Protein AF-A0AAV8UMS2-F1 (afdb_monomer)

Mean predicted aligned error: 20.78 Å

pLDDT: mean 75.93, std 18.12, range [28.42, 96.25]

Structure (mmCIF, N/CA/C/O backbone):
data_AF-A0AAV8UMS2-F1
#
_entry.id   AF-A0AAV8UMS2-F1
#
loop_
_atom_site.group_PDB
_atom_site.id
_atom_site.type_symbol
_atom_site.label_atom_id
_atom_site.label_alt_id
_atom_site.label_comp_id
_atom_site.label_asym_id
_atom_site.label_entity_id
_atom_site.label_seq_id
_atom_site.pdbx_PDB_ins_code
_atom_site.Cartn_x
_atom_site.Cartn_y
_atom_site.Cartn_z
_atom_site.occupancy
_atom_site.B_iso_or_equiv
_atom_site.auth_seq_id
_atom_site.auth_comp_id
_atom_site.auth_asym_id
_atom_site.auth_atom_id
_atom_site.pdbx_PDB_model_num
ATOM 1 N N . MET A 1 1 ? -58.057 43.034 26.024 1.00 34.66 1 MET A N 1
ATOM 2 C CA . MET A 1 1 ? -58.915 42.899 24.826 1.00 34.66 1 MET A CA 1
ATOM 3 C C . MET A 1 1 ? -59.376 41.451 24.792 1.00 34.66 1 MET A C 1
ATOM 5 O O . MET A 1 1 ? -58.537 40.594 24.588 1.00 34.66 1 MET A O 1
ATOM 9 N N . MET A 1 2 ? -60.516 41.110 25.391 1.00 29.12 2 MET A N 1
ATOM 10 C CA . MET A 1 2 ? -61.894 41.373 24.945 1.00 29.12 2 MET A CA 1
ATOM 11 C C . MET A 1 2 ? -62.297 40.434 23.796 1.00 29.12 2 MET A C 1
ATOM 13 O O . MET A 1 2 ? -61.617 40.397 22.778 1.00 29.12 2 MET A O 1
ATOM 17 N N . VAL A 1 3 ? -63.464 39.804 23.997 1.00 34.22 3 VAL A N 1
ATOM 18 C CA . VAL A 1 3 ? -64.371 39.163 23.024 1.00 34.22 3 VAL A CA 1
ATOM 19 C C . VAL A 1 3 ? -64.144 37.649 22.811 1.00 34.22 3 VAL A C 1
ATOM 21 O O . VAL A 1 3 ? -63.163 37.252 22.203 1.00 34.22 3 VAL A O 1
ATOM 24 N N . SER A 1 4 ? -64.911 36.773 23.485 1.00 37.12 4 SER A N 1
ATOM 25 C CA . SER A 1 4 ? -66.273 36.266 23.140 1.00 37.12 4 SER A CA 1
ATOM 26 C C . SER A 1 4 ? -66.210 35.098 22.135 1.00 37.12 4 SER A C 1
ATOM 28 O O . SER A 1 4 ? -65.391 35.174 21.232 1.00 37.12 4 SER A O 1
ATOM 30 N N . THR A 1 5 ? -67.048 34.062 22.067 1.00 40.19 5 THR A N 1
ATOM 31 C CA . THR A 1 5 ? -68.215 33.498 22.785 1.00 40.19 5 THR A CA 1
ATOM 32 C C . THR A 1 5 ? -68.666 32.309 21.897 1.00 40.19 5 THR A C 1
ATOM 34 O O . THR A 1 5 ? -68.199 32.200 20.764 1.00 40.19 5 THR A O 1
ATOM 37 N N . ILE A 1 6 ? -69.652 31.527 22.369 1.00 41.06 6 ILE A N 1
ATOM 38 C CA . ILE A 1 6 ? -70.623 30.680 21.623 1.00 41.06 6 ILE A CA 1
ATOM 39 C C . ILE A 1 6 ? -70.290 29.176 21.712 1.00 41.06 6 ILE A C 1
ATOM 41 O O . ILE A 1 6 ? -69.333 28.717 21.106 1.00 41.06 6 ILE A O 1
ATOM 45 N N . SER A 1 7 ? -70.936 28.420 22.618 1.00 33.00 7 SER A N 1
ATOM 46 C CA . SER A 1 7 ? -72.319 27.853 22.575 1.00 33.00 7 SER A CA 1
ATOM 47 C C . SER A 1 7 ? -72.248 26.402 22.082 1.00 33.00 7 SER A C 1
ATOM 49 O O . SER A 1 7 ? -71.449 26.114 21.205 1.00 33.00 7 SER A O 1
ATOM 51 N N . GLY A 1 8 ? -73.000 25.414 22.553 1.00 29.61 8 GLY A N 1
ATOM 52 C CA . GLY A 1 8 ? -74.161 25.323 23.434 1.00 29.61 8 GLY A CA 1
ATOM 53 C C . GLY A 1 8 ? -74.330 23.828 23.774 1.00 29.61 8 GLY A C 1
ATOM 54 O O . GLY A 1 8 ? -73.722 22.978 23.132 1.00 29.61 8 GLY A O 1
ATOM 55 N N . MET A 1 9 ? -74.976 23.462 24.876 1.00 28.42 9 MET A N 1
ATOM 56 C CA . MET A 1 9 ? -76.432 23.323 25.046 1.00 28.42 9 MET A CA 1
ATOM 57 C C . MET A 1 9 ? -76.814 21.842 25.188 1.00 28.42 9 MET A C 1
ATOM 59 O O . MET A 1 9 ? -76.329 20.996 24.446 1.00 28.42 9 MET A O 1
ATOM 63 N N . CYS A 1 10 ? -77.769 21.620 26.098 1.00 32.75 10 CYS A N 1
ATOM 64 C CA . CYS A 1 10 ? -78.527 20.395 26.373 1.00 32.75 10 CYS A CA 1
ATOM 65 C C . CYS A 1 10 ? -77.771 19.320 27.177 1.00 32.75 10 CYS A C 1
ATOM 67 O O . CYS A 1 10 ? -76.670 18.933 26.833 1.00 32.75 10 CYS A O 1
ATOM 69 N N . SER A 1 11 ? -78.292 18.737 28.253 1.00 35.34 11 SER A N 1
ATOM 70 C CA . SER A 1 11 ? -79.575 18.875 28.944 1.00 35.34 11 SER A CA 1
ATOM 71 C C . SER A 1 11 ? -79.554 17.878 30.108 1.00 35.34 11 SER A C 1
ATOM 73 O O . SER A 1 11 ? -79.227 16.720 29.881 1.00 35.34 11 SER A O 1
ATOM 75 N N . GLY A 1 12 ? -79.974 18.303 31.302 1.00 36.72 12 GLY A N 1
ATOM 76 C CA . GLY A 1 12 ? -80.697 17.449 32.251 1.00 36.72 12 GLY A CA 1
ATOM 77 C C . GLY A 1 12 ? -79.913 16.357 32.985 1.00 36.72 12 GLY A C 1
ATOM 78 O O . GLY A 1 12 ? -79.660 15.299 32.425 1.00 36.72 12 GLY A O 1
ATOM 79 N N . LYS A 1 13 ? -79.664 16.583 34.283 1.00 38.72 13 LYS A N 1
ATOM 80 C CA . LYS A 1 13 ? -79.963 15.650 35.399 1.00 38.72 13 LYS A CA 1
ATOM 81 C C . LYS A 1 13 ? -79.503 16.243 36.743 1.00 38.72 13 LYS A C 1
ATOM 83 O O . LYS A 1 13 ? -78.731 15.660 37.486 1.00 38.72 13 LYS A O 1
ATOM 88 N N . TRP A 1 14 ? -80.034 17.422 37.067 1.00 39.69 14 TRP A N 1
ATOM 89 C CA . TRP A 1 14 ? -80.272 17.838 38.454 1.00 39.69 14 TRP A CA 1
ATOM 90 C C . TRP A 1 14 ? -81.760 17.584 38.730 1.00 39.69 14 TRP A C 1
ATOM 92 O O . TRP A 1 14 ? -82.582 18.486 38.629 1.00 39.69 14 TRP A O 1
ATOM 102 N N . LEU A 1 15 ? -82.122 16.313 38.914 1.00 42.31 15 LEU A N 1
ATOM 103 C CA . LEU A 1 15 ? -83.479 15.826 39.208 1.00 42.31 15 LEU A CA 1
ATOM 104 C C . LEU A 1 15 ? -83.324 14.369 39.677 1.00 42.31 15 LEU A C 1
ATOM 106 O O . LEU A 1 15 ? -83.389 13.454 38.859 1.00 42.31 15 LEU A O 1
ATOM 110 N N . PRO A 1 16 ? -82.947 14.159 40.952 1.00 41.09 16 PRO A N 1
ATOM 111 C CA . PRO A 1 16 ? -83.945 13.614 41.872 1.00 41.09 16 PRO A CA 1
ATOM 112 C C . PRO A 1 16 ? -83.742 14.103 43.322 1.00 41.09 16 PRO A C 1
ATOM 114 O O . PRO A 1 16 ? -83.683 13.313 44.253 1.00 41.09 16 PRO A O 1
ATOM 117 N N . LEU A 1 17 ? -83.650 15.419 43.533 1.00 42.12 17 LEU A N 1
ATOM 118 C CA . LEU A 1 17 ? -83.702 16.031 44.877 1.00 42.12 17 LEU A CA 1
ATOM 119 C C . LEU A 1 17 ? -85.058 16.707 45.171 1.00 42.12 17 LEU A C 1
ATOM 121 O O . LEU A 1 17 ? -85.257 17.273 46.237 1.00 42.12 17 LEU A O 1
ATOM 125 N N . VAL A 1 18 ? -86.017 16.604 44.238 1.00 45.34 18 VAL A N 1
ATOM 126 C CA . VAL A 1 18 ? -87.341 17.263 44.298 1.00 45.34 18 VAL A CA 1
ATOM 127 C C . VAL A 1 18 ? -88.517 16.263 44.336 1.00 45.34 18 VAL A C 1
ATOM 129 O O . VAL A 1 18 ? -89.656 16.670 44.516 1.00 45.34 18 VAL A O 1
ATOM 132 N N . LEU A 1 19 ? -88.273 14.945 44.269 1.00 44.69 19 LEU A N 1
ATOM 133 C CA . LEU A 1 19 ? -89.335 13.918 44.358 1.00 44.69 19 LEU A CA 1
ATOM 134 C C . LEU A 1 19 ? -89.374 13.125 45.677 1.00 44.69 19 LEU A C 1
ATOM 136 O O . LEU A 1 19 ? -90.346 12.424 45.922 1.00 44.69 19 LEU A O 1
ATOM 140 N N . VAL A 1 20 ? -88.390 13.290 46.569 1.00 44.91 20 VAL A N 1
ATOM 141 C CA . VAL A 1 20 ? -88.387 12.642 47.903 1.00 44.91 20 VAL A CA 1
ATOM 142 C C . VAL A 1 20 ? -89.036 13.529 48.984 1.00 44.91 20 VAL A C 1
ATOM 144 O O . VAL A 1 20 ? -89.374 13.062 50.064 1.00 44.91 20 VAL A O 1
ATOM 147 N N . LEU A 1 21 ? -89.309 14.805 48.681 1.00 42.28 21 LEU A N 1
ATOM 148 C CA . LEU A 1 21 ? -89.942 15.761 49.606 1.00 42.28 21 LEU A CA 1
ATOM 149 C C . LEU A 1 21 ? -91.439 16.013 49.337 1.00 42.28 21 LEU A C 1
ATOM 151 O O . LEU A 1 21 ? -92.038 16.856 49.999 1.00 42.28 21 LEU A O 1
ATOM 155 N N . TRP A 1 22 ? -92.067 15.275 48.410 1.00 41.94 22 TRP A N 1
ATOM 156 C CA . TRP A 1 22 ? -93.493 15.437 48.068 1.00 41.94 22 TRP A CA 1
ATOM 157 C C . TRP A 1 22 ? -94.379 14.216 48.376 1.00 41.94 22 TRP A C 1
ATOM 159 O O . TRP A 1 22 ? -95.598 14.314 48.284 1.00 41.94 22 TRP A O 1
ATOM 169 N N . SER A 1 23 ? -93.808 13.092 48.821 1.00 40.84 23 SER A N 1
ATOM 170 C CA . SER A 1 23 ? -94.552 11.861 49.148 1.00 40.84 23 SER A CA 1
ATOM 171 C C . SER A 1 23 ? -94.722 11.572 50.648 1.00 40.84 23 SER A C 1
ATOM 173 O O . SER A 1 23 ? -95.487 10.679 50.992 1.00 40.84 23 SER A O 1
ATOM 175 N N . CYS A 1 24 ? -94.139 12.366 51.557 1.00 38.19 24 CYS A N 1
ATOM 176 C CA . CYS A 1 24 ? -94.392 12.239 53.008 1.00 38.19 24 CYS A CA 1
ATOM 177 C C . CYS A 1 24 ? -95.353 13.301 53.585 1.00 38.19 24 CYS A C 1
ATOM 179 O O . CYS A 1 24 ? -95.556 13.349 54.794 1.00 38.19 24 CYS A O 1
ATOM 181 N N . TRP A 1 25 ? -95.984 14.131 52.742 1.00 42.31 25 TRP A N 1
ATOM 182 C CA . TRP A 1 25 ? -96.993 15.125 53.159 1.00 42.31 25 TRP A CA 1
ATOM 183 C C . TRP A 1 25 ? -98.437 14.747 52.767 1.00 42.31 25 TRP A C 1
ATOM 185 O O . TRP A 1 25 ? -99.355 15.546 52.927 1.00 42.31 25 TRP A O 1
ATOM 195 N N . ALA A 1 26 ? -98.662 13.516 52.290 1.00 41.97 26 ALA A N 1
ATOM 196 C CA . ALA A 1 26 ? -99.974 13.031 51.843 1.00 41.97 26 ALA A CA 1
ATOM 197 C C . ALA A 1 26 ? -100.423 11.712 52.504 1.00 41.97 26 ALA A C 1
ATOM 199 O O . ALA A 1 26 ? -101.179 10.955 51.907 1.00 41.97 26 ALA A O 1
ATOM 200 N N . ILE A 1 27 ? -100.003 11.451 53.748 1.00 40.66 27 ILE A N 1
ATOM 201 C CA . ILE A 1 27 ? -100.696 10.520 54.660 1.00 40.66 27 ILE A CA 1
ATOM 202 C C . ILE A 1 27 ? -100.814 11.210 56.022 1.00 40.66 27 ILE A C 1
ATOM 204 O O . ILE A 1 27 ? -100.184 10.864 57.015 1.00 40.66 27 ILE A O 1
ATOM 208 N N . GLY A 1 28 ? -101.600 12.282 56.027 1.00 35.09 28 GLY A N 1
ATOM 209 C CA . GLY A 1 28 ? -102.263 12.776 57.219 1.00 35.09 28 GLY A CA 1
ATOM 210 C C . GLY A 1 28 ? -103.712 12.300 57.199 1.00 35.09 28 GLY A C 1
ATOM 211 O O . GLY A 1 28 ? -104.372 12.371 56.166 1.00 35.09 28 GLY A O 1
ATOM 212 N N . SER A 1 29 ? -104.206 11.907 58.371 1.00 36.91 29 SER A N 1
ATOM 213 C CA . SER A 1 29 ? -105.618 11.727 58.738 1.00 36.91 29 SER A CA 1
ATOM 214 C C . SER A 1 29 ? -106.319 10.420 58.335 1.00 36.91 29 SER A C 1
ATOM 216 O O . SER A 1 29 ? -106.821 10.261 57.228 1.00 36.91 29 SER A O 1
ATOM 218 N N . ARG A 1 30 ? -106.399 9.524 59.327 1.00 34.41 30 ARG A N 1
ATOM 219 C CA . ARG A 1 30 ? -107.493 8.605 59.722 1.00 34.41 30 ARG A CA 1
ATOM 220 C C . ARG A 1 30 ? -106.785 7.509 60.517 1.00 34.41 30 ARG A C 1
ATOM 222 O O . ARG A 1 30 ? -105.973 6.797 59.959 1.00 34.41 30 ARG A O 1
ATOM 229 N N . GLY A 1 31 ? -106.895 7.377 61.823 1.00 31.64 31 GLY A N 1
ATOM 230 C CA . GLY A 1 31 ? -107.970 7.651 62.756 1.00 31.64 31 GLY A CA 1
ATOM 231 C C . GLY A 1 31 ? -107.652 6.693 63.900 1.00 31.64 31 GLY A C 1
ATOM 232 O O . GLY A 1 31 ? -107.537 5.493 63.673 1.00 31.64 31 GLY A O 1
ATOM 233 N N . VAL A 1 32 ? -107.377 7.231 65.084 1.00 37.41 32 VAL A N 1
ATOM 234 C CA . VAL A 1 32 ? -107.316 6.435 66.308 1.00 37.41 32 VAL A CA 1
ATOM 235 C C . VAL A 1 32 ? -108.768 6.142 66.666 1.00 37.41 32 VAL A C 1
ATOM 237 O O . VAL A 1 32 ? -109.467 7.042 67.120 1.00 37.41 32 VAL A O 1
ATOM 240 N N . GLU A 1 33 ? -109.217 4.916 66.423 1.00 35.09 33 GLU A N 1
ATOM 241 C CA . GLU A 1 33 ? -110.388 4.336 67.077 1.00 35.09 33 GLU A CA 1
ATOM 242 C C . GLU A 1 33 ? -109.986 2.963 67.619 1.00 35.09 33 GLU A C 1
ATOM 244 O O . GLU A 1 33 ? -109.561 2.071 66.890 1.00 35.09 33 GLU A O 1
ATOM 249 N N . ASP A 1 34 ? -110.087 2.852 68.933 1.00 38.72 34 ASP A N 1
ATOM 250 C CA . ASP A 1 34 ? -110.075 1.628 69.725 1.00 38.72 34 ASP A CA 1
ATOM 251 C C . ASP A 1 34 ? -111.527 1.415 70.205 1.00 38.72 34 ASP A C 1
ATOM 253 O O . ASP A 1 34 ? -112.279 2.393 70.294 1.00 38.72 34 ASP A O 1
ATOM 257 N N . PRO A 1 35 ? -111.919 0.244 70.716 1.00 53.00 35 PRO A N 1
ATOM 258 C CA . PRO A 1 35 ? -111.966 -1.094 70.133 1.00 53.00 35 PRO A CA 1
ATOM 259 C C . PRO A 1 35 ? -113.431 -1.537 69.927 1.00 53.00 35 PRO A C 1
ATOM 261 O O . PRO A 1 35 ? -114.354 -1.008 70.548 1.00 53.00 35 PRO A O 1
ATOM 264 N N . GLY A 1 36 ? -113.683 -2.586 69.138 1.00 33.03 36 GLY A N 1
ATOM 265 C CA . GLY A 1 36 ? -115.037 -3.145 69.118 1.00 33.03 36 GLY A CA 1
ATOM 266 C C . GLY A 1 36 ? -115.326 -4.230 68.097 1.00 33.03 36 GLY A C 1
ATOM 267 O O . GLY A 1 36 ? -116.042 -3.989 67.136 1.00 33.03 36 GLY A O 1
ATOM 268 N N . ASN A 1 37 ? -114.899 -5.451 68.419 1.00 43.91 37 ASN A N 1
ATOM 269 C CA . ASN A 1 37 ? -115.653 -6.670 68.124 1.00 43.91 37 ASN A CA 1
ATOM 270 C C . ASN A 1 37 ? -115.811 -7.053 66.638 1.00 43.91 37 ASN A C 1
ATOM 272 O O . ASN A 1 37 ? -116.911 -6.977 66.092 1.00 43.91 37 ASN A O 1
ATOM 276 N N . GLN A 1 38 ? -114.741 -7.563 66.019 1.00 37.50 38 GLN A N 1
ATOM 277 C CA . GLN A 1 38 ? -114.833 -8.421 64.830 1.00 37.50 38 GLN A CA 1
ATOM 278 C C . GLN A 1 38 ? -113.871 -9.616 64.946 1.00 37.50 38 GLN A C 1
ATOM 280 O O . GLN A 1 38 ? -112.858 -9.563 65.639 1.00 37.50 38 GLN A O 1
ATOM 285 N N . SER A 1 39 ? -114.307 -10.728 64.364 1.00 45.53 39 SER A N 1
ATOM 286 C CA . SER A 1 39 ? -113.925 -12.122 64.600 1.00 45.53 39 SER A CA 1
ATOM 287 C C . SER A 1 39 ? -112.450 -12.467 64.372 1.00 45.53 39 SER A C 1
ATOM 289 O O . SER A 1 39 ? -111.817 -11.991 63.438 1.00 45.53 39 SER A O 1
ATOM 291 N N . VAL A 1 40 ? -111.954 -13.405 65.188 1.00 51.72 40 VAL A N 1
ATOM 292 C CA . VAL A 1 40 ? -110.600 -14.002 65.182 1.00 51.72 40 VAL A CA 1
ATOM 293 C C . VAL A 1 40 ? -110.152 -14.523 63.798 1.00 51.72 40 VAL A C 1
ATOM 295 O O . VAL A 1 40 ? -108.960 -14.577 63.527 1.00 51.72 40 VAL A O 1
ATOM 298 N N . GLU A 1 41 ? -111.083 -14.819 62.886 1.00 52.34 41 GLU A N 1
ATOM 299 C CA . GLU A 1 41 ? -110.799 -15.284 61.516 1.00 52.34 41 GLU A CA 1
ATOM 300 C C . GLU A 1 41 ? -110.293 -14.192 60.547 1.00 52.34 41 GLU A C 1
ATOM 302 O O . GLU A 1 41 ? -109.567 -14.509 59.604 1.00 52.34 41 GLU A O 1
ATOM 307 N N . ASP A 1 42 ? -110.619 -12.913 60.771 1.00 50.66 42 ASP A N 1
ATOM 308 C CA . ASP A 1 42 ? -110.169 -11.816 59.895 1.00 50.66 42 ASP A CA 1
ATOM 309 C C . ASP A 1 42 ? -108.772 -11.294 60.284 1.00 50.66 42 ASP A C 1
ATOM 311 O O . ASP A 1 42 ? -108.043 -10.790 59.431 1.00 50.66 42 ASP A O 1
ATOM 315 N N . LEU A 1 43 ? -108.355 -11.484 61.543 1.00 53.53 43 LEU A N 1
ATOM 316 C CA . LEU A 1 43 ? -107.005 -11.167 62.034 1.00 53.53 43 LEU A CA 1
ATOM 317 C C . LEU A 1 43 ? -105.950 -12.170 61.545 1.00 53.53 43 LEU A C 1
ATOM 319 O O . LEU A 1 43 ? -104.858 -11.746 61.175 1.00 53.53 43 LEU A O 1
ATOM 323 N N . ASP A 1 44 ? -106.282 -13.463 61.461 1.00 59.66 44 ASP A N 1
ATOM 324 C CA . ASP A 1 44 ? -105.384 -14.476 60.881 1.00 59.66 44 ASP A CA 1
ATOM 325 C C . ASP A 1 44 ? -105.222 -14.293 59.362 1.00 59.66 44 ASP A C 1
ATOM 327 O O . ASP A 1 44 ? -104.128 -14.465 58.825 1.00 59.66 44 ASP A O 1
ATOM 331 N N . ARG A 1 45 ? -106.281 -13.871 58.652 1.00 59.53 45 ARG A N 1
ATOM 332 C CA . ARG A 1 45 ? -106.193 -13.515 57.223 1.00 59.53 45 ARG A CA 1
ATOM 333 C C . ARG A 1 45 ? -105.391 -12.243 56.976 1.00 59.53 45 ARG A C 1
ATOM 335 O O . ARG A 1 45 ? -104.652 -12.187 55.999 1.00 59.53 45 ARG A O 1
ATOM 342 N N . LEU A 1 46 ? -105.518 -11.241 57.846 1.00 59.34 46 LEU A N 1
ATOM 343 C CA . LEU A 1 46 ? -104.727 -10.015 57.757 1.00 59.34 46 LEU A CA 1
ATOM 344 C C . LEU A 1 46 ? -103.254 -10.277 58.103 1.00 59.34 46 LEU A C 1
ATOM 346 O O . LEU A 1 46 ? -102.382 -9.729 57.440 1.00 59.34 46 LEU A O 1
ATOM 350 N N . GLY A 1 47 ? -102.979 -11.143 59.086 1.00 64.50 47 GLY A N 1
ATOM 351 C CA . GLY A 1 47 ? -101.631 -11.611 59.414 1.00 64.50 47 GLY A CA 1
ATOM 352 C C . GLY A 1 47 ? -100.980 -12.360 58.250 1.00 64.50 47 GLY A C 1
ATOM 353 O O . GLY A 1 47 ? -99.857 -12.041 57.879 1.00 64.50 47 GLY A O 1
ATOM 354 N N . ALA A 1 48 ? -101.718 -13.264 57.597 1.00 70.12 48 ALA A N 1
ATOM 355 C CA . ALA A 1 48 ? -101.236 -13.968 56.409 1.00 70.12 48 ALA A CA 1
ATOM 356 C C . ALA A 1 48 ? -101.002 -13.038 55.195 1.00 70.12 48 ALA A C 1
ATOM 358 O O . ALA A 1 48 ? -99.997 -13.196 54.508 1.00 70.12 48 ALA A O 1
ATOM 359 N N . ASP A 1 49 ? -101.874 -12.048 54.944 1.00 73.00 49 ASP A N 1
ATOM 360 C CA . ASP A 1 49 ? -101.699 -11.055 53.860 1.00 73.00 49 ASP A CA 1
ATOM 361 C C . ASP A 1 49 ? -100.529 -10.089 54.140 1.00 73.00 49 ASP A C 1
ATOM 363 O O . ASP A 1 49 ? -99.831 -9.659 53.221 1.00 73.00 49 ASP A O 1
ATOM 367 N N . LEU A 1 50 ? -100.275 -9.766 55.415 1.00 68.56 50 LEU A N 1
ATOM 368 C CA . LEU A 1 50 ? -99.106 -8.992 55.843 1.00 68.56 50 LEU A CA 1
ATOM 369 C C . LEU A 1 50 ? -97.812 -9.791 55.704 1.00 68.56 50 LEU A C 1
ATOM 371 O O . LEU A 1 50 ? -96.834 -9.234 55.214 1.00 68.56 50 LEU A O 1
ATOM 375 N N . ASP A 1 51 ? -97.797 -11.071 56.068 1.00 74.06 51 ASP A N 1
ATOM 376 C CA . ASP A 1 51 ? -96.628 -11.934 55.877 1.00 74.06 51 ASP A CA 1
ATOM 377 C C . ASP A 1 51 ? -96.339 -12.156 54.382 1.00 74.06 51 ASP A C 1
ATOM 379 O O . ASP A 1 51 ? -95.185 -12.083 53.960 1.00 74.06 51 ASP A O 1
ATOM 383 N N . GLU A 1 52 ? -97.373 -12.323 53.548 1.00 77.12 52 GLU A N 1
ATOM 384 C CA . GLU A 1 52 ? -97.230 -12.426 52.090 1.00 77.12 52 GLU A CA 1
ATOM 385 C C . GLU A 1 52 ? -96.687 -11.128 51.473 1.00 77.12 52 GLU A C 1
ATOM 387 O O . GLU A 1 52 ? -95.765 -11.164 50.654 1.00 77.12 52 GLU A O 1
ATOM 392 N N . LYS A 1 53 ? -97.191 -9.963 51.901 1.00 73.12 53 LYS A N 1
ATOM 393 C CA . LYS A 1 53 ? -96.666 -8.663 51.455 1.00 73.12 53 LYS A CA 1
ATOM 394 C C . LYS A 1 53 ? -95.266 -8.382 51.976 1.00 73.12 53 LYS A C 1
ATOM 396 O O . LYS A 1 53 ? -94.470 -7.798 51.250 1.00 73.12 53 LYS A O 1
ATOM 401 N N .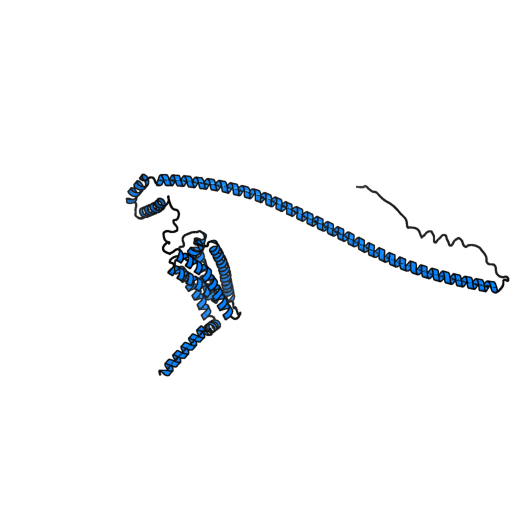 THR A 1 54 ? -94.939 -8.807 53.193 1.00 73.19 54 THR A N 1
ATOM 402 C CA . THR A 1 54 ? -93.589 -8.653 53.750 1.00 73.19 54 THR A CA 1
ATOM 403 C C . THR A 1 54 ? -92.600 -9.528 52.979 1.00 73.19 54 THR A C 1
ATOM 405 O O . THR A 1 54 ? -91.541 -9.042 52.598 1.00 73.19 54 THR A O 1
ATOM 408 N N . ALA A 1 55 ? -92.984 -10.758 52.623 1.00 75.81 55 ALA A N 1
ATOM 409 C CA . ALA A 1 55 ? -92.187 -11.629 51.761 1.00 75.81 55 ALA A CA 1
ATOM 410 C C . ALA A 1 55 ? -92.037 -11.077 50.328 1.00 75.81 55 ALA A C 1
ATOM 412 O O . ALA A 1 55 ? -90.959 -11.179 49.742 1.00 75.81 55 ALA A O 1
ATOM 413 N N . GLN A 1 56 ? -93.079 -10.459 49.757 1.00 80.19 56 GLN A N 1
ATOM 414 C CA . GLN A 1 56 ? -92.981 -9.775 48.458 1.00 80.19 56 GLN A CA 1
ATOM 415 C C . GLN A 1 56 ? -92.051 -8.559 48.517 1.00 80.19 56 GLN A C 1
ATOM 417 O O . GLN A 1 56 ? -91.227 -8.390 47.623 1.00 80.19 56 GLN A O 1
ATOM 422 N N . ILE A 1 57 ? -92.126 -7.752 49.579 1.00 75.56 57 ILE A N 1
ATOM 423 C CA . ILE A 1 57 ? -91.240 -6.598 49.780 1.00 75.56 57 ILE A CA 1
ATOM 424 C C . ILE A 1 57 ? -89.791 -7.051 49.990 1.00 75.56 57 ILE A C 1
ATOM 426 O O . ILE A 1 57 ? -88.883 -6.423 49.453 1.00 75.56 57 ILE A O 1
ATOM 430 N N . GLU A 1 58 ? -89.549 -8.143 50.721 1.00 78.94 58 GLU A N 1
ATOM 431 C CA . GLU A 1 58 ? -88.206 -8.720 50.864 1.00 78.94 58 GLU A CA 1
ATOM 432 C C . GLU A 1 58 ? -87.655 -9.223 49.524 1.00 78.94 58 GLU A C 1
ATOM 434 O O . GLU A 1 58 ? -86.496 -8.962 49.202 1.00 78.94 58 GLU A O 1
ATOM 439 N N . LEU A 1 59 ? -88.477 -9.882 48.701 1.00 83.38 59 LEU A N 1
ATOM 440 C CA . LEU A 1 59 ? -88.080 -10.301 47.354 1.00 83.38 59 LEU A CA 1
ATOM 441 C C . LEU A 1 59 ? -87.784 -9.106 46.439 1.00 83.38 59 LEU A C 1
ATOM 443 O O . LEU A 1 59 ? -86.787 -9.122 45.716 1.00 83.38 59 LEU A O 1
ATOM 447 N N . GLU A 1 60 ? -88.610 -8.060 46.486 1.00 80.94 60 GLU A N 1
ATOM 448 C CA . GLU A 1 60 ? -88.376 -6.827 45.732 1.00 80.94 60 GLU A CA 1
ATOM 449 C C . GLU A 1 60 ? -87.122 -6.091 46.213 1.00 80.94 60 GLU A C 1
ATOM 451 O O . GLU A 1 60 ? -86.371 -5.593 45.380 1.00 80.94 60 GLU A O 1
ATOM 456 N N . LEU A 1 61 ? -86.846 -6.065 47.522 1.00 77.12 61 LEU A N 1
ATOM 457 C CA . LEU A 1 61 ? -85.624 -5.487 48.090 1.00 77.12 61 LEU A CA 1
ATOM 458 C C . LEU A 1 61 ? -84.374 -6.224 47.612 1.00 77.12 61 LEU A C 1
ATOM 460 O O . LEU A 1 61 ? -83.418 -5.575 47.194 1.00 77.12 61 LEU A O 1
ATOM 464 N N . VAL A 1 62 ? -84.391 -7.558 47.612 1.00 84.19 62 VAL A N 1
ATOM 465 C CA . VAL A 1 62 ? -83.268 -8.368 47.116 1.00 84.19 62 VAL A CA 1
ATOM 466 C C . VAL A 1 62 ? -83.038 -8.135 45.620 1.00 84.19 62 VAL A C 1
ATOM 468 O O . VAL A 1 62 ? -81.893 -7.999 45.182 1.00 84.19 62 VAL A O 1
ATOM 471 N N . GLU A 1 63 ? -84.104 -8.045 44.822 1.00 86.38 63 GLU A N 1
ATOM 472 C CA . GLU A 1 63 ? -83.985 -7.749 43.391 1.00 86.38 63 GLU A CA 1
ATOM 473 C C . GLU A 1 63 ? -83.498 -6.308 43.149 1.00 86.38 63 GLU A C 1
ATOM 475 O O . GLU A 1 63 ? -82.660 -6.081 42.272 1.00 86.38 63 GLU A O 1
ATOM 480 N N . LEU A 1 64 ? -83.936 -5.337 43.960 1.00 80.88 64 LEU A N 1
ATOM 481 C CA . LEU A 1 64 ? -83.445 -3.959 43.896 1.00 80.88 64 LEU A CA 1
ATOM 482 C C . LEU A 1 64 ? -81.960 -3.872 44.264 1.00 80.88 64 LEU A C 1
ATOM 484 O O . LEU A 1 64 ? -81.196 -3.212 43.563 1.00 80.88 64 LEU A O 1
ATOM 488 N N . GLU A 1 65 ? -81.529 -4.539 45.337 1.00 83.69 65 GLU A N 1
ATOM 489 C CA . GLU A 1 65 ? -80.123 -4.585 45.756 1.00 83.69 65 GLU A CA 1
ATOM 490 C C . GLU A 1 65 ? -79.238 -5.189 44.666 1.00 83.69 65 GLU A C 1
ATOM 492 O O . GLU A 1 65 ? -78.159 -4.666 44.371 1.00 83.69 65 GLU A O 1
ATOM 497 N N . LYS A 1 66 ? -79.721 -6.242 44.002 1.00 89.44 66 LYS A N 1
ATOM 498 C CA . LYS A 1 66 ? -79.041 -6.844 42.857 1.00 89.44 66 LYS A CA 1
ATOM 499 C C . LYS A 1 66 ? -78.928 -5.868 41.683 1.00 89.44 66 LYS A C 1
ATOM 501 O O . LYS A 1 66 ? -77.840 -5.717 41.130 1.00 89.44 66 LYS A O 1
ATOM 506 N N . GLN A 1 67 ? -80.000 -5.153 41.338 1.00 87.75 67 GLN A N 1
ATOM 507 C CA . GLN A 1 67 ? -79.966 -4.129 40.285 1.00 87.75 67 GLN A CA 1
ATOM 508 C C . GLN A 1 67 ? -79.028 -2.965 40.633 1.00 87.75 67 GLN A C 1
ATOM 510 O O . GLN A 1 67 ? -78.315 -2.467 39.762 1.00 87.75 67 GLN A O 1
ATOM 515 N N . TYR A 1 68 ? -78.972 -2.550 41.901 1.00 82.06 68 TYR A N 1
ATOM 516 C CA . TYR A 1 68 ? -78.025 -1.538 42.369 1.00 82.06 68 TYR A CA 1
ATOM 517 C C . TYR A 1 68 ? -76.573 -2.017 42.276 1.00 82.06 68 TYR A C 1
ATOM 519 O O . TYR A 1 68 ? -75.713 -1.261 41.821 1.00 82.06 68 TYR A O 1
ATOM 527 N N . ALA A 1 69 ? -76.295 -3.269 42.642 1.00 83.88 69 ALA A N 1
ATOM 528 C CA . ALA A 1 69 ? -74.967 -3.859 42.503 1.00 83.88 69 ALA A CA 1
ATOM 529 C C . ALA A 1 69 ? -74.538 -3.966 41.026 1.00 83.88 69 ALA A C 1
ATOM 531 O O . ALA A 1 69 ? -73.401 -3.630 40.687 1.00 83.88 69 ALA A O 1
ATOM 532 N N . GLU A 1 70 ? -75.449 -4.366 40.134 1.00 88.69 70 GLU A N 1
ATOM 533 C CA . GLU A 1 70 ? -75.203 -4.417 38.687 1.00 88.69 70 GLU A CA 1
ATOM 534 C C . GLU A 1 70 ? -74.984 -3.019 38.086 1.00 88.69 70 GLU A C 1
ATOM 536 O O . GLU A 1 70 ? -74.083 -2.833 37.265 1.00 88.69 70 GLU A O 1
ATOM 541 N N . MET A 1 71 ? -75.747 -2.008 38.519 1.00 82.69 71 MET A N 1
ATOM 542 C CA . MET A 1 71 ? -75.539 -0.620 38.093 1.00 82.69 71 MET A CA 1
ATOM 543 C C . MET A 1 71 ? -74.197 -0.065 38.574 1.00 82.69 71 MET A C 1
ATOM 545 O O . MET A 1 71 ? -73.474 0.509 37.763 1.00 82.69 71 MET A O 1
ATOM 549 N N . ALA A 1 72 ? -73.815 -0.293 39.833 1.00 86.88 72 ALA A N 1
ATOM 550 C CA . ALA A 1 72 ? -72.514 0.128 40.357 1.00 86.88 72 ALA A CA 1
ATOM 551 C C . ALA A 1 72 ? -71.348 -0.562 39.619 1.00 86.88 72 ALA A C 1
ATOM 553 O O . ALA A 1 72 ? -70.323 0.053 39.307 1.00 86.88 72 ALA A O 1
ATOM 554 N N . GLN A 1 73 ? -71.508 -1.841 39.267 1.00 88.31 73 GLN A N 1
ATOM 555 C CA . GLN A 1 73 ? -70.521 -2.561 38.463 1.00 88.31 73 GLN A CA 1
ATOM 556 C C . GLN A 1 73 ? -70.443 -2.030 37.022 1.00 88.31 73 GLN A C 1
ATOM 558 O O . GLN A 1 73 ? -69.363 -1.982 36.433 1.00 88.31 73 GLN A O 1
ATOM 563 N N . ASN A 1 74 ? -71.566 -1.626 36.432 1.00 88.31 74 ASN A N 1
ATOM 564 C CA . ASN A 1 74 ? -71.575 -1.037 35.096 1.00 88.31 74 ASN A CA 1
ATOM 565 C C . ASN A 1 74 ? -71.008 0.386 35.089 1.00 88.31 74 ASN A C 1
ATOM 567 O O . ASN A 1 74 ? -70.292 0.737 34.158 1.00 88.31 74 ASN A O 1
ATOM 571 N N . GLU A 1 75 ? -71.259 1.181 36.127 1.00 84.69 75 GLU A N 1
ATOM 572 C CA . GLU A 1 75 ? -70.704 2.529 36.269 1.00 84.69 75 GLU A CA 1
ATOM 573 C C . GLU A 1 75 ? -69.171 2.489 36.345 1.00 84.69 75 GLU A C 1
ATOM 575 O O . GLU A 1 75 ? -68.497 3.172 35.576 1.00 84.69 75 GLU A O 1
ATOM 580 N N . THR A 1 76 ? -68.613 1.585 37.154 1.00 88.12 76 THR A N 1
ATOM 581 C CA . THR A 1 76 ? -67.153 1.382 37.245 1.00 88.12 76 THR A CA 1
ATOM 582 C C . THR A 1 76 ? -66.533 0.864 35.940 1.00 88.12 76 THR A C 1
ATOM 584 O O . THR A 1 76 ? -65.437 1.281 35.558 1.00 88.12 76 THR A O 1
ATOM 587 N N . LYS A 1 77 ? -67.228 -0.011 35.198 1.00 90.06 77 LYS A N 1
ATOM 588 C CA . LYS A 1 77 ? -66.797 -0.424 33.849 1.00 90.06 77 LYS A CA 1
ATOM 589 C C . LYS A 1 77 ? -66.794 0.744 32.863 1.00 90.06 77 LYS A C 1
ATOM 591 O O . LYS A 1 77 ? -65.825 0.922 32.138 1.00 90.06 77 LYS A O 1
ATOM 596 N N . ILE A 1 78 ? -67.839 1.567 32.862 1.00 87.50 78 ILE A N 1
ATOM 597 C CA . ILE A 1 78 ? -67.925 2.729 31.969 1.00 87.50 78 ILE A CA 1
ATOM 598 C C . ILE A 1 78 ? -66.830 3.747 32.303 1.00 87.50 78 ILE A C 1
ATOM 600 O O . ILE A 1 78 ? -66.218 4.302 31.394 1.00 87.50 78 ILE A O 1
ATOM 604 N N . GLU A 1 79 ? -66.548 3.972 33.586 1.00 90.00 79 GLU A N 1
ATOM 605 C CA . GLU A 1 79 ? -65.486 4.881 34.023 1.00 90.00 79 GLU A CA 1
ATOM 606 C C . GLU A 1 79 ? -64.098 4.387 33.587 1.00 90.00 79 GLU A C 1
ATOM 608 O O . GLU A 1 79 ? -63.320 5.147 33.007 1.00 90.00 79 GLU A O 1
ATOM 613 N N . THR A 1 80 ? -63.814 3.092 33.754 1.00 90.12 80 THR A N 1
ATOM 614 C CA . THR A 1 80 ? -62.548 2.492 33.295 1.00 90.12 80 THR A CA 1
ATOM 615 C C . THR A 1 80 ? -62.403 2.504 31.769 1.00 90.12 80 THR A C 1
ATOM 617 O O . THR A 1 80 ? -61.324 2.830 31.265 1.00 90.12 80 THR A O 1
ATOM 620 N N . ASP A 1 81 ? -63.475 2.241 31.019 1.00 88.31 81 ASP A N 1
ATOM 621 C CA . ASP A 1 81 ? -63.477 2.333 29.553 1.00 88.31 81 ASP A CA 1
ATOM 622 C C . ASP A 1 81 ? -63.276 3.782 29.070 1.00 88.31 81 ASP A C 1
ATOM 624 O O . ASP A 1 81 ? -62.556 4.027 28.096 1.00 88.31 81 ASP A O 1
ATOM 628 N N . LEU A 1 82 ? -63.852 4.767 29.769 1.00 88.38 82 LEU A N 1
ATOM 629 C CA . LEU A 1 82 ? -63.686 6.191 29.466 1.00 88.38 82 LEU A CA 1
ATOM 630 C C . LEU A 1 82 ? -62.253 6.672 29.748 1.00 88.38 82 LEU A C 1
ATOM 632 O O . LEU A 1 82 ? -61.660 7.392 28.936 1.00 88.38 82 LEU A O 1
ATOM 636 N N . GLU A 1 83 ? -61.651 6.237 30.855 1.00 89.88 83 GLU A N 1
ATOM 637 C CA . GLU A 1 83 ? -60.229 6.473 31.121 1.00 89.88 83 GLU A CA 1
ATOM 638 C C . GLU A 1 83 ? -59.327 5.810 30.070 1.00 89.88 83 GLU A C 1
ATOM 640 O O . GLU A 1 83 ? -58.330 6.395 29.639 1.00 89.88 83 GLU A O 1
ATOM 645 N N . GLY A 1 84 ? -59.671 4.600 29.622 1.00 89.44 84 GLY A N 1
ATOM 646 C CA . GLY A 1 84 ? -58.961 3.917 28.541 1.00 89.44 84 GLY A CA 1
ATOM 647 C C . GLY A 1 84 ? -59.025 4.699 27.227 1.00 89.44 84 GLY A C 1
ATOM 648 O O . GLY A 1 84 ? -57.999 4.937 26.585 1.00 89.44 84 GLY A O 1
ATOM 649 N N . ALA A 1 85 ? -60.217 5.168 26.853 1.00 85.19 85 ALA A N 1
ATOM 650 C CA . ALA A 1 85 ? -60.441 5.929 25.628 1.00 85.19 85 ALA A CA 1
ATOM 651 C C . ALA A 1 85 ? -59.731 7.294 25.628 1.00 85.19 85 ALA A C 1
ATOM 653 O O . ALA A 1 85 ? -59.202 7.716 24.598 1.00 85.19 85 ALA A O 1
ATOM 654 N N . THR A 1 86 ? -59.683 7.983 26.772 1.00 87.88 86 THR A N 1
ATOM 655 C CA . THR A 1 86 ? -58.964 9.264 26.891 1.00 87.88 86 THR A CA 1
ATOM 656 C C . THR A 1 86 ? -57.454 9.077 26.749 1.00 87.88 86 THR A C 1
ATOM 658 O O . THR A 1 86 ? -56.836 9.784 25.954 1.00 87.88 86 THR A O 1
ATOM 661 N N . LYS A 1 87 ? -56.873 8.061 27.401 1.00 90.44 87 LYS A N 1
ATOM 662 C CA . LYS A 1 87 ? -55.443 7.727 27.265 1.00 90.44 87 LYS A CA 1
ATOM 663 C C . LYS A 1 87 ? -55.057 7.374 25.826 1.00 90.44 87 LYS A C 1
ATOM 665 O O . LYS A 1 87 ? -54.036 7.855 25.342 1.00 90.44 87 LYS A O 1
ATOM 670 N N . LEU A 1 88 ? -55.871 6.579 25.127 1.00 88.50 88 LEU A N 1
ATOM 671 C CA . LEU A 1 88 ? -55.625 6.228 23.721 1.00 88.50 88 LEU A CA 1
ATOM 672 C C . LEU A 1 88 ? -55.685 7.451 22.800 1.00 88.50 88 LEU A C 1
ATOM 674 O O . LEU A 1 88 ? -54.853 7.602 21.908 1.00 88.50 88 LEU A O 1
ATOM 678 N N . LYS A 1 89 ? -56.644 8.351 23.035 1.00 88.81 89 LYS A N 1
ATOM 679 C CA . LYS A 1 89 ? -56.772 9.592 22.265 1.00 88.81 89 LYS A CA 1
ATOM 680 C C . LYS A 1 89 ? -55.555 10.503 22.439 1.00 88.81 89 LYS A C 1
ATOM 682 O O . LYS A 1 89 ? -55.101 11.101 21.463 1.00 88.81 89 LYS A O 1
ATOM 687 N N . ASP A 1 90 ? -55.038 10.615 23.658 1.00 89.12 90 ASP A N 1
ATOM 688 C CA . ASP A 1 90 ? -53.847 11.418 23.933 1.00 89.12 90 ASP A CA 1
ATOM 689 C C . ASP A 1 90 ? -52.595 10.793 23.297 1.00 89.12 90 ASP A C 1
ATOM 691 O O . ASP A 1 90 ? -51.819 11.505 22.661 1.00 89.12 90 ASP A O 1
ATOM 695 N N . GLN A 1 91 ? -52.459 9.462 23.337 1.00 89.62 91 GLN A N 1
ATOM 696 C CA . GLN A 1 91 ? -51.389 8.746 22.630 1.00 89.62 91 GLN A CA 1
ATOM 697 C C . GLN A 1 91 ? -51.432 8.974 21.114 1.00 89.62 91 GLN A C 1
ATOM 699 O O . GLN A 1 91 ? -50.412 9.311 20.517 1.00 89.62 91 GLN A O 1
ATOM 704 N N . GLU A 1 92 ? -52.604 8.863 20.483 1.00 86.75 92 GLU A N 1
ATOM 705 C CA . GLU A 1 92 ? -52.733 9.090 19.037 1.00 86.75 92 GLU A CA 1
ATOM 706 C C . GLU A 1 92 ? -52.377 10.538 18.660 1.00 86.75 92 GLU A C 1
ATOM 708 O O . GLU A 1 92 ? -51.774 10.805 17.616 1.00 86.75 92 GLU A O 1
ATOM 713 N N . LYS A 1 93 ? -52.729 11.501 19.518 1.00 90.88 93 LYS A N 1
ATOM 714 C CA . LYS A 1 93 ? -52.377 12.907 19.314 1.00 90.88 93 LYS A CA 1
ATOM 715 C C . LYS A 1 93 ? -50.865 13.120 19.387 1.00 90.88 93 LYS A C 1
ATOM 717 O O . LYS A 1 93 ? -50.319 13.797 18.514 1.00 90.88 93 LYS A O 1
ATOM 722 N N . ASP A 1 94 ? -50.197 12.531 20.373 1.00 89.44 94 ASP A N 1
ATOM 723 C CA . ASP A 1 94 ? -48.744 12.628 20.526 1.00 89.44 94 ASP A CA 1
ATOM 724 C C . ASP A 1 94 ? -48.004 11.951 19.362 1.00 89.44 94 ASP A C 1
ATOM 726 O O . ASP A 1 94 ? -47.047 12.512 18.821 1.00 89.44 94 ASP A O 1
ATOM 730 N N . GLU A 1 95 ? -48.492 10.800 18.889 1.00 89.38 95 GLU A N 1
ATOM 731 C CA . GLU A 1 95 ? -47.959 10.124 17.701 1.00 89.38 95 GLU A CA 1
ATOM 732 C C . GLU A 1 95 ? -48.100 10.979 16.435 1.00 89.38 95 GLU A C 1
ATOM 734 O O . GLU A 1 95 ? -47.152 11.096 15.651 1.00 89.38 95 GLU A O 1
ATOM 739 N N . ARG A 1 96 ? -49.254 11.631 16.242 1.00 87.12 96 ARG A N 1
ATOM 740 C CA . ARG A 1 96 ? -49.482 12.541 15.107 1.00 87.12 96 ARG A CA 1
ATOM 741 C C . ARG A 1 96 ? -48.543 13.744 15.146 1.00 87.12 96 ARG A C 1
ATOM 743 O O . ARG A 1 96 ? -47.959 14.081 14.116 1.00 87.12 96 ARG A O 1
ATOM 750 N N . VAL A 1 97 ? -48.344 14.353 16.316 1.00 91.00 97 VAL A N 1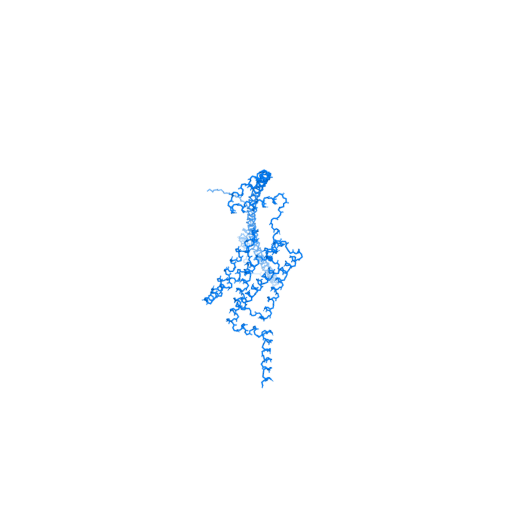
ATOM 751 C CA . VAL A 1 97 ? -47.389 15.462 16.490 1.00 91.00 97 VAL A CA 1
ATOM 752 C C . VAL A 1 97 ? -45.959 14.995 16.195 1.00 91.00 97 VAL A C 1
ATOM 754 O O . VAL A 1 97 ? -45.236 15.654 15.444 1.00 91.00 97 VAL A O 1
ATOM 757 N N . GLY A 1 98 ? -45.565 13.821 16.699 1.00 90.12 98 GLY A N 1
ATOM 758 C CA . GLY A 1 98 ? -44.259 13.227 16.409 1.00 90.12 98 GLY A CA 1
ATOM 759 C C . GLY A 1 98 ? -44.046 12.961 14.914 1.00 90.12 98 GLY A C 1
ATOM 760 O O . GLY A 1 98 ? -42.975 13.251 14.371 1.00 90.12 98 GLY A O 1
ATOM 761 N N . MET A 1 99 ? -45.074 12.472 14.218 1.00 88.12 99 MET A N 1
ATOM 762 C CA . MET A 1 99 ? -45.028 12.226 12.777 1.00 88.12 99 MET A CA 1
ATOM 763 C C . MET A 1 99 ? -44.930 13.528 11.967 1.00 88.12 99 MET A C 1
ATOM 765 O O . MET A 1 99 ? -44.158 13.596 11.007 1.00 88.12 99 MET A O 1
ATOM 769 N N . GLU A 1 100 ? -45.639 14.589 12.362 1.00 90.81 100 GLU A N 1
ATOM 770 C CA . GLU A 1 100 ? -45.523 15.910 11.729 1.00 90.81 100 GLU A CA 1
ATOM 771 C C . GLU A 1 100 ? -44.120 16.511 11.885 1.00 90.81 100 GLU A C 1
ATOM 773 O O . GLU A 1 100 ? -43.568 17.067 10.926 1.00 90.81 100 GLU A O 1
ATOM 778 N N . GLU A 1 101 ? -43.494 16.360 13.055 1.00 92.56 101 GLU A N 1
ATOM 779 C CA . GLU A 1 101 ? -42.112 16.794 13.264 1.00 92.56 101 GLU A CA 1
ATOM 780 C C . GLU A 1 101 ? -41.122 16.024 12.386 1.00 92.56 101 GLU A C 1
ATOM 782 O O . GLU A 1 101 ? -40.230 16.630 11.779 1.00 92.56 101 GLU A O 1
ATOM 787 N N . GLN A 1 102 ? -41.283 14.702 12.276 1.00 90.12 102 GLN A N 1
ATOM 788 C CA . GLN A 1 102 ? -40.460 13.876 11.391 1.00 90.12 102 GLN A CA 1
ATOM 789 C C . GLN A 1 102 ? -40.635 14.284 9.926 1.00 90.12 102 GLN A C 1
ATOM 791 O O . GLN A 1 102 ? -39.648 14.456 9.208 1.00 90.12 102 GLN A O 1
ATOM 796 N N . LEU A 1 103 ? -41.871 14.536 9.492 1.00 91.50 103 LEU A N 1
ATOM 797 C CA . LEU A 1 103 ? -42.168 14.976 8.132 1.00 91.50 103 LEU A CA 1
ATOM 798 C C . LEU A 1 103 ? -41.568 16.359 7.838 1.00 91.50 103 LEU A C 1
ATOM 800 O O . LEU A 1 103 ? -41.058 16.604 6.741 1.00 91.50 103 LEU A O 1
ATOM 804 N N . LYS A 1 104 ? -41.554 17.260 8.825 1.00 93.94 104 LYS A N 1
ATOM 805 C CA . LYS A 1 104 ? -40.895 18.569 8.723 1.00 93.94 104 LYS A CA 1
ATOM 806 C C . LYS A 1 104 ? -39.372 18.443 8.626 1.00 93.94 104 LYS A C 1
ATOM 808 O O . LYS A 1 104 ? -38.769 19.160 7.825 1.00 93.94 104 LYS A O 1
ATOM 813 N N . LYS A 1 105 ? -38.751 17.536 9.390 1.00 92.94 105 LYS A N 1
ATOM 814 C CA . LYS A 1 105 ? -37.310 17.233 9.290 1.00 92.94 105 LYS A CA 1
ATOM 815 C C . LYS A 1 105 ? -36.962 16.646 7.921 1.00 92.94 105 LYS A C 1
ATOM 817 O O . LYS A 1 105 ? -36.099 17.191 7.240 1.00 92.94 105 LYS A O 1
ATOM 822 N N . ALA A 1 106 ? -37.709 15.642 7.463 1.00 90.94 106 ALA A N 1
ATOM 823 C CA . ALA A 1 106 ? -37.507 15.022 6.155 1.00 90.94 106 ALA A CA 1
ATOM 824 C C . ALA A 1 106 ? -37.652 16.030 4.999 1.00 90.94 106 ALA A C 1
ATOM 826 O O . ALA A 1 106 ? -36.835 16.045 4.080 1.00 90.94 106 ALA A O 1
ATOM 827 N N . LYS A 1 107 ? -38.641 16.938 5.058 1.00 94.25 107 LYS A N 1
ATOM 828 C CA . LYS A 1 107 ? -38.790 18.015 4.061 1.00 94.25 107 LYS A CA 1
ATOM 829 C C . LYS A 1 107 ? -37.583 18.956 4.020 1.00 94.25 107 LYS A C 1
ATOM 831 O O . LYS A 1 107 ? -37.174 19.346 2.929 1.00 94.25 107 LYS A O 1
ATOM 836 N N . ARG A 1 108 ? -37.009 19.310 5.176 1.00 93.75 108 ARG A N 1
ATOM 837 C CA . ARG A 1 108 ? -35.786 20.131 5.236 1.00 93.75 108 ARG A CA 1
ATOM 838 C C . ARG A 1 108 ? -34.596 19.399 4.627 1.00 93.75 108 ARG A C 1
ATOM 840 O O . ARG A 1 108 ? -33.941 19.959 3.760 1.00 93.75 108 ARG A O 1
ATOM 847 N N . GLU A 1 109 ? -34.390 18.131 4.975 1.00 92.44 109 GLU A N 1
ATOM 848 C CA . GLU A 1 109 ? -33.300 17.329 4.404 1.00 92.44 109 GLU A CA 1
ATOM 849 C C . GLU A 1 109 ? -33.403 17.184 2.881 1.00 92.44 109 GLU A C 1
ATOM 851 O O . GLU A 1 109 ? -32.396 17.253 2.175 1.00 92.44 109 GLU A O 1
ATOM 856 N N . VAL A 1 110 ? -34.614 16.992 2.350 1.00 94.00 110 VAL A N 1
ATOM 857 C CA . VAL A 1 110 ? -34.839 16.934 0.899 1.00 94.00 110 VAL A CA 1
ATOM 858 C C . VAL A 1 110 ? -34.497 18.271 0.241 1.00 94.00 110 VAL A C 1
ATOM 860 O O . VAL A 1 110 ? -33.871 18.282 -0.820 1.00 94.00 110 VAL A O 1
ATOM 863 N N . GLN A 1 111 ? -34.861 19.392 0.867 1.00 93.38 111 GLN A N 1
ATOM 864 C CA . GLN A 1 111 ? -34.536 20.720 0.355 1.00 93.38 111 GLN A CA 1
ATOM 865 C C . GLN A 1 111 ? -33.021 20.985 0.383 1.00 93.38 111 GLN A C 1
ATOM 867 O O . GLN A 1 111 ? -32.460 21.391 -0.634 1.00 93.38 111 GLN A O 1
ATOM 872 N N . ASP A 1 112 ? -32.338 20.645 1.477 1.00 93.69 112 ASP A N 1
ATOM 873 C CA . ASP A 1 112 ? -30.881 20.784 1.602 1.00 93.69 112 ASP A CA 1
ATOM 874 C C . ASP A 1 112 ? -30.138 19.923 0.565 1.00 93.69 112 ASP A C 1
ATOM 876 O O . ASP A 1 112 ? -29.157 20.353 -0.058 1.00 93.69 112 ASP A O 1
ATOM 880 N N . LYS A 1 113 ? -30.630 18.702 0.312 1.00 91.38 113 LYS A N 1
ATOM 881 C CA . LYS A 1 113 ? -30.104 17.828 -0.748 1.00 91.38 113 LYS A CA 1
ATOM 882 C C . LYS A 1 113 ? -30.333 18.423 -2.135 1.00 91.38 113 LYS A C 1
ATOM 884 O O . LYS A 1 113 ? -29.422 18.376 -2.960 1.00 91.38 113 LYS A O 1
ATOM 889 N N . LYS A 1 114 ? -31.498 19.023 -2.398 1.00 92.75 114 LYS A N 1
ATOM 890 C CA . LYS A 1 114 ? -31.793 19.700 -3.671 1.00 92.75 114 LYS A CA 1
ATOM 891 C C . LYS A 1 114 ? -30.846 20.881 -3.914 1.00 92.75 114 LYS A C 1
ATOM 893 O O . LYS A 1 114 ? -30.318 21.017 -5.019 1.00 92.75 114 LYS A O 1
ATOM 898 N N . ASP A 1 115 ? -30.562 21.669 -2.882 1.00 93.56 115 ASP A N 1
ATOM 899 C CA . ASP A 1 115 ? -29.618 22.791 -2.955 1.00 93.56 115 ASP A CA 1
ATOM 900 C C . ASP A 1 115 ? -28.164 22.319 -3.123 1.00 93.56 115 ASP A C 1
ATOM 902 O O . ASP A 1 115 ? -27.346 22.965 -3.781 1.00 93.56 115 ASP A O 1
ATOM 906 N N . THR A 1 116 ? -27.826 21.153 -2.573 1.00 92.56 116 THR A N 1
ATOM 907 C CA . THR A 1 116 ? -26.516 20.525 -2.787 1.00 92.56 116 THR A CA 1
ATOM 908 C C . THR A 1 116 ? -26.369 20.023 -4.224 1.00 92.56 116 THR A C 1
ATOM 910 O O . THR A 1 116 ? -25.337 20.257 -4.857 1.00 92.56 116 THR A O 1
ATOM 913 N N . ILE A 1 117 ? -27.409 19.387 -4.774 1.00 91.12 117 ILE A N 1
ATOM 914 C CA . ILE A 1 117 ? -27.435 18.915 -6.166 1.00 91.12 117 ILE A CA 1
ATOM 915 C C . ILE A 1 117 ? -27.295 20.090 -7.139 1.00 91.12 117 ILE A C 1
ATOM 917 O O . ILE A 1 117 ? -26.514 20.002 -8.088 1.00 91.12 117 ILE A O 1
ATOM 921 N N . SER A 1 118 ? -27.983 21.211 -6.898 1.00 92.12 118 SER A N 1
ATOM 922 C CA . SER A 1 118 ? -27.879 22.388 -7.770 1.00 92.12 118 SER A CA 1
ATOM 923 C C . SER A 1 118 ? -26.453 22.958 -7.785 1.00 92.12 118 SER A C 1
ATOM 925 O O . SER A 1 118 ? -25.893 23.167 -8.866 1.00 92.12 118 SER A O 1
ATOM 927 N N . LYS A 1 119 ? -25.810 23.088 -6.614 1.00 93.19 119 LYS A N 1
ATOM 928 C CA . LYS A 1 119 ? -24.398 23.502 -6.487 1.00 93.19 119 LYS A CA 1
ATOM 929 C C . LYS A 1 119 ? -23.438 22.549 -7.200 1.00 93.19 119 LYS A C 1
ATOM 931 O O . LYS A 1 119 ? -22.507 23.003 -7.865 1.00 93.19 119 LYS A O 1
ATOM 936 N N . LEU A 1 120 ? -23.652 21.238 -7.080 1.00 90.81 120 LEU A N 1
ATOM 937 C CA . LEU A 1 120 ? -22.834 20.238 -7.771 1.00 90.81 120 LEU A CA 1
ATOM 938 C C . LEU A 1 120 ? -23.003 20.320 -9.292 1.00 90.81 120 LEU A C 1
ATOM 940 O O . LEU A 1 120 ? -22.005 20.269 -10.007 1.00 90.81 120 LEU A O 1
ATOM 944 N N . SER A 1 121 ? -24.222 20.537 -9.795 1.00 92.44 121 SER A N 1
ATOM 945 C CA . SER A 1 121 ? -24.462 20.689 -11.239 1.00 92.44 121 SER A CA 1
ATOM 946 C C . SER A 1 121 ? -23.735 21.907 -11.832 1.00 92.44 121 SER A C 1
ATOM 948 O O . SER A 1 121 ? -23.144 21.821 -12.913 1.00 92.44 121 SER A O 1
ATOM 950 N N . ALA A 1 122 ? -23.681 23.017 -11.085 1.00 93.94 122 ALA A N 1
ATOM 951 C CA . ALA A 1 122 ? -22.946 24.214 -11.483 1.00 93.94 122 ALA A CA 1
ATOM 952 C C . ALA A 1 122 ? -21.433 23.945 -11.548 1.00 93.94 122 ALA A C 1
ATOM 954 O O . ALA A 1 122 ? -20.775 24.334 -12.512 1.00 93.94 122 ALA A O 1
ATOM 955 N N . ARG A 1 123 ? -20.883 23.208 -10.570 1.00 92.44 123 ARG A N 1
ATOM 956 C CA . ARG A 1 123 ? -19.470 22.791 -10.587 1.00 92.44 123 ARG A CA 1
ATOM 957 C C . ARG A 1 123 ? -19.143 21.866 -11.755 1.00 92.44 123 ARG A C 1
ATOM 959 O O . ARG A 1 123 ? -18.097 22.039 -12.369 1.00 92.44 123 ARG A O 1
ATOM 966 N N . ILE A 1 124 ? -20.020 20.916 -12.082 1.00 92.81 124 ILE A N 1
ATOM 967 C CA . ILE A 1 124 ? -19.827 20.020 -13.234 1.00 92.81 124 ILE A CA 1
ATOM 968 C C . ILE A 1 124 ? -19.752 20.830 -14.532 1.00 92.81 124 ILE A C 1
ATOM 970 O O . ILE A 1 124 ? -18.865 20.600 -15.350 1.00 92.81 124 ILE A O 1
ATOM 974 N N . SER A 1 125 ? -20.634 21.818 -14.689 1.00 92.56 125 SER A N 1
ATOM 975 C CA . SER A 1 125 ? -20.654 22.688 -15.870 1.00 92.56 125 SER A CA 1
ATOM 976 C C . SER A 1 125 ? -19.364 23.510 -16.000 1.00 92.56 125 SER A C 1
ATOM 978 O O . SER A 1 125 ? -18.822 23.651 -17.096 1.00 92.56 125 SER A O 1
ATOM 980 N N . GLU A 1 126 ? -18.831 24.003 -14.880 1.00 94.06 126 GLU A N 1
ATOM 981 C CA . GLU A 1 126 ? -17.549 24.716 -14.850 1.00 94.06 126 GLU A CA 1
ATOM 982 C C . GLU A 1 126 ? -16.370 23.797 -15.205 1.00 94.06 126 GLU A C 1
ATOM 984 O O . GLU A 1 126 ? -15.537 24.153 -16.038 1.00 94.06 126 GLU A O 1
ATOM 989 N N . ILE A 1 127 ? -16.329 22.579 -14.657 1.00 92.12 127 ILE A N 1
ATOM 990 C CA . ILE A 1 127 ? -15.284 21.593 -14.977 1.00 92.12 127 ILE A CA 1
ATOM 991 C C . ILE A 1 127 ? -15.306 21.243 -16.473 1.00 92.12 127 ILE A C 1
ATOM 993 O O . ILE A 1 127 ? -14.258 21.247 -17.117 1.00 92.12 127 ILE A O 1
ATOM 997 N N . GLN A 1 128 ? -16.484 21.029 -17.064 1.00 91.81 128 GLN A N 1
ATOM 998 C CA . GLN A 1 128 ? -16.612 20.768 -18.504 1.00 91.81 128 GLN A CA 1
ATOM 999 C C . GLN A 1 128 ? -16.115 21.940 -19.364 1.00 91.81 128 GLN A C 1
ATOM 1001 O O . GLN A 1 128 ? -15.549 21.742 -20.442 1.00 91.81 128 GLN A O 1
ATOM 1006 N N . ARG A 1 129 ? -16.302 23.184 -18.905 1.00 93.12 129 ARG A N 1
ATOM 1007 C CA . ARG A 1 129 ? -15.766 24.371 -19.583 1.00 93.12 129 ARG A CA 1
ATOM 1008 C C . ARG A 1 129 ? -14.237 24.413 -19.508 1.00 93.12 129 ARG A C 1
ATOM 1010 O O . ARG A 1 129 ? -13.587 24.742 -20.504 1.00 93.12 129 ARG A O 1
ATOM 1017 N N . GLN A 1 130 ? -13.664 24.064 -18.359 1.00 93.31 130 GLN A N 1
ATOM 1018 C CA . GLN A 1 130 ? -12.214 23.990 -18.168 1.00 93.31 130 GLN A CA 1
ATOM 1019 C C . GLN A 1 130 ? -11.580 22.897 -19.029 1.00 93.31 130 GLN A C 1
ATOM 1021 O O . GLN A 1 130 ? -10.561 23.153 -19.667 1.00 93.31 130 GLN A O 1
ATOM 1026 N N . GLU A 1 131 ? -12.214 21.729 -19.126 1.00 88.31 131 GLU A N 1
ATOM 1027 C CA . GLU A 1 131 ? -11.771 20.629 -19.985 1.00 88.31 131 GLU A CA 1
ATOM 1028 C C . GLU A 1 131 ? -11.698 21.060 -21.456 1.00 88.31 131 GLU A C 1
ATOM 1030 O O . GLU A 1 131 ? -10.658 20.910 -22.098 1.00 88.31 131 GLU A O 1
ATOM 1035 N N . LYS A 1 132 ? -12.756 21.699 -21.976 1.00 90.88 132 LYS A N 1
ATOM 1036 C CA . LYS A 1 132 ? -12.772 22.225 -23.352 1.00 90.88 132 LYS A CA 1
ATOM 1037 C C . LYS A 1 132 ? -11.669 23.260 -23.594 1.00 90.88 132 LYS A C 1
ATOM 1039 O O . LYS A 1 132 ? -11.020 23.236 -24.638 1.00 90.88 132 LYS A O 1
ATOM 1044 N N . SER A 1 133 ? -11.437 24.152 -22.629 1.00 93.19 133 SER A N 1
ATOM 1045 C CA . SER A 1 133 ? -10.373 25.163 -22.700 1.00 93.19 133 SER A CA 1
ATOM 1046 C C . SER A 1 133 ? -8.977 24.531 -22.704 1.00 93.19 133 SER A C 1
ATOM 1048 O O . SER A 1 133 ? -8.125 24.900 -23.515 1.00 93.19 133 SER A O 1
ATOM 1050 N N . LEU A 1 134 ? -8.743 23.543 -21.837 1.00 90.19 134 LEU A N 1
ATOM 1051 C CA . LEU A 1 134 ? -7.473 22.827 -21.760 1.00 90.19 134 LEU A CA 1
ATOM 1052 C C . LEU A 1 134 ? -7.206 22.027 -23.039 1.00 90.19 134 LEU A C 1
ATOM 1054 O O . LEU A 1 134 ? -6.095 22.070 -23.562 1.00 90.19 134 LEU A O 1
ATOM 1058 N N . HIS A 1 135 ? -8.231 21.367 -23.580 1.00 89.69 135 HIS A N 1
ATOM 1059 C CA . HIS A 1 135 ? -8.132 20.624 -24.832 1.00 89.69 135 HIS A CA 1
ATOM 1060 C C . HIS A 1 135 ? -7.776 21.543 -26.011 1.00 89.69 135 HIS A C 1
ATOM 1062 O O . HIS A 1 135 ? -6.873 21.234 -26.787 1.00 89.69 135 HIS A O 1
ATOM 1068 N N . ALA A 1 136 ? -8.401 22.723 -26.098 1.00 90.44 136 ALA A N 1
ATOM 1069 C CA . ALA A 1 136 ? -8.060 23.726 -27.108 1.00 90.44 136 ALA A CA 1
ATOM 1070 C C . ALA A 1 136 ? -6.607 24.220 -26.974 1.00 90.44 136 ALA A C 1
ATOM 1072 O O . ALA A 1 136 ? -5.888 24.309 -27.971 1.00 90.44 136 ALA A O 1
ATOM 1073 N N . LYS A 1 137 ? -6.136 24.479 -25.744 1.00 89.75 137 LYS A N 1
ATOM 1074 C CA . LYS A 1 137 ? -4.733 24.851 -25.491 1.00 89.75 137 LYS A CA 1
ATOM 1075 C C . LYS A 1 137 ? -3.766 23.745 -25.903 1.00 89.75 137 LYS A C 1
ATOM 1077 O O . LYS A 1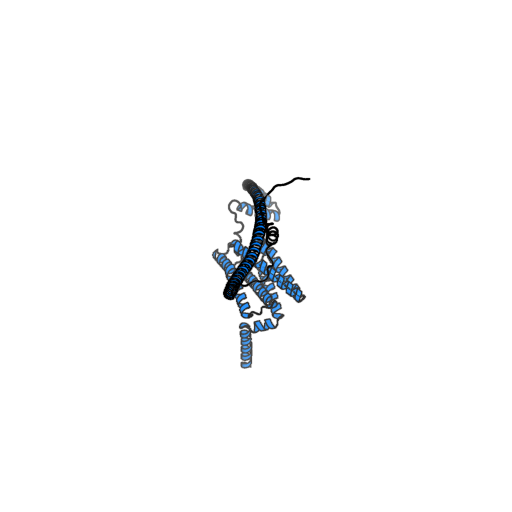 137 ? -2.778 24.029 -26.576 1.00 89.75 137 LYS A O 1
ATOM 1082 N N . MET A 1 138 ? -4.054 22.497 -25.546 1.00 83.75 138 MET A N 1
ATOM 1083 C CA . MET A 1 138 ? -3.225 21.348 -25.907 1.00 83.75 138 MET A CA 1
ATOM 1084 C C . MET A 1 138 ? -3.127 21.179 -27.427 1.00 83.75 138 MET A C 1
ATOM 1086 O O . MET A 1 138 ? -2.026 21.015 -27.944 1.00 83.75 138 MET A O 1
ATOM 1090 N N . MET A 1 139 ? -4.242 21.316 -28.150 1.00 85.56 139 MET A N 1
ATOM 1091 C CA . MET A 1 139 ? -4.243 21.293 -29.615 1.00 85.56 139 MET A CA 1
ATOM 1092 C C . MET A 1 139 ? -3.414 22.432 -30.216 1.00 85.56 139 MET A C 1
ATOM 1094 O O . MET A 1 139 ? -2.637 22.193 -31.138 1.00 85.56 139 MET A O 1
ATOM 1098 N N . SER A 1 140 ? -3.505 23.647 -29.661 1.00 89.25 140 SER A N 1
ATOM 1099 C CA . SER A 1 140 ? -2.678 24.771 -30.120 1.00 89.25 140 SER A CA 1
ATOM 1100 C C . SER A 1 140 ? -1.179 24.534 -29.890 1.00 89.25 140 SER A C 1
ATOM 1102 O O . SER A 1 140 ? -0.375 24.821 -30.770 1.00 89.25 140 SER A O 1
ATOM 1104 N N . LEU A 1 141 ? -0.793 23.944 -28.750 1.00 82.38 141 LEU A N 1
ATOM 1105 C CA . LEU A 1 141 ? 0.603 23.607 -28.447 1.00 82.38 141 LEU A CA 1
ATOM 1106 C C . LEU A 1 141 ? 1.139 22.494 -29.348 1.00 82.38 141 LEU A C 1
ATOM 1108 O O . LEU A 1 141 ? 2.314 22.491 -29.709 1.00 82.38 141 LEU A O 1
ATOM 1112 N N . LEU A 1 142 ? 0.289 21.541 -29.717 1.00 78.50 142 LEU A N 1
ATOM 1113 C CA . LEU A 1 142 ? 0.667 20.465 -30.622 1.00 78.50 142 LEU A CA 1
ATOM 1114 C C . LEU A 1 142 ? 0.932 21.017 -32.030 1.00 78.50 142 LEU A C 1
ATOM 1116 O O . LEU A 1 142 ? 1.920 20.637 -32.659 1.00 78.50 142 LEU A O 1
ATOM 1120 N N . ASP A 1 143 ? 0.118 21.969 -32.487 1.00 82.31 143 ASP A N 1
ATOM 1121 C CA . ASP A 1 143 ? 0.305 22.637 -33.778 1.00 82.31 143 ASP A CA 1
ATOM 1122 C C . ASP A 1 143 ? 1.553 23.540 -33.805 1.00 82.31 143 ASP A C 1
ATOM 1124 O O . ASP A 1 143 ? 2.354 23.473 -34.745 1.00 82.31 143 ASP A O 1
ATOM 1128 N N . THR A 1 144 ? 1.815 24.305 -32.735 1.00 78.50 144 THR A N 1
ATOM 1129 C CA . THR A 1 144 ? 3.061 25.087 -32.627 1.00 78.50 144 THR A CA 1
ATOM 1130 C C . THR A 1 144 ? 4.292 24.190 -32.560 1.00 78.50 144 THR A C 1
ATOM 1132 O O . THR A 1 144 ? 5.287 24.474 -33.225 1.00 78.50 144 THR A O 1
ATOM 1135 N N . THR A 1 145 ? 4.223 23.069 -31.838 1.00 72.75 145 THR A N 1
ATOM 1136 C CA . THR A 1 145 ? 5.318 22.089 -31.780 1.00 72.75 145 THR A CA 1
ATOM 1137 C C . THR A 1 145 ? 5.570 21.468 -33.150 1.00 72.75 145 THR A C 1
ATOM 1139 O O . THR A 1 145 ? 6.715 21.389 -33.585 1.00 72.75 145 THR A O 1
ATOM 1142 N N . LYS A 1 146 ? 4.516 21.084 -33.880 1.00 73.69 146 LYS A N 1
ATOM 1143 C CA . LYS A 1 146 ? 4.628 20.541 -35.241 1.00 73.69 146 LYS A CA 1
ATOM 1144 C C . LYS A 1 146 ? 5.272 21.544 -36.202 1.00 73.69 146 LYS A C 1
ATOM 1146 O O . LYS A 1 146 ? 6.112 21.163 -37.016 1.00 73.69 146 LYS A O 1
ATOM 1151 N N . THR A 1 147 ? 4.916 22.819 -36.078 1.00 74.19 147 THR A N 1
ATOM 1152 C CA . THR A 1 147 ? 5.483 23.907 -36.885 1.00 74.19 147 THR A CA 1
ATOM 1153 C C . THR A 1 147 ? 6.952 24.161 -36.534 1.00 74.19 147 THR A C 1
ATOM 1155 O O . THR A 1 147 ? 7.789 24.257 -37.427 1.00 74.19 147 THR A O 1
ATOM 1158 N N . ALA A 1 148 ? 7.302 24.176 -35.244 1.00 66.88 148 ALA A N 1
ATOM 1159 C CA . ALA A 1 148 ? 8.683 24.321 -34.785 1.00 66.88 148 ALA A CA 1
ATOM 1160 C C . ALA A 1 148 ? 9.564 23.140 -35.221 1.00 66.88 148 ALA A C 1
ATOM 1162 O O . ALA A 1 148 ? 10.667 23.346 -35.716 1.00 66.88 148 ALA A O 1
ATOM 1163 N N . VAL A 1 149 ? 9.060 21.908 -35.112 1.00 62.81 149 VAL A N 1
ATOM 1164 C CA . VAL A 1 149 ? 9.748 20.703 -35.596 1.00 62.81 149 VAL A CA 1
ATOM 1165 C C . VAL A 1 149 ? 9.974 20.777 -37.100 1.00 62.81 149 VAL A C 1
ATOM 1167 O O . VAL A 1 149 ? 11.068 20.451 -37.551 1.00 62.81 149 VAL A O 1
ATOM 1170 N N . ARG A 1 150 ? 8.993 21.244 -37.881 1.00 65.62 150 ARG A N 1
ATOM 1171 C CA . ARG A 1 150 ? 9.152 21.425 -39.330 1.00 65.62 150 ARG A CA 1
ATOM 1172 C C . ARG A 1 150 ? 10.258 22.432 -39.660 1.00 65.62 150 ARG A C 1
ATOM 1174 O O . ARG A 1 150 ? 11.085 22.131 -40.507 1.00 65.62 150 ARG A O 1
ATOM 1181 N N . ASN A 1 151 ? 10.316 23.550 -38.938 1.00 64.69 151 ASN A N 1
ATOM 1182 C CA . ASN A 1 151 ? 11.344 24.580 -39.124 1.00 64.69 151 ASN A CA 1
ATOM 1183 C C . ASN A 1 151 ? 12.741 24.126 -38.653 1.00 64.69 151 ASN A C 1
ATOM 1185 O O . ASN A 1 151 ? 13.746 24.536 -39.219 1.00 64.69 151 ASN A O 1
ATOM 1189 N N . ILE A 1 152 ? 12.827 23.276 -37.624 1.00 58.78 152 ILE A N 1
ATOM 1190 C CA . ILE A 1 152 ? 14.096 22.709 -37.126 1.00 58.78 152 ILE A CA 1
ATOM 1191 C C . ILE A 1 152 ? 14.581 21.551 -38.012 1.00 58.78 152 ILE A C 1
ATOM 1193 O O . ILE A 1 152 ? 15.781 21.302 -38.106 1.00 58.78 152 ILE A O 1
ATOM 1197 N N . SER A 1 153 ? 13.657 20.848 -38.671 1.00 54.84 153 SER A N 1
ATOM 1198 C CA . SER A 1 153 ? 13.961 19.748 -39.595 1.00 54.84 153 SER A CA 1
ATOM 1199 C C . SER A 1 153 ? 14.412 20.230 -40.974 1.00 54.84 153 SER A C 1
ATOM 1201 O O . SER A 1 153 ? 14.709 19.390 -41.825 1.00 54.84 153 SER A O 1
ATOM 1203 N N . ASP A 1 154 ? 14.472 21.547 -41.213 1.00 58.31 154 ASP A N 1
ATOM 1204 C CA . ASP A 1 154 ? 15.041 22.071 -42.447 1.00 58.31 154 ASP A CA 1
ATOM 1205 C C . ASP A 1 154 ? 16.533 21.700 -42.514 1.00 58.31 154 ASP A C 1
ATOM 1207 O O . ASP A 1 154 ? 17.322 22.085 -41.639 1.00 58.31 154 ASP A O 1
ATOM 1211 N N . PRO A 1 155 ? 16.953 20.947 -43.549 1.00 56.72 155 PRO A N 1
ATOM 1212 C CA . PRO A 1 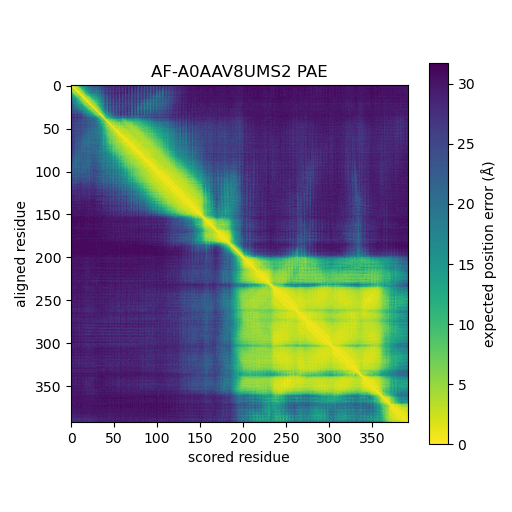155 ? 18.289 20.361 -43.616 1.00 56.72 155 PRO A CA 1
ATOM 1213 C C . PRO A 1 155 ? 19.408 21.411 -43.626 1.00 56.72 155 PRO A C 1
ATOM 1215 O O . PRO A 1 155 ? 20.538 21.088 -43.275 1.00 56.72 155 PRO A O 1
ATOM 1218 N N . SER A 1 156 ? 19.108 22.671 -43.959 1.00 56.84 156 SER A N 1
ATOM 1219 C CA . SER A 1 156 ? 20.065 23.782 -43.940 1.00 56.84 156 SER A CA 1
ATOM 1220 C C . SER A 1 156 ? 20.458 24.229 -42.525 1.00 56.84 156 SER A C 1
ATOM 1222 O O . SER A 1 156 ? 21.618 24.568 -42.307 1.00 56.84 156 SER A O 1
ATOM 1224 N N . PHE A 1 157 ? 19.549 24.198 -41.543 1.00 58.31 157 PHE A N 1
ATOM 1225 C CA . PHE A 1 157 ? 19.829 24.689 -40.186 1.00 58.31 157 PHE A CA 1
ATOM 1226 C C . PHE A 1 157 ? 20.614 23.667 -39.353 1.00 58.31 157 PHE A C 1
ATOM 1228 O O . PHE A 1 157 ? 21.537 24.031 -38.622 1.00 58.31 157 PHE A O 1
ATOM 1235 N N . ALA A 1 158 ? 20.310 22.376 -39.522 1.00 60.09 158 ALA A N 1
ATOM 1236 C CA . ALA A 1 158 ? 21.074 21.288 -38.912 1.00 60.09 158 ALA A CA 1
ATOM 1237 C C . ALA A 1 158 ? 22.526 21.253 -39.420 1.00 60.09 158 ALA A C 1
ATOM 1239 O O . ALA A 1 158 ? 23.442 21.106 -38.616 1.00 60.09 158 ALA A O 1
ATOM 1240 N N . LEU A 1 159 ? 22.737 21.476 -40.724 1.00 59.12 159 LEU A N 1
ATOM 1241 C CA . LEU A 1 159 ? 24.068 21.555 -41.335 1.00 59.12 159 LEU A CA 1
ATOM 1242 C C . LEU A 1 159 ? 24.874 22.761 -40.837 1.00 59.12 159 LEU A C 1
ATOM 1244 O O . LEU A 1 159 ? 26.058 22.622 -40.549 1.00 59.12 159 LEU A O 1
ATOM 1248 N N . VAL A 1 160 ? 24.245 23.933 -40.689 1.00 66.69 160 VAL A N 1
ATOM 1249 C CA . VAL A 1 160 ? 24.913 25.135 -40.153 1.00 66.69 160 VAL A CA 1
ATOM 1250 C C . VAL A 1 160 ? 25.311 24.946 -38.684 1.00 66.69 160 VAL A C 1
ATOM 1252 O O . VAL A 1 160 ? 26.415 25.323 -38.291 1.00 66.69 160 VAL A O 1
ATOM 1255 N N . LEU A 1 161 ? 24.451 24.324 -37.872 1.00 66.19 161 LEU A N 1
ATOM 1256 C CA . LEU A 1 161 ? 24.754 24.037 -36.468 1.00 66.19 161 LEU A CA 1
ATOM 1257 C C . LEU A 1 161 ? 25.802 22.934 -36.302 1.00 66.19 161 LEU A C 1
ATOM 1259 O O . LEU A 1 161 ? 26.640 23.042 -35.416 1.00 66.19 161 LEU A O 1
ATOM 1263 N N . GLU A 1 162 ? 25.802 21.906 -37.150 1.00 68.06 162 GLU A N 1
ATOM 1264 C CA . GLU A 1 162 ? 26.825 20.856 -37.139 1.00 68.06 162 GLU A CA 1
ATOM 1265 C C . GLU A 1 162 ? 28.197 21.390 -37.573 1.00 68.06 162 GLU A C 1
ATOM 1267 O O . GLU A 1 162 ? 29.211 21.049 -36.961 1.00 68.06 162 GLU A O 1
ATOM 1272 N N . ASN A 1 163 ? 28.231 22.296 -38.558 1.00 70.88 163 ASN A N 1
ATOM 1273 C CA . ASN A 1 163 ? 29.468 22.934 -39.002 1.00 70.88 163 ASN A CA 1
ATOM 1274 C C . ASN A 1 163 ? 30.065 23.838 -37.904 1.00 70.88 163 ASN A C 1
ATOM 1276 O O . ASN A 1 163 ? 31.263 23.771 -37.639 1.00 70.88 163 ASN A O 1
ATOM 1280 N N . ASN A 1 164 ? 29.221 24.591 -37.185 1.00 69.25 164 ASN A N 1
ATOM 1281 C CA . ASN A 1 164 ? 29.648 25.436 -36.061 1.00 69.25 164 ASN A CA 1
ATOM 1282 C C . ASN A 1 164 ? 29.910 24.647 -34.763 1.00 69.25 164 ASN A C 1
ATOM 1284 O O . ASN A 1 164 ? 30.698 25.082 -33.927 1.00 69.25 164 ASN A O 1
ATOM 1288 N N . ALA A 1 165 ? 29.305 23.469 -34.580 1.00 65.88 165 ALA A N 1
ATOM 1289 C CA . ALA A 1 165 ? 29.527 22.622 -33.405 1.00 65.88 165 ALA A CA 1
ATOM 1290 C C . ALA A 1 165 ? 30.952 22.048 -33.331 1.00 65.88 165 ALA A C 1
ATOM 1292 O O . ALA A 1 165 ? 31.383 21.625 -32.257 1.00 65.88 165 ALA A O 1
ATOM 1293 N N . ASN A 1 166 ? 31.693 22.045 -34.444 1.00 66.06 166 ASN A N 1
ATOM 1294 C CA . ASN A 1 166 ? 33.114 21.693 -34.461 1.00 66.06 166 ASN A CA 1
ATOM 1295 C C . ASN A 1 166 ? 34.001 22.755 -33.794 1.00 66.06 166 ASN A C 1
ATOM 1297 O O . ASN A 1 166 ? 35.080 22.410 -33.320 1.00 66.06 166 ASN A O 1
ATOM 1301 N N . GLU A 1 167 ? 33.539 24.005 -33.713 1.00 72.50 167 GLU A N 1
ATOM 1302 C CA . GLU A 1 167 ? 34.222 25.097 -33.006 1.00 72.50 167 GLU A CA 1
ATOM 1303 C C . GLU A 1 167 ? 33.830 25.169 -31.522 1.00 72.50 167 GLU A C 1
ATOM 1305 O O . GLU A 1 167 ? 34.427 25.907 -30.737 1.00 72.50 167 GLU A O 1
ATOM 1310 N N . TRP A 1 168 ? 32.824 24.398 -31.104 1.00 71.81 168 TRP A N 1
ATOM 1311 C CA . TRP A 1 168 ? 32.381 24.354 -29.716 1.00 71.81 168 TRP A CA 1
ATOM 1312 C C . TRP A 1 168 ? 33.244 23.391 -28.895 1.00 71.81 168 TRP A C 1
ATOM 1314 O O . TRP A 1 168 ? 33.640 22.322 -29.362 1.00 71.81 168 TRP A O 1
ATOM 1324 N N . GLY A 1 169 ? 33.494 23.742 -27.629 1.00 66.81 169 GLY A N 1
ATOM 1325 C CA . GLY A 1 169 ? 34.156 22.846 -26.674 1.00 66.81 169 GLY A CA 1
ATOM 1326 C C . GLY A 1 169 ? 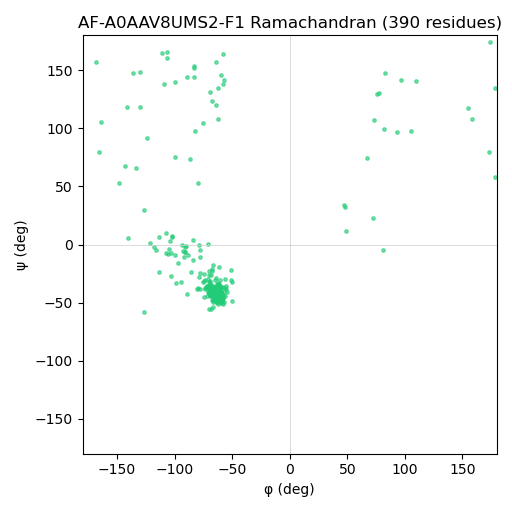33.412 21.510 -26.490 1.00 66.81 169 GLY A C 1
ATOM 1327 O O . GLY A 1 169 ? 32.234 21.373 -26.830 1.00 66.81 169 GLY A O 1
ATOM 1328 N N . GLU A 1 170 ? 34.086 20.511 -25.914 1.00 70.00 170 GLU A N 1
ATOM 1329 C CA . GLU A 1 170 ? 33.593 19.120 -25.853 1.00 70.00 170 GLU A CA 1
ATOM 1330 C C . GLU A 1 170 ? 32.198 18.973 -25.216 1.00 70.00 170 GLU A C 1
ATOM 1332 O O . GLU A 1 170 ? 31.363 18.191 -25.683 1.00 70.00 170 GLU A O 1
ATOM 1337 N N . LEU A 1 171 ? 31.908 19.759 -24.175 1.00 58.78 171 LEU A N 1
ATOM 1338 C CA . LEU A 1 171 ? 30.648 19.687 -23.436 1.00 58.78 171 LEU A CA 1
ATOM 1339 C C . LEU A 1 171 ? 29.433 20.155 -24.276 1.00 58.78 171 LEU A C 1
ATOM 1341 O O . LEU A 1 171 ? 28.508 19.355 -24.450 1.00 58.78 171 LEU A O 1
ATOM 1345 N N . PRO A 1 172 ? 29.402 21.375 -24.856 1.00 65.88 172 PRO A N 1
ATOM 1346 C CA . PRO A 1 172 ? 28.307 21.804 -25.733 1.00 65.88 172 PRO A CA 1
ATOM 1347 C C . PRO A 1 172 ? 28.149 20.935 -26.987 1.00 65.88 172 PRO A C 1
ATOM 1349 O O . PRO A 1 172 ? 27.019 20.649 -27.387 1.00 65.88 172 PRO A O 1
ATOM 1352 N N . ARG A 1 173 ? 29.245 20.417 -27.554 1.00 69.12 173 ARG A N 1
ATOM 1353 C CA . ARG A 1 173 ? 29.192 19.486 -28.692 1.00 69.12 173 ARG A CA 1
ATOM 1354 C C . ARG A 1 173 ? 28.508 18.163 -28.331 1.00 69.12 173 ARG A C 1
ATOM 1356 O O . ARG A 1 173 ? 27.673 17.667 -29.088 1.00 69.12 173 ARG A O 1
ATOM 1363 N N . SER A 1 174 ? 28.794 17.615 -27.147 1.00 64.31 174 SER A N 1
ATOM 1364 C CA . SER A 1 174 ? 28.140 16.393 -26.652 1.00 64.31 174 SER A CA 1
ATOM 1365 C C . SER A 1 174 ? 26.639 16.587 -26.386 1.00 64.31 174 SER A C 1
ATOM 1367 O O . SER A 1 174 ? 25.831 15.702 -26.684 1.00 64.31 174 SER A O 1
ATOM 1369 N N . MET A 1 175 ? 26.246 17.767 -25.894 1.00 60.94 175 MET A N 1
ATOM 1370 C CA . MET A 1 175 ? 24.850 18.143 -25.650 1.00 60.94 175 MET A CA 1
ATOM 1371 C C . MET A 1 175 ? 24.089 18.344 -26.965 1.00 60.94 175 MET A C 1
ATOM 1373 O O . MET A 1 175 ? 22.962 17.863 -27.095 1.00 60.94 175 MET A O 1
ATOM 1377 N N . PHE A 1 176 ? 24.715 18.972 -27.964 1.00 69.12 176 PHE A N 1
ATOM 1378 C CA . PHE A 1 176 ? 24.146 19.132 -29.302 1.00 69.12 176 PHE A CA 1
ATOM 1379 C C . PHE A 1 176 ? 23.955 17.781 -30.002 1.00 69.12 176 PHE A C 1
ATOM 1381 O O . PHE A 1 176 ? 22.841 17.466 -30.410 1.00 69.12 176 PHE A O 1
ATOM 1388 N N . ALA A 1 177 ? 24.977 16.919 -30.024 1.00 65.44 177 ALA A N 1
ATOM 1389 C CA . ALA A 1 177 ? 24.877 15.578 -30.607 1.00 65.44 177 ALA A CA 1
ATOM 1390 C C . ALA A 1 177 ? 23.814 14.705 -29.908 1.00 65.44 177 ALA A C 1
ATOM 1392 O O . ALA A 1 177 ? 23.115 13.915 -30.548 1.00 65.44 177 ALA A O 1
ATOM 1393 N N . ARG A 1 178 ? 23.655 14.852 -28.584 1.00 61.12 178 ARG A N 1
ATOM 1394 C CA . ARG A 1 178 ? 22.578 14.201 -27.822 1.00 61.12 178 ARG A CA 1
ATOM 1395 C C . ARG A 1 178 ? 21.206 14.738 -28.229 1.00 61.12 178 ARG A C 1
ATOM 1397 O O . ARG A 1 178 ? 20.287 13.952 -28.435 1.00 61.12 178 ARG A O 1
ATOM 1404 N N . THR A 1 179 ? 21.082 16.050 -28.381 1.00 61.28 179 THR A N 1
ATOM 1405 C CA . THR A 1 179 ? 19.832 16.722 -28.758 1.00 61.28 179 THR A CA 1
ATOM 1406 C C . THR A 1 179 ? 19.429 16.400 -30.198 1.00 61.28 179 THR A C 1
ATOM 1408 O O . THR A 1 179 ? 18.268 16.091 -30.444 1.00 61.28 179 THR A O 1
ATOM 1411 N N . GLN A 1 180 ? 20.380 16.351 -31.131 1.00 65.12 180 GLN A N 1
ATOM 1412 C CA . GLN A 1 180 ? 20.162 15.953 -32.524 1.00 65.12 180 GLN A CA 1
ATOM 1413 C C . GLN A 1 180 ? 19.699 14.493 -32.637 1.00 65.12 180 GLN A C 1
ATOM 1415 O O . GLN A 1 180 ? 18.798 14.200 -33.416 1.00 65.12 180 GLN A O 1
ATOM 1420 N N . ARG A 1 181 ? 20.221 13.571 -31.809 1.00 59.47 181 ARG A N 1
ATOM 1421 C CA . ARG A 1 181 ? 19.703 12.188 -31.735 1.00 59.47 181 ARG A CA 1
ATOM 1422 C C . ARG A 1 181 ? 18.281 12.114 -31.182 1.00 59.47 181 ARG A C 1
ATOM 1424 O O . ARG A 1 181 ? 17.485 11.310 -31.661 1.00 59.47 181 ARG A O 1
ATOM 1431 N N . VAL A 1 182 ? 17.959 12.928 -30.178 1.00 56.16 182 VAL A N 1
ATOM 1432 C CA . VAL A 1 182 ? 16.620 12.965 -29.565 1.00 56.16 182 VAL A CA 1
ATOM 1433 C C . VAL A 1 182 ? 15.596 13.596 -30.514 1.00 56.16 182 VAL A C 1
ATOM 1435 O O . VAL A 1 182 ? 14.501 13.067 -30.657 1.00 56.16 182 VAL A O 1
ATOM 1438 N N . MET A 1 183 ? 15.956 14.670 -31.219 1.00 53.00 183 MET A N 1
ATOM 1439 C CA . MET A 1 183 ? 15.064 15.330 -32.178 1.00 53.00 183 MET A CA 1
ATOM 1440 C C . MET A 1 183 ? 14.966 14.583 -33.516 1.00 53.00 183 MET A C 1
ATOM 1442 O O . MET A 1 183 ? 13.869 14.439 -34.047 1.00 53.00 183 MET A O 1
ATOM 1446 N N . GLY A 1 184 ? 16.065 14.017 -34.028 1.00 51.38 184 GLY A N 1
ATOM 1447 C CA . GLY A 1 184 ? 16.076 13.220 -35.263 1.00 51.38 184 GLY A CA 1
ATOM 1448 C C . GLY A 1 184 ? 15.323 11.887 -35.155 1.00 51.38 184 GLY A C 1
ATOM 1449 O O . GLY A 1 184 ? 14.879 11.344 -36.161 1.00 51.38 184 GLY A O 1
ATOM 1450 N N . SER A 1 185 ? 15.112 11.377 -33.938 1.00 46.97 185 SER A N 1
ATOM 1451 C CA . SER A 1 185 ? 14.231 10.228 -33.673 1.00 46.97 185 SER A CA 1
ATOM 1452 C C . SER A 1 185 ? 12.772 10.624 -33.383 1.00 46.97 185 SER A C 1
ATOM 1454 O O . SER A 1 185 ? 11.920 9.754 -33.202 1.00 46.97 185 SER A O 1
ATOM 1456 N N . GLY A 1 186 ? 12.466 11.927 -33.376 1.00 45.47 186 GLY A N 1
ATOM 1457 C CA . GLY A 1 186 ? 11.226 12.495 -32.844 1.00 45.47 186 GLY A CA 1
ATOM 1458 C C . GLY A 1 186 ? 10.056 12.662 -33.818 1.00 45.47 186 GLY A C 1
ATOM 1459 O O . GLY A 1 186 ? 8.991 13.072 -33.370 1.00 45.47 186 GLY A O 1
ATOM 1460 N N . VAL A 1 187 ? 10.188 12.344 -35.113 1.00 47.53 187 VAL A N 1
ATOM 1461 C CA . VAL A 1 187 ? 9.079 12.532 -36.083 1.00 47.53 187 VAL A CA 1
ATOM 1462 C C . VAL A 1 187 ? 8.352 11.233 -36.456 1.00 47.53 187 VAL A C 1
ATOM 1464 O O . VAL A 1 187 ? 7.286 11.294 -37.059 1.00 47.53 187 VAL A O 1
ATOM 1467 N N . LEU A 1 188 ? 8.827 10.052 -36.036 1.00 43.44 188 LEU A N 1
ATOM 1468 C CA . LEU A 1 188 ? 8.119 8.797 -36.348 1.00 43.44 188 LEU A CA 1
ATOM 1469 C C . LEU A 1 188 ? 8.055 7.731 -35.248 1.00 43.44 188 LEU A C 1
ATOM 1471 O O . LEU A 1 188 ? 7.492 6.669 -35.495 1.00 43.44 188 LEU A O 1
ATOM 1475 N N . SER A 1 189 ? 8.520 7.992 -34.021 1.00 37.50 189 SER A N 1
ATOM 1476 C CA . SER A 1 189 ? 8.208 7.089 -32.903 1.00 37.50 189 SER A CA 1
ATOM 1477 C C . SER A 1 189 ? 8.474 7.704 -31.523 1.00 37.50 189 SER A C 1
ATOM 1479 O O . SER A 1 189 ? 9.608 7.699 -31.047 1.00 37.50 189 SER A O 1
ATOM 1481 N N . LEU A 1 190 ? 7.415 8.094 -30.804 1.00 48.31 190 LEU A N 1
ATOM 1482 C CA . LEU A 1 190 ? 7.332 7.695 -29.393 1.00 48.31 190 LEU A CA 1
ATOM 1483 C C . LEU A 1 190 ? 7.279 6.156 -29.410 1.00 48.31 190 LEU A C 1
ATOM 1485 O O . LEU A 1 190 ? 6.310 5.610 -29.934 1.00 48.31 190 LEU A O 1
ATOM 1489 N N . PRO A 1 191 ? 8.355 5.460 -28.992 1.00 43.66 191 PRO A N 1
ATOM 1490 C CA . PRO A 1 191 ? 8.630 5.278 -27.569 1.00 43.66 191 PRO A CA 1
ATOM 1491 C C . PRO A 1 191 ? 10.134 5.355 -27.232 1.00 43.66 191 PRO A C 1
ATOM 1493 O O . PRO A 1 191 ? 10.930 4.507 -27.632 1.00 43.66 191 PRO A O 1
ATOM 1496 N N . ILE A 1 192 ? 10.539 6.325 -26.408 1.00 43.38 192 ILE A N 1
ATOM 1497 C CA . ILE A 1 192 ? 11.922 6.410 -25.893 1.00 43.38 192 ILE A CA 1
ATOM 1498 C C . ILE A 1 192 ? 12.136 5.526 -24.641 1.00 43.38 192 ILE A C 1
ATOM 1500 O O . ILE A 1 192 ? 13.242 5.457 -24.115 1.00 43.38 192 ILE A O 1
ATOM 1504 N N . HIS A 1 193 ? 11.144 4.740 -24.199 1.00 43.56 193 HIS A N 1
ATOM 1505 C CA . HIS A 1 193 ? 11.325 3.840 -23.047 1.00 43.56 193 HIS A CA 1
ATOM 1506 C C . HIS A 1 193 ? 11.754 2.396 -23.355 1.00 43.56 193 HIS A C 1
ATOM 1508 O O . HIS A 1 193 ? 12.100 1.675 -22.424 1.00 43.56 193 HIS A O 1
ATOM 1514 N N . THR A 1 194 ? 11.837 1.961 -24.615 1.00 42.47 194 THR A N 1
ATOM 1515 C CA . THR A 1 194 ? 12.071 0.531 -24.919 1.00 42.47 194 THR A CA 1
ATOM 1516 C C . THR A 1 194 ? 13.499 0.175 -25.356 1.00 42.47 194 THR A C 1
ATOM 1518 O O . THR A 1 194 ? 13.992 -0.911 -25.056 1.00 42.47 194 THR A O 1
ATOM 1521 N N . LYS A 1 195 ? 14.270 1.086 -25.962 1.00 41.88 195 LYS A N 1
ATOM 1522 C CA . LYS A 1 195 ? 15.505 0.670 -26.663 1.00 41.88 195 LYS A CA 1
ATOM 1523 C C . LYS A 1 195 ? 16.749 0.367 -25.814 1.00 41.88 195 LYS A C 1
ATOM 1525 O O . LYS A 1 195 ? 17.731 -0.104 -26.383 1.00 41.88 195 LYS A O 1
ATOM 1530 N N . LEU A 1 196 ? 16.741 0.562 -24.491 1.00 43.84 196 LEU A N 1
ATOM 1531 C CA . LEU A 1 196 ? 17.871 0.139 -23.638 1.00 43.84 196 LEU A CA 1
ATOM 1532 C C . LEU A 1 196 ? 17.596 -1.116 -22.790 1.00 43.84 196 LEU A C 1
ATOM 1534 O O . LEU A 1 196 ? 18.532 -1.666 -22.213 1.00 43.84 196 LEU A O 1
ATOM 1538 N N . HIS A 1 197 ? 16.352 -1.611 -22.753 1.00 46.75 197 HIS A N 1
ATOM 1539 C CA . HIS A 1 197 ? 15.969 -2.776 -21.940 1.00 46.75 197 HIS A CA 1
ATOM 1540 C C . HIS A 1 197 ? 15.372 -3.957 -22.735 1.00 46.75 197 HIS A C 1
ATOM 1542 O O . HIS A 1 197 ? 15.092 -5.001 -22.141 1.00 46.75 197 HIS A O 1
ATOM 1548 N N . ASP A 1 198 ? 15.270 -3.857 -24.064 1.00 43.78 198 ASP A N 1
ATOM 1549 C CA . ASP A 1 198 ? 14.759 -4.900 -24.975 1.00 43.78 198 ASP A CA 1
ATOM 1550 C C . ASP A 1 198 ? 15.781 -6.011 -25.302 1.00 43.78 198 ASP A C 1
ATOM 1552 O O . ASP A 1 198 ? 16.053 -6.324 -26.460 1.00 43.78 198 ASP A O 1
ATOM 1556 N N . LYS A 1 199 ? 16.378 -6.641 -24.283 1.00 52.00 199 LYS A N 1
ATOM 1557 C CA . LYS A 1 199 ? 17.197 -7.859 -24.488 1.00 52.00 199 LYS A CA 1
ATOM 1558 C C . LYS A 1 199 ? 16.625 -9.128 -23.865 1.00 52.00 199 LYS A C 1
ATOM 1560 O O . LYS A 1 199 ? 17.286 -10.162 -23.909 1.00 52.00 199 LYS A O 1
ATOM 1565 N N . LEU A 1 200 ? 15.415 -9.083 -23.313 1.00 56.31 200 LEU A N 1
ATOM 1566 C CA . LEU A 1 200 ? 14.735 -10.280 -22.823 1.00 56.31 200 LEU A CA 1
ATOM 1567 C C . LEU A 1 200 ? 13.562 -10.642 -23.703 1.00 56.31 200 LEU A C 1
ATOM 1569 O O . LEU A 1 200 ? 12.799 -9.778 -24.132 1.00 56.31 200 LEU A O 1
ATOM 1573 N N . SER A 1 201 ? 13.434 -11.944 -23.961 1.00 69.00 201 SER A N 1
ATOM 1574 C CA . SER A 1 201 ? 12.296 -12.461 -24.697 1.00 69.00 201 SER A CA 1
ATOM 1575 C C . SER A 1 201 ? 11.007 -12.057 -23.966 1.00 69.00 201 SER A C 1
ATOM 1577 O O . SER A 1 201 ? 10.956 -12.100 -22.730 1.00 69.00 201 SER A O 1
ATOM 1579 N N . PRO A 1 202 ? 9.937 -11.706 -24.697 1.00 68.62 202 PRO A N 1
ATOM 1580 C CA . PRO A 1 202 ? 8.634 -11.403 -24.106 1.00 68.62 202 PRO A CA 1
ATOM 1581 C C . PRO A 1 202 ? 8.166 -12.486 -23.120 1.00 68.62 202 PRO A C 1
ATOM 1583 O O . PRO A 1 202 ? 7.550 -12.182 -22.101 1.00 68.62 202 PRO A O 1
ATOM 1586 N N . THR A 1 203 ? 8.535 -13.745 -23.378 1.00 72.88 203 THR A N 1
ATOM 1587 C CA . THR A 1 203 ? 8.278 -14.902 -22.513 1.00 72.88 203 THR A CA 1
ATOM 1588 C C . THR A 1 203 ? 8.977 -14.824 -21.155 1.00 72.88 203 THR A C 1
ATOM 1590 O O . THR A 1 203 ? 8.341 -15.130 -20.149 1.00 72.88 203 THR A O 1
ATOM 1593 N N . MET A 1 204 ? 10.232 -14.365 -21.074 1.00 71.12 204 MET A N 1
ATOM 1594 C CA . MET A 1 204 ? 10.911 -14.182 -19.784 1.00 71.12 204 MET A CA 1
ATOM 1595 C C . MET A 1 204 ? 10.245 -13.100 -18.935 1.00 71.12 204 MET A C 1
ATOM 1597 O O . MET A 1 204 ? 10.118 -13.290 -17.729 1.00 71.12 204 MET A O 1
ATOM 1601 N N . ASN A 1 205 ? 9.762 -12.014 -19.545 1.00 69.56 205 ASN A N 1
ATOM 1602 C CA . ASN A 1 205 ? 9.029 -10.980 -18.811 1.00 69.56 205 ASN A CA 1
ATOM 1603 C C . ASN A 1 205 ? 7.702 -11.520 -18.259 1.00 69.56 205 ASN A C 1
ATOM 1605 O O . ASN A 1 205 ? 7.384 -11.273 -17.102 1.00 69.56 205 ASN A O 1
ATOM 1609 N N . VAL A 1 206 ? 6.960 -12.322 -19.035 1.00 75.44 206 VAL A N 1
ATOM 1610 C CA . VAL A 1 206 ? 5.725 -12.976 -18.556 1.00 75.44 206 VAL A CA 1
ATOM 1611 C C . VAL A 1 206 ? 6.005 -13.878 -17.357 1.00 75.44 206 VAL A C 1
ATOM 1613 O O . VAL A 1 206 ? 5.304 -13.800 -16.349 1.00 75.44 206 VAL A O 1
ATOM 1616 N N . ILE A 1 207 ? 7.038 -14.717 -17.467 1.00 75.94 207 ILE A N 1
ATOM 1617 C CA . ILE A 1 207 ? 7.446 -15.647 -16.412 1.00 75.94 207 ILE A CA 1
ATOM 1618 C C . ILE A 1 207 ? 7.865 -14.865 -15.164 1.00 75.94 207 ILE A C 1
ATOM 1620 O O . ILE A 1 207 ? 7.405 -15.177 -14.071 1.00 75.94 207 ILE A O 1
ATOM 1624 N N . LEU A 1 208 ? 8.668 -13.811 -15.321 1.00 71.50 208 LEU A N 1
ATOM 1625 C CA . LEU A 1 208 ? 9.124 -12.961 -14.223 1.00 71.50 208 LEU A CA 1
ATOM 1626 C C . LEU A 1 208 ? 7.954 -12.322 -13.469 1.00 71.50 208 LEU A C 1
ATOM 1628 O O . LEU A 1 208 ? 7.901 -12.376 -12.239 1.00 71.50 208 LEU A O 1
ATOM 1632 N N . THR A 1 209 ? 6.995 -11.751 -14.199 1.00 71.31 209 THR A N 1
ATOM 1633 C CA . THR A 1 209 ? 5.811 -11.136 -13.598 1.00 71.31 209 THR A CA 1
ATOM 1634 C C . THR A 1 209 ? 4.927 -12.176 -12.908 1.00 71.31 209 THR A C 1
ATOM 1636 O O . THR A 1 209 ? 4.438 -11.923 -11.811 1.00 71.31 209 THR A O 1
ATOM 1639 N N . ALA A 1 210 ? 4.762 -13.365 -13.496 1.00 76.19 210 ALA A N 1
ATOM 1640 C CA . ALA A 1 210 ? 4.020 -14.461 -12.876 1.00 76.19 210 ALA A CA 1
ATOM 1641 C C . ALA A 1 210 ? 4.704 -14.973 -11.594 1.00 76.19 210 ALA A C 1
ATOM 1643 O O . ALA A 1 210 ? 4.031 -15.213 -10.594 1.00 76.19 210 ALA A O 1
ATOM 1644 N N . PHE A 1 211 ? 6.036 -15.079 -11.579 1.00 77.75 211 PHE A N 1
ATOM 1645 C CA . PHE A 1 211 ? 6.799 -15.433 -10.378 1.00 77.75 211 PHE A CA 1
ATOM 1646 C C . PHE A 1 211 ? 6.676 -14.376 -9.277 1.00 77.75 211 PHE A C 1
ATOM 1648 O O . PHE A 1 211 ? 6.535 -14.741 -8.113 1.00 77.75 211 PHE A O 1
ATOM 1655 N N . MET A 1 212 ? 6.690 -13.086 -9.620 1.00 75.19 212 MET A N 1
ATOM 1656 C CA . MET A 1 212 ? 6.475 -12.015 -8.641 1.00 75.19 212 MET A CA 1
ATOM 1657 C C . MET A 1 212 ? 5.059 -12.042 -8.061 1.00 75.19 212 MET A C 1
ATOM 1659 O O . MET A 1 212 ? 4.898 -12.001 -6.843 1.00 75.19 212 MET A O 1
ATOM 1663 N N . LEU A 1 213 ? 4.044 -12.166 -8.919 1.00 73.06 213 LEU A N 1
ATOM 1664 C CA . LEU A 1 213 ? 2.647 -12.140 -8.497 1.00 73.06 213 LEU A CA 1
ATOM 1665 C C . LEU A 1 213 ? 2.273 -13.399 -7.701 1.00 73.06 213 LEU A C 1
ATOM 1667 O O . LEU A 1 213 ? 1.812 -13.314 -6.569 1.00 73.06 213 LEU A O 1
ATOM 1671 N N . TYR A 1 214 ? 2.493 -14.582 -8.274 1.00 77.12 214 TYR A N 1
ATOM 1672 C CA . TYR A 1 214 ? 2.045 -15.840 -7.677 1.00 77.12 214 TYR A CA 1
ATOM 1673 C C . TYR A 1 214 ? 3.084 -16.430 -6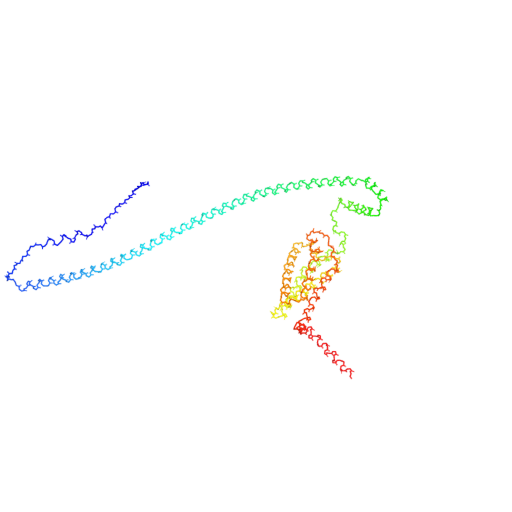.730 1.00 77.12 214 TYR A C 1
ATOM 1675 O O . TYR A 1 214 ? 2.732 -16.878 -5.643 1.00 77.12 214 TYR A O 1
ATOM 1683 N N . GLY A 1 215 ? 4.364 -16.406 -7.107 1.00 76.56 215 GLY A N 1
ATOM 1684 C CA . GLY A 1 215 ? 5.447 -16.942 -6.280 1.00 76.56 215 GLY A CA 1
ATOM 1685 C C . GLY A 1 215 ? 5.668 -16.125 -5.008 1.00 76.56 215 GLY A C 1
ATOM 1686 O O . GLY A 1 215 ? 5.845 -16.708 -3.940 1.00 76.56 215 GLY A O 1
ATOM 1687 N N . GLY A 1 216 ? 5.574 -14.795 -5.094 1.00 73.62 216 GLY A N 1
ATOM 1688 C CA . GLY A 1 216 ? 5.653 -13.911 -3.931 1.00 73.62 216 GLY A CA 1
ATOM 1689 C C . GLY A 1 216 ? 4.523 -14.163 -2.930 1.00 73.62 216 GLY A C 1
ATOM 1690 O O . GLY A 1 216 ? 4.785 -14.399 -1.752 1.00 73.62 216 GLY A O 1
ATOM 1691 N N . ILE A 1 217 ? 3.272 -14.186 -3.402 1.00 76.56 217 ILE A N 1
ATOM 1692 C CA . ILE A 1 217 ? 2.094 -14.392 -2.545 1.00 76.56 217 ILE A CA 1
ATOM 1693 C C . ILE A 1 217 ? 2.074 -15.809 -1.959 1.00 76.56 217 ILE A C 1
ATOM 1695 O O . ILE A 1 217 ? 1.930 -15.968 -0.747 1.00 76.56 217 ILE A O 1
ATOM 1699 N N . LEU A 1 218 ? 2.257 -16.847 -2.784 1.00 82.25 218 LEU A N 1
ATOM 1700 C CA . LEU A 1 218 ? 2.270 -18.236 -2.312 1.00 82.25 218 LEU A CA 1
ATOM 1701 C C . LEU A 1 218 ? 3.443 -18.498 -1.370 1.00 82.25 218 LEU A C 1
ATOM 1703 O O . LEU A 1 218 ? 3.266 -19.167 -0.356 1.00 82.25 218 LEU A O 1
ATOM 1707 N N . GLY A 1 219 ? 4.622 -17.946 -1.667 1.00 79.94 219 GLY A N 1
ATOM 1708 C CA . GLY A 1 219 ? 5.790 -18.030 -0.796 1.00 79.94 219 GLY A CA 1
ATOM 1709 C C . GLY A 1 219 ? 5.537 -17.363 0.555 1.00 79.94 219 GLY A C 1
ATOM 1710 O O . GLY A 1 219 ? 5.795 -17.968 1.595 1.00 79.94 219 GLY A O 1
ATOM 1711 N N . PHE A 1 220 ? 4.959 -16.159 0.555 1.00 77.38 220 PHE A N 1
ATOM 1712 C CA . PHE A 1 220 ? 4.593 -15.443 1.776 1.00 77.38 220 PHE A CA 1
ATOM 1713 C C . PHE A 1 220 ? 3.564 -16.215 2.612 1.00 77.38 220 PHE A C 1
ATOM 1715 O O . PHE A 1 220 ? 3.770 -16.409 3.812 1.00 77.38 220 PHE A O 1
ATOM 1722 N N . LEU A 1 221 ? 2.489 -16.710 1.990 1.00 81.88 221 LEU A N 1
ATOM 1723 C CA . LEU A 1 221 ? 1.465 -17.509 2.668 1.00 81.88 221 LEU A CA 1
ATOM 1724 C C . LEU A 1 221 ? 2.033 -18.826 3.200 1.00 81.88 221 LEU A C 1
ATOM 1726 O O . LEU A 1 221 ? 1.751 -19.192 4.337 1.00 81.88 221 LEU A O 1
ATOM 1730 N N . PHE A 1 222 ? 2.875 -19.513 2.425 1.00 83.81 222 PHE A N 1
ATOM 1731 C CA . PHE A 1 222 ? 3.510 -20.760 2.840 1.00 83.81 222 PHE A CA 1
ATOM 1732 C C . PHE A 1 222 ? 4.443 -20.556 4.032 1.00 83.81 222 PHE A C 1
ATOM 1734 O O . PHE A 1 222 ? 4.367 -21.316 4.995 1.00 83.81 222 PHE A O 1
ATOM 1741 N N . VAL A 1 223 ? 5.305 -19.535 4.003 1.00 78.62 223 VAL A N 1
ATOM 1742 C CA . VAL A 1 223 ? 6.208 -19.245 5.126 1.00 78.62 223 VAL A CA 1
ATOM 1743 C C . VAL A 1 223 ? 5.406 -18.809 6.348 1.00 78.62 223 VAL A C 1
ATOM 1745 O O . VAL A 1 223 ? 5.648 -19.324 7.435 1.00 78.62 223 VAL A O 1
ATOM 1748 N N . THR A 1 224 ? 4.401 -17.949 6.182 1.00 77.19 224 THR A N 1
ATOM 1749 C CA . THR A 1 224 ? 3.530 -17.521 7.287 1.00 77.19 224 THR A CA 1
ATOM 1750 C C . THR A 1 224 ? 2.796 -18.708 7.906 1.00 77.19 224 THR A C 1
ATOM 1752 O O . THR A 1 224 ? 2.825 -18.874 9.123 1.00 77.19 224 THR A O 1
ATOM 1755 N N . TYR A 1 225 ? 2.213 -19.585 7.084 1.00 83.00 225 TYR A N 1
ATOM 1756 C CA . TYR A 1 225 ? 1.564 -20.815 7.535 1.00 83.00 225 TYR A CA 1
ATOM 1757 C C . TYR A 1 225 ? 2.547 -21.750 8.244 1.00 83.00 225 TYR A C 1
ATOM 1759 O O . TYR A 1 225 ? 2.251 -22.241 9.328 1.00 83.00 225 TYR A O 1
ATOM 1767 N N . ARG A 1 226 ? 3.736 -21.978 7.672 1.00 81.56 226 ARG A N 1
ATOM 1768 C CA . ARG A 1 226 ? 4.777 -22.819 8.276 1.00 81.56 226 ARG A CA 1
ATOM 1769 C C . ARG A 1 226 ? 5.202 -22.290 9.632 1.00 81.56 226 ARG A C 1
ATOM 1771 O O . ARG A 1 226 ? 5.302 -23.078 10.565 1.00 81.56 226 ARG A O 1
ATOM 1778 N N . VAL A 1 227 ? 5.435 -20.986 9.742 1.00 74.25 227 VAL A N 1
ATOM 1779 C CA . VAL A 1 227 ? 5.809 -20.354 11.004 1.00 74.25 227 VAL A CA 1
ATOM 1780 C C . VAL A 1 227 ? 4.651 -20.430 11.998 1.00 74.25 227 VAL A C 1
ATOM 1782 O O . VAL A 1 227 ? 4.872 -20.825 13.136 1.00 74.25 227 VAL A O 1
ATOM 1785 N N . TYR A 1 228 ? 3.420 -20.140 11.583 1.00 77.19 228 TYR A N 1
ATOM 1786 C CA . TYR A 1 228 ? 2.244 -20.247 12.447 1.00 77.19 228 TYR A CA 1
ATOM 1787 C C . TYR A 1 228 ? 2.042 -21.673 12.984 1.00 77.19 228 TYR A C 1
ATOM 1789 O O . TYR A 1 228 ? 1.915 -21.867 14.192 1.00 77.19 228 TYR A O 1
ATOM 1797 N N . ALA A 1 229 ? 2.087 -22.672 12.098 1.00 79.38 229 ALA A N 1
ATOM 1798 C CA . ALA A 1 229 ? 1.948 -24.085 12.440 1.00 79.38 229 ALA A CA 1
ATOM 1799 C C . ALA A 1 229 ? 3.082 -24.572 13.352 1.00 79.38 229 ALA A C 1
ATOM 1801 O O . ALA A 1 229 ? 2.859 -25.372 14.255 1.00 79.38 229 ALA A O 1
ATOM 1802 N N . GLN A 1 230 ? 4.298 -24.071 13.135 1.00 72.88 230 GLN A N 1
ATOM 1803 C CA . GLN A 1 230 ? 5.435 -24.349 14.001 1.00 72.88 230 GLN A CA 1
ATOM 1804 C C . GLN A 1 230 ? 5.236 -23.712 15.384 1.00 72.88 230 GLN A C 1
ATOM 1806 O O . GLN A 1 230 ? 5.364 -24.391 16.394 1.00 72.88 230 GLN A O 1
ATOM 1811 N N . LEU A 1 231 ? 4.845 -22.440 15.457 1.00 69.06 231 LEU A N 1
ATOM 1812 C CA . LEU A 1 231 ? 4.724 -21.699 16.715 1.00 69.06 231 LEU A CA 1
ATOM 1813 C C . LEU A 1 231 ? 3.548 -22.125 17.615 1.00 69.06 231 LEU A C 1
ATOM 1815 O O . LEU A 1 231 ? 3.393 -21.535 18.686 1.00 69.06 231 LEU A O 1
ATOM 1819 N N . GLN A 1 232 ? 2.736 -23.112 17.210 1.00 71.69 232 GLN A N 1
ATOM 1820 C CA . GLN A 1 232 ? 1.617 -23.671 17.989 1.00 71.69 232 GLN A CA 1
ATOM 1821 C C . GLN A 1 232 ? 0.689 -22.596 18.599 1.00 71.69 232 GLN A C 1
ATOM 1823 O O . GLN A 1 232 ? 0.153 -22.766 19.686 1.00 71.69 232 GLN A O 1
ATOM 1828 N N . GLY A 1 233 ? 0.525 -21.449 17.928 1.00 63.81 233 GLY A N 1
ATOM 1829 C CA . GLY A 1 233 ? -0.329 -20.348 18.395 1.00 63.81 233 GLY A CA 1
ATOM 1830 C C . GLY A 1 233 ? 0.276 -19.408 19.453 1.00 63.81 233 GLY A C 1
ATOM 1831 O O . GLY A 1 233 ? -0.321 -18.373 19.740 1.00 63.81 233 GLY A O 1
ATOM 1832 N N . HIS A 1 234 ? 1.479 -19.665 19.979 1.00 73.81 234 HIS A N 1
ATOM 1833 C CA . HIS A 1 234 ? 2.143 -18.763 20.934 1.00 73.81 234 HIS A CA 1
ATOM 1834 C C . HIS A 1 234 ? 2.963 -17.676 20.220 1.00 73.81 234 HIS A C 1
ATOM 1836 O O . HIS A 1 234 ? 4.203 -17.704 20.169 1.00 73.81 234 HIS A O 1
ATOM 1842 N N . LEU A 1 235 ? 2.250 -16.703 19.650 1.00 72.94 235 LEU A N 1
ATOM 1843 C CA . LEU A 1 235 ? 2.822 -15.534 18.986 1.00 72.94 235 LEU A CA 1
ATOM 1844 C C . LEU A 1 235 ? 3.203 -14.457 20.008 1.00 72.94 235 LEU A C 1
ATOM 1846 O O . LEU A 1 235 ? 2.380 -13.651 20.432 1.00 72.94 235 LEU A O 1
ATOM 1850 N N . THR A 1 236 ? 4.478 -14.416 20.387 1.00 82.69 236 THR A N 1
ATOM 1851 C CA . THR A 1 236 ? 5.032 -13.265 21.110 1.00 82.69 236 THR A CA 1
ATOM 1852 C C . THR A 1 236 ? 5.432 -12.166 20.126 1.00 82.69 236 THR A C 1
ATOM 1854 O O . THR A 1 236 ? 5.822 -12.448 18.991 1.00 82.69 236 THR A O 1
ATOM 1857 N N . ILE A 1 237 ? 5.404 -10.905 20.571 1.00 83.44 237 ILE A N 1
ATOM 1858 C CA . ILE A 1 237 ? 5.790 -9.739 19.754 1.00 83.44 237 ILE A CA 1
ATOM 1859 C C . ILE A 1 237 ? 7.203 -9.913 19.164 1.00 83.44 237 ILE A C 1
ATOM 1861 O O . ILE A 1 237 ? 7.433 -9.645 17.986 1.00 83.44 237 ILE A O 1
ATOM 1865 N N . ALA A 1 238 ? 8.147 -10.441 19.951 1.00 82.50 238 ALA A N 1
ATOM 1866 C CA . ALA A 1 238 ? 9.515 -10.699 19.496 1.00 82.50 238 ALA A CA 1
ATOM 1867 C C . ALA A 1 238 ? 9.586 -11.747 18.368 1.00 82.50 238 ALA A C 1
ATOM 1869 O O . ALA A 1 238 ? 10.359 -11.582 17.424 1.00 82.50 238 ALA A O 1
ATOM 1870 N N . ARG A 1 239 ? 8.760 -12.802 18.438 1.00 80.19 239 ARG A N 1
ATOM 1871 C CA . ARG A 1 239 ? 8.662 -13.829 17.389 1.00 80.19 239 ARG A CA 1
ATOM 1872 C C . ARG A 1 239 ? 8.021 -13.268 16.126 1.00 80.19 239 ARG A C 1
ATOM 1874 O O . ARG A 1 239 ? 8.544 -13.506 15.045 1.00 80.19 239 ARG A O 1
ATOM 1881 N N . MET A 1 240 ? 6.950 -12.483 16.253 1.00 84.25 240 MET A N 1
ATOM 1882 C CA . MET A 1 240 ? 6.336 -11.799 15.108 1.00 84.25 240 MET A CA 1
ATOM 1883 C C . MET A 1 240 ? 7.351 -10.916 14.378 1.00 84.25 240 MET A C 1
ATOM 1885 O O . MET A 1 240 ? 7.446 -10.970 13.154 1.00 84.25 240 MET A O 1
ATOM 1889 N N . LEU A 1 241 ? 8.154 -10.152 15.124 1.00 88.88 241 LEU A N 1
ATOM 1890 C CA . LEU A 1 241 ? 9.137 -9.255 14.528 1.00 88.88 241 LEU A CA 1
ATOM 1891 C C . LEU A 1 241 ? 10.298 -10.009 13.863 1.00 88.88 241 LEU A C 1
ATOM 1893 O O . LEU A 1 241 ? 10.749 -9.614 12.794 1.00 88.88 241 LEU A O 1
ATOM 1897 N N . PHE A 1 242 ? 10.762 -11.115 14.455 1.00 87.12 242 PHE A N 1
ATOM 1898 C CA . PHE A 1 242 ? 11.738 -12.007 13.816 1.00 87.12 242 PHE A CA 1
ATOM 1899 C C . PHE A 1 242 ? 11.230 -12.542 12.469 1.00 87.12 242 PHE A C 1
ATOM 1901 O O . PHE A 1 242 ? 11.949 -12.516 11.473 1.00 87.12 242 PHE A O 1
ATOM 1908 N N . VAL A 1 243 ? 9.975 -12.990 12.429 1.00 85.94 243 VAL A N 1
ATOM 1909 C CA . VAL A 1 243 ? 9.353 -13.529 11.214 1.00 85.94 243 VAL A CA 1
ATOM 1910 C C . VAL A 1 243 ? 9.176 -12.444 10.162 1.00 85.94 243 VAL A C 1
ATOM 1912 O O . VAL A 1 243 ? 9.480 -12.680 8.996 1.00 85.94 243 VAL A O 1
ATOM 1915 N N . ALA A 1 244 ? 8.745 -11.249 10.570 1.00 89.81 244 ALA A N 1
ATOM 1916 C CA . ALA A 1 244 ? 8.639 -10.102 9.679 1.00 89.81 244 ALA A CA 1
ATOM 1917 C C . ALA A 1 244 ? 10.000 -9.747 9.058 1.00 89.81 244 ALA A C 1
ATOM 1919 O O . ALA A 1 244 ? 10.090 -9.621 7.842 1.00 89.81 244 ALA A O 1
ATOM 1920 N N . ASP A 1 245 ? 11.069 -9.669 9.855 1.00 92.19 245 ASP A N 1
ATOM 1921 C CA . ASP A 1 245 ? 12.423 -9.392 9.356 1.00 92.19 245 ASP A CA 1
ATOM 1922 C C . ASP A 1 245 ? 12.904 -10.448 8.360 1.00 92.19 245 ASP A C 1
ATOM 1924 O O . ASP A 1 245 ? 13.450 -10.108 7.310 1.00 92.19 245 ASP A O 1
ATOM 1928 N N . LEU A 1 246 ? 12.669 -11.727 8.661 1.00 89.31 246 LEU A N 1
ATOM 1929 C CA . LEU A 1 246 ? 13.035 -12.829 7.777 1.00 89.31 246 LEU A CA 1
ATOM 1930 C C . LEU A 1 246 ? 12.270 -12.756 6.450 1.00 89.31 246 LEU A C 1
ATOM 1932 O O . LEU A 1 246 ? 12.867 -12.919 5.390 1.00 89.31 246 LEU A O 1
ATOM 1936 N N . LEU A 1 247 ? 10.962 -12.495 6.503 1.00 88.56 247 LEU A N 1
ATOM 1937 C CA . LEU A 1 247 ? 10.103 -12.391 5.323 1.00 88.56 247 LEU A CA 1
ATOM 1938 C C . LEU A 1 247 ? 10.476 -11.192 4.452 1.00 88.56 247 LEU A C 1
ATOM 1940 O O . LEU A 1 247 ? 10.620 -11.344 3.241 1.00 88.56 247 LEU A O 1
ATOM 1944 N N . ILE A 1 248 ? 10.675 -10.018 5.057 1.00 91.38 248 ILE A N 1
ATOM 1945 C CA . ILE A 1 248 ? 11.081 -8.805 4.339 1.00 91.38 248 ILE A CA 1
ATOM 1946 C C . ILE A 1 248 ? 12.483 -8.998 3.742 1.00 91.38 248 ILE A C 1
ATOM 1948 O O . ILE A 1 248 ? 12.708 -8.690 2.571 1.00 91.38 248 ILE A O 1
ATOM 1952 N N . GLY A 1 249 ? 13.420 -9.562 4.509 1.00 92.00 249 GLY A N 1
ATOM 1953 C CA . GLY A 1 249 ? 14.764 -9.883 4.031 1.00 92.00 249 GLY A CA 1
ATOM 1954 C C . GLY A 1 249 ? 14.749 -10.866 2.859 1.00 92.00 249 GLY A C 1
ATOM 1955 O O . GLY A 1 249 ? 15.404 -10.626 1.844 1.00 92.00 249 GLY A O 1
ATOM 1956 N N . ALA A 1 250 ? 13.949 -11.932 2.953 1.00 89.69 250 ALA A N 1
ATOM 1957 C CA . ALA A 1 250 ? 13.775 -12.916 1.887 1.00 89.69 250 ALA A CA 1
ATOM 1958 C C . ALA A 1 250 ? 13.126 -12.314 0.634 1.00 89.69 250 ALA A C 1
ATOM 1960 O O . ALA A 1 250 ? 13.559 -12.614 -0.477 1.00 89.69 250 ALA A O 1
ATOM 1961 N N . PHE A 1 251 ? 12.137 -11.431 0.796 1.00 89.69 251 PHE A N 1
ATOM 1962 C CA . PHE A 1 251 ? 11.523 -10.703 -0.312 1.00 89.69 251 PHE A CA 1
ATOM 1963 C C . PHE A 1 251 ? 12.556 -9.857 -1.067 1.00 89.69 251 PHE A C 1
ATOM 1965 O O . PHE A 1 251 ? 12.674 -9.965 -2.287 1.00 89.69 251 PHE A O 1
ATOM 1972 N N . TRP A 1 252 ? 13.370 -9.068 -0.360 1.00 92.44 252 TRP A N 1
ATOM 1973 C CA . TRP A 1 252 ? 14.409 -8.260 -1.005 1.00 92.44 252 TRP A CA 1
ATOM 1974 C C . TRP A 1 252 ? 15.513 -9.103 -1.641 1.00 92.44 252 TRP A C 1
ATOM 1976 O O . TRP A 1 252 ? 16.010 -8.761 -2.719 1.00 92.44 252 TRP A O 1
ATOM 1986 N N . LEU A 1 253 ? 15.869 -10.230 -1.024 1.00 91.31 253 LEU A N 1
ATOM 1987 C CA . LEU A 1 253 ? 16.802 -11.187 -1.611 1.00 91.31 253 LEU A CA 1
ATOM 1988 C C . LEU A 1 253 ? 16.237 -11.767 -2.913 1.00 91.31 253 LEU A C 1
ATOM 1990 O O . LEU A 1 253 ? 16.940 -11.830 -3.919 1.00 91.31 253 LEU A O 1
ATOM 1994 N N . PHE A 1 254 ? 14.953 -12.118 -2.925 1.00 88.75 254 PHE A N 1
ATOM 1995 C CA . PHE A 1 254 ? 14.261 -12.590 -4.117 1.00 88.75 254 PHE A CA 1
ATOM 1996 C C . PHE A 1 254 ? 14.238 -11.526 -5.224 1.00 88.75 254 PHE A C 1
ATOM 1998 O O . PHE A 1 254 ? 14.623 -11.821 -6.355 1.00 88.75 254 PHE A O 1
ATOM 2005 N N . CYS A 1 255 ? 13.909 -10.271 -4.901 1.00 88.94 255 CYS A N 1
ATOM 2006 C CA . CYS A 1 255 ? 14.009 -9.144 -5.837 1.00 88.94 255 CYS A CA 1
ATOM 2007 C C . CYS A 1 255 ? 15.430 -8.981 -6.399 1.00 88.94 255 CYS A C 1
ATOM 2009 O O . CYS A 1 255 ? 15.602 -8.740 -7.594 1.00 88.94 255 CYS A O 1
ATOM 2011 N N . THR A 1 256 ? 16.454 -9.154 -5.559 1.00 90.88 256 THR A N 1
ATOM 2012 C CA . THR A 1 256 ? 17.865 -9.096 -5.970 1.00 90.88 256 THR A CA 1
ATOM 2013 C C . THR A 1 256 ? 18.194 -10.203 -6.968 1.00 90.88 256 THR A C 1
ATOM 2015 O O . THR A 1 256 ? 18.741 -9.922 -8.033 1.00 90.88 256 THR A O 1
ATOM 2018 N N . LEU A 1 257 ? 17.825 -11.450 -6.663 1.00 89.75 257 LEU A N 1
ATOM 2019 C CA . LEU A 1 257 ? 18.053 -12.601 -7.540 1.00 89.75 257 LEU A CA 1
ATOM 2020 C C . LEU A 1 257 ? 17.344 -12.425 -8.881 1.00 89.75 257 LEU A C 1
ATOM 2022 O O . LEU A 1 257 ? 17.957 -12.589 -9.935 1.00 89.75 257 LEU A O 1
ATOM 2026 N N . LEU A 1 258 ? 16.077 -12.017 -8.849 1.00 86.44 258 LEU A N 1
ATOM 2027 C CA . LEU A 1 258 ? 15.303 -11.757 -10.055 1.00 86.44 258 LEU A CA 1
ATOM 2028 C C . LEU A 1 258 ? 15.905 -10.639 -10.898 1.00 86.44 258 LEU A C 1
ATOM 2030 O O . LEU A 1 258 ? 15.936 -10.755 -12.122 1.00 86.44 258 LEU A O 1
ATOM 2034 N N . ARG A 1 259 ? 16.444 -9.599 -10.263 1.00 86.19 259 ARG A N 1
ATOM 2035 C CA . ARG A 1 259 ? 17.153 -8.529 -10.960 1.00 86.19 259 ARG A CA 1
ATOM 2036 C C . ARG A 1 259 ? 18.485 -8.989 -11.554 1.00 86.19 259 ARG A C 1
ATOM 2038 O O . ARG A 1 259 ? 18.838 -8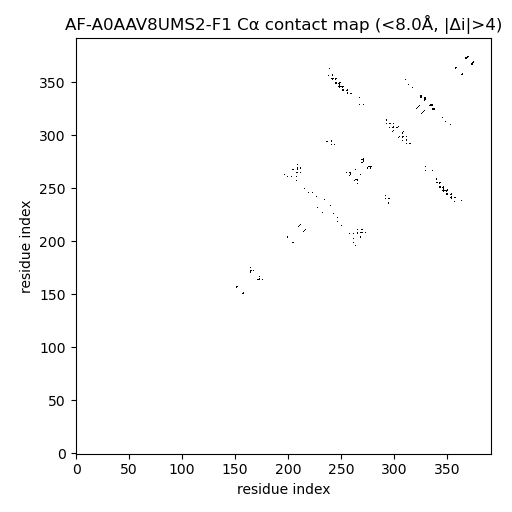.535 -12.637 1.00 86.19 259 ARG A O 1
ATOM 2045 N N . ILE A 1 260 ? 19.221 -9.881 -10.890 1.00 87.50 260 ILE A N 1
ATOM 2046 C CA . ILE A 1 260 ? 20.466 -10.460 -11.422 1.00 87.50 260 ILE A CA 1
ATOM 2047 C C . ILE A 1 260 ? 20.167 -11.329 -12.649 1.00 87.50 260 ILE A C 1
ATOM 2049 O O . ILE A 1 260 ? 20.816 -11.170 -13.682 1.00 87.50 260 ILE A O 1
ATOM 2053 N N . VAL A 1 261 ? 19.159 -12.202 -12.554 1.00 85.81 261 VAL A N 1
ATOM 2054 C CA . VAL A 1 261 ? 18.755 -13.109 -13.640 1.00 85.81 261 VAL A CA 1
ATOM 2055 C C . VAL A 1 261 ? 18.176 -12.328 -14.818 1.00 85.81 261 VAL A C 1
ATOM 2057 O O . VAL A 1 261 ? 18.576 -12.531 -15.962 1.00 85.81 261 VAL A O 1
ATOM 2060 N N . SER A 1 262 ? 17.267 -11.396 -14.538 1.00 79.69 262 SER A N 1
ATOM 2061 C CA . SER A 1 262 ? 16.505 -10.681 -15.566 1.00 79.69 262 SER A CA 1
ATOM 2062 C C . SER A 1 262 ? 17.175 -9.387 -16.015 1.00 79.69 262 SER A C 1
ATOM 2064 O O . SER A 1 262 ? 16.662 -8.724 -16.900 1.00 79.69 262 SER A O 1
ATOM 2066 N N . LYS A 1 263 ? 18.272 -8.943 -15.388 1.00 83.50 263 LYS A N 1
ATOM 2067 C CA . LYS A 1 263 ? 18.966 -7.666 -15.684 1.00 83.50 263 LYS A CA 1
ATOM 2068 C C . LYS A 1 263 ? 18.058 -6.417 -15.755 1.00 83.50 263 LYS A C 1
ATOM 2070 O O . LYS A 1 263 ? 18.498 -5.353 -16.185 1.00 83.50 263 LYS A O 1
ATOM 2075 N N . ARG A 1 264 ? 16.804 -6.539 -15.324 1.00 79.38 264 ARG A N 1
ATOM 2076 C CA . ARG A 1 264 ? 15.731 -5.549 -15.350 1.00 79.38 264 ARG A CA 1
ATOM 2077 C C . ARG A 1 264 ? 15.150 -5.500 -13.953 1.00 79.38 264 ARG A C 1
ATOM 2079 O O . ARG A 1 264 ? 15.163 -6.494 -13.225 1.00 79.38 264 ARG A O 1
ATOM 2086 N N . ASP A 1 265 ? 14.683 -4.325 -13.569 1.00 85.88 265 ASP A N 1
ATOM 2087 C CA . ASP A 1 265 ? 14.068 -4.167 -12.269 1.00 85.88 265 ASP A CA 1
ATOM 2088 C C . ASP A 1 265 ? 12.736 -4.943 -12.218 1.00 85.88 265 ASP A C 1
ATOM 2090 O O . ASP A 1 265 ? 11.874 -4.744 -13.087 1.00 85.88 265 ASP A O 1
ATOM 2094 N N . PRO A 1 266 ? 12.561 -5.865 -11.257 1.00 85.44 266 PRO A N 1
ATOM 2095 C CA . PRO A 1 266 ? 11.365 -6.690 -11.216 1.00 85.44 266 PRO A CA 1
ATOM 2096 C C . PRO A 1 266 ? 10.116 -5.897 -10.813 1.00 85.44 266 PRO A C 1
ATOM 2098 O O . PRO A 1 266 ? 9.028 -6.228 -11.277 1.00 85.44 266 PRO A O 1
ATOM 2101 N N . LEU A 1 267 ? 10.254 -4.836 -10.007 1.00 88.00 267 LEU A N 1
ATOM 2102 C CA . LEU A 1 267 ? 9.131 -3.982 -9.614 1.00 88.00 267 LEU A CA 1
ATOM 2103 C C . LEU A 1 267 ? 8.691 -3.098 -10.780 1.00 88.00 267 LEU A C 1
ATOM 2105 O O . LEU A 1 267 ? 7.495 -2.949 -11.013 1.00 88.00 267 LEU A O 1
ATOM 2109 N N . TYR A 1 268 ? 9.642 -2.599 -11.571 1.00 86.38 268 TYR A N 1
ATOM 2110 C CA . TYR A 1 268 ? 9.337 -1.904 -12.825 1.00 86.38 268 TYR A CA 1
ATOM 2111 C C . TYR A 1 268 ? 8.582 -2.786 -13.811 1.00 86.38 268 TYR A C 1
ATOM 2113 O O . TYR A 1 268 ? 7.547 -2.394 -14.338 1.00 86.38 268 TYR A O 1
ATOM 2121 N N . SER A 1 269 ? 9.083 -4.005 -14.016 1.00 85.12 269 SER A N 1
ATOM 2122 C CA . SER A 1 269 ? 8.482 -4.969 -14.944 1.00 85.12 269 SER A CA 1
ATOM 2123 C C . SER A 1 269 ? 7.080 -5.393 -14.496 1.00 85.12 269 SER A C 1
ATOM 2125 O O . SER A 1 269 ? 6.241 -5.747 -15.321 1.00 85.12 269 SER A O 1
ATOM 2127 N N . PHE A 1 270 ? 6.817 -5.372 -13.187 1.00 84.94 270 PHE A N 1
ATOM 2128 C CA . PHE A 1 270 ? 5.489 -5.618 -12.642 1.00 84.94 270 PHE A CA 1
ATOM 2129 C C . PHE A 1 270 ? 4.553 -4.418 -12.857 1.00 84.94 270 PHE A C 1
ATOM 2131 O O . PHE A 1 270 ? 3.438 -4.618 -13.335 1.00 84.94 270 PHE A O 1
ATOM 2138 N N . ASN A 1 271 ? 5.022 -3.192 -12.593 1.00 87.00 271 ASN A N 1
ATOM 2139 C CA . ASN A 1 271 ? 4.248 -1.964 -12.794 1.00 87.00 271 ASN A CA 1
ATOM 2140 C C . ASN A 1 271 ? 3.828 -1.767 -14.259 1.00 87.00 271 ASN A C 1
ATOM 2142 O O . ASN A 1 271 ? 2.660 -1.547 -14.549 1.00 87.00 271 ASN A O 1
ATOM 2146 N N . GLU A 1 272 ? 4.767 -1.931 -15.192 1.00 84.69 272 GLU A N 1
ATOM 2147 C CA . GLU A 1 272 ? 4.527 -1.755 -16.631 1.00 84.69 272 GLU A CA 1
ATOM 2148 C C . GLU A 1 272 ? 3.462 -2.714 -17.184 1.00 84.69 272 GLU A C 1
ATOM 2150 O O . GLU A 1 272 ? 2.764 -2.394 -18.144 1.00 84.69 272 GLU A O 1
ATOM 2155 N N . ARG A 1 273 ? 3.336 -3.907 -16.592 1.00 83.50 273 ARG A N 1
ATOM 2156 C CA . ARG A 1 273 ? 2.467 -4.973 -17.106 1.00 83.50 273 ARG A CA 1
ATOM 2157 C C . ARG A 1 273 ? 1.116 -5.048 -16.400 1.00 83.50 273 ARG A C 1
ATOM 2159 O O . ARG A 1 273 ? 0.130 -5.415 -17.032 1.00 83.50 273 ARG A O 1
ATOM 2166 N N . TYR A 1 274 ? 1.077 -4.733 -15.105 1.00 83.62 274 TYR A N 1
ATOM 2167 C CA . TYR A 1 274 ? -0.125 -4.788 -14.272 1.00 83.62 274 TYR A CA 1
ATOM 2168 C C . TYR A 1 274 ? -0.152 -3.631 -13.264 1.00 83.62 274 TYR A C 1
ATOM 2170 O O . TYR A 1 274 ? -0.088 -3.849 -12.054 1.00 83.62 274 TYR A O 1
ATOM 2178 N N . GLU A 1 275 ? -0.295 -2.406 -13.763 1.00 84.75 275 GLU A N 1
ATOM 2179 C CA . GLU A 1 275 ? -0.296 -1.169 -12.968 1.00 84.75 275 GLU A CA 1
ATOM 2180 C C . GLU A 1 275 ? -1.255 -1.226 -11.762 1.00 84.75 275 GLU A C 1
ATOM 2182 O O . GLU A 1 275 ? -0.848 -0.994 -10.625 1.00 84.75 275 GLU A O 1
ATOM 2187 N N . ASN A 1 276 ? -2.508 -1.651 -11.970 1.00 84.75 276 ASN A N 1
ATOM 2188 C CA . ASN A 1 276 ? -3.504 -1.749 -10.892 1.00 84.75 276 ASN A CA 1
ATOM 2189 C C . ASN A 1 276 ? -3.095 -2.737 -9.787 1.00 84.75 276 ASN A C 1
ATOM 2191 O O . ASN A 1 276 ? -3.246 -2.454 -8.599 1.00 84.75 276 ASN A O 1
ATOM 2195 N N . ALA A 1 277 ? -2.571 -3.906 -10.166 1.00 83.56 277 ALA A N 1
ATOM 2196 C CA . ALA A 1 277 ? -2.136 -4.915 -9.201 1.00 83.56 277 ALA A CA 1
ATOM 2197 C C . ALA A 1 277 ? -0.880 -4.455 -8.452 1.00 83.56 277 ALA A C 1
ATOM 2199 O O . ALA A 1 277 ? -0.761 -4.682 -7.248 1.00 83.56 277 ALA A O 1
ATOM 2200 N N . PHE A 1 278 ? 0.029 -3.770 -9.150 1.00 86.25 278 PHE A N 1
ATOM 2201 C CA . PHE A 1 278 ? 1.198 -3.144 -8.550 1.00 86.25 278 PHE A CA 1
ATOM 2202 C C . PHE A 1 278 ? 0.794 -2.071 -7.533 1.00 86.25 278 PHE A C 1
ATOM 2204 O O . PHE A 1 278 ? 1.301 -2.079 -6.414 1.00 86.25 278 PHE A O 1
ATOM 2211 N N . PHE A 1 279 ? -0.165 -1.204 -7.865 1.00 87.31 279 PHE A N 1
ATOM 2212 C CA . PHE A 1 279 ? -0.670 -0.186 -6.945 1.00 87.31 279 PHE A CA 1
ATOM 2213 C C . PHE A 1 279 ? -1.272 -0.802 -5.674 1.00 87.31 279 PHE A C 1
ATOM 2215 O O . PHE A 1 279 ? -0.912 -0.400 -4.567 1.00 87.31 279 PHE A O 1
ATOM 2222 N N . ILE A 1 280 ? -2.123 -1.828 -5.812 1.00 86.00 280 ILE A N 1
ATOM 2223 C CA . ILE A 1 280 ? -2.701 -2.555 -4.667 1.00 86.00 280 ILE A CA 1
ATOM 2224 C C . ILE A 1 280 ? -1.595 -3.191 -3.816 1.00 86.00 280 ILE A C 1
ATOM 2226 O O . ILE A 1 280 ? -1.602 -3.054 -2.592 1.00 86.00 280 ILE A O 1
ATOM 2230 N N . PHE A 1 281 ? -0.615 -3.838 -4.453 1.00 86.88 281 PHE A N 1
ATOM 2231 C CA . PHE A 1 281 ? 0.541 -4.412 -3.766 1.00 86.88 281 PHE A CA 1
ATOM 2232 C C . PHE A 1 281 ? 1.315 -3.353 -2.967 1.00 86.88 281 PHE A C 1
ATOM 2234 O O . PHE A 1 281 ? 1.626 -3.580 -1.799 1.00 86.88 281 PHE A O 1
ATOM 2241 N N . GLN A 1 282 ? 1.578 -2.179 -3.550 1.00 90.25 282 GLN A N 1
ATOM 2242 C CA . GLN A 1 282 ? 2.276 -1.084 -2.868 1.00 90.25 282 GLN A CA 1
ATOM 2243 C C . GLN A 1 282 ? 1.455 -0.500 -1.712 1.00 90.25 282 GLN A C 1
ATOM 2245 O O . GLN A 1 282 ? 2.016 -0.208 -0.657 1.00 90.25 282 GLN A O 1
ATOM 2250 N N . ALA A 1 283 ? 0.135 -0.370 -1.867 1.00 88.19 283 ALA A N 1
ATOM 2251 C CA . ALA A 1 283 ? -0.751 0.076 -0.794 1.00 88.19 283 ALA A CA 1
ATOM 2252 C C . ALA A 1 283 ? -0.746 -0.914 0.385 1.00 88.19 283 ALA A C 1
ATOM 2254 O O . ALA A 1 283 ? -0.593 -0.509 1.539 1.00 88.19 283 ALA A O 1
ATOM 2255 N N . MET A 1 284 ? -0.828 -2.218 0.104 1.00 88.69 284 MET A N 1
ATOM 2256 C CA . MET A 1 284 ? -0.709 -3.262 1.127 1.00 88.69 284 MET A CA 1
ATOM 2257 C C . MET A 1 284 ? 0.670 -3.254 1.798 1.00 88.69 284 MET A C 1
ATOM 2259 O O . MET A 1 284 ? 0.756 -3.350 3.023 1.00 88.69 284 MET A O 1
ATOM 2263 N N . ALA A 1 285 ? 1.744 -3.102 1.019 1.00 89.19 285 ALA A N 1
ATOM 2264 C CA . ALA A 1 285 ? 3.107 -3.021 1.537 1.00 89.19 285 ALA A CA 1
ATOM 2265 C C . ALA A 1 285 ? 3.302 -1.799 2.448 1.00 89.19 285 ALA A C 1
ATOM 2267 O O . ALA A 1 285 ? 3.953 -1.916 3.484 1.00 89.19 285 ALA A O 1
ATOM 2268 N N . LEU A 1 286 ? 2.695 -0.655 2.114 1.00 90.94 286 LEU A N 1
ATOM 2269 C CA . LEU A 1 286 ? 2.714 0.546 2.949 1.00 90.94 286 LEU A CA 1
ATOM 2270 C C . LEU A 1 286 ? 2.005 0.315 4.288 1.00 90.94 286 LEU A C 1
ATOM 2272 O O . LEU A 1 286 ? 2.567 0.634 5.333 1.00 90.94 286 LEU A O 1
ATOM 2276 N N . VAL A 1 287 ? 0.804 -0.275 4.275 1.00 92.00 287 VAL A N 1
ATOM 2277 C CA . VAL A 1 287 ? 0.074 -0.614 5.510 1.00 92.00 287 VAL A CA 1
ATOM 2278 C C . VAL A 1 287 ? 0.897 -1.572 6.371 1.00 92.00 287 VAL A C 1
ATOM 2280 O O . VAL A 1 287 ? 1.088 -1.325 7.561 1.00 92.00 287 VAL A O 1
ATOM 2283 N N . PHE A 1 288 ? 1.455 -2.624 5.764 1.00 91.06 288 PHE A N 1
ATOM 2284 C CA . PHE A 1 288 ? 2.316 -3.575 6.463 1.00 91.06 288 PHE A CA 1
ATOM 2285 C C . PHE A 1 288 ? 3.563 -2.898 7.050 1.00 91.06 288 PHE A C 1
ATOM 2287 O O . PHE A 1 288 ? 3.919 -3.162 8.197 1.00 91.06 288 PHE A O 1
ATOM 2294 N N . TYR A 1 289 ? 4.190 -1.983 6.306 1.00 93.50 289 TYR A N 1
ATOM 2295 C CA . TYR A 1 289 ? 5.338 -1.205 6.767 1.00 93.50 289 TYR A CA 1
ATOM 2296 C C . TYR A 1 289 ? 4.986 -0.306 7.959 1.00 93.50 289 TYR A C 1
ATOM 2298 O O . TYR A 1 289 ? 5.724 -0.295 8.943 1.00 93.50 289 TYR A O 1
ATOM 2306 N N . ILE A 1 290 ? 3.843 0.389 7.925 1.00 94.50 290 ILE A N 1
ATOM 2307 C CA . ILE A 1 290 ? 3.366 1.210 9.049 1.00 94.50 290 ILE A CA 1
ATOM 2308 C C . ILE A 1 290 ? 3.164 0.336 10.290 1.00 94.50 290 ILE A C 1
ATOM 2310 O O . ILE A 1 290 ? 3.711 0.644 11.349 1.00 94.50 290 ILE A O 1
ATOM 2314 N N . CYS A 1 291 ? 2.445 -0.785 10.168 1.00 93.44 291 CYS A N 1
ATOM 2315 C CA . CYS A 1 291 ? 2.247 -1.722 11.276 1.00 93.44 291 CYS A CA 1
ATOM 2316 C C . CYS A 1 291 ? 3.581 -2.243 11.827 1.00 93.44 291 CYS A C 1
ATOM 2318 O O . CYS A 1 291 ? 3.786 -2.294 13.038 1.00 93.44 291 CYS A O 1
ATOM 2320 N N . TYR A 1 292 ? 4.513 -2.593 10.945 1.00 93.69 292 TYR A N 1
ATOM 2321 C CA . TYR A 1 292 ? 5.834 -3.082 11.313 1.00 93.69 292 TYR A CA 1
ATOM 2322 C C . TYR A 1 292 ? 6.671 -2.035 12.067 1.00 93.69 292 TYR A C 1
ATOM 2324 O O . TYR A 1 292 ? 7.272 -2.352 13.097 1.00 93.69 292 TYR A O 1
ATOM 2332 N N . VAL A 1 293 ? 6.668 -0.777 11.615 1.00 95.25 293 VAL A N 1
ATOM 2333 C CA . VAL A 1 293 ? 7.320 0.339 12.318 1.00 95.25 293 VAL A CA 1
ATOM 2334 C C . VAL A 1 293 ? 6.671 0.572 13.682 1.00 95.25 293 VAL A C 1
ATOM 2336 O O . VAL A 1 293 ? 7.390 0.704 14.670 1.00 95.25 293 VAL A O 1
ATOM 2339 N N . LEU A 1 294 ? 5.337 0.547 13.775 1.00 94.81 294 LEU A N 1
ATOM 2340 C CA . LEU A 1 294 ? 4.622 0.702 15.047 1.00 94.81 294 LEU A CA 1
ATOM 2341 C C . LEU A 1 294 ? 5.009 -0.381 16.061 1.00 94.81 294 LEU A C 1
ATOM 2343 O O . LEU A 1 294 ? 5.287 -0.063 17.215 1.00 94.81 294 LEU A O 1
ATOM 2347 N N . ILE A 1 295 ? 5.113 -1.645 15.639 1.00 92.06 295 ILE A N 1
ATOM 2348 C CA . ILE A 1 295 ? 5.569 -2.730 16.524 1.00 92.06 295 ILE A CA 1
ATOM 2349 C C . ILE A 1 295 ? 7.000 -2.463 17.022 1.00 92.06 295 ILE A C 1
ATOM 2351 O O . ILE A 1 295 ? 7.301 -2.695 18.195 1.00 92.06 295 ILE A O 1
ATOM 2355 N N . ARG A 1 296 ? 7.889 -1.936 16.171 1.00 92.00 296 ARG A N 1
ATOM 2356 C CA . ARG A 1 296 ? 9.257 -1.568 16.580 1.00 92.00 296 ARG A CA 1
ATOM 2357 C C . ARG A 1 296 ? 9.289 -0.394 17.553 1.00 92.00 296 ARG A C 1
ATOM 2359 O O . ARG A 1 296 ? 10.057 -0.440 18.511 1.00 92.00 296 ARG A O 1
ATOM 2366 N N . VAL A 1 297 ? 8.437 0.610 17.357 1.00 95.12 297 VAL A N 1
ATOM 2367 C CA . VAL A 1 297 ? 8.269 1.723 18.304 1.00 95.12 297 VAL A CA 1
ATOM 2368 C C . VAL A 1 297 ? 7.789 1.205 19.661 1.00 95.12 297 VAL A C 1
ATOM 2370 O O . VAL A 1 297 ? 8.342 1.597 20.684 1.00 95.12 297 VAL A O 1
ATOM 2373 N N . LEU A 1 298 ? 6.836 0.266 19.685 1.00 92.56 298 LEU A N 1
ATOM 2374 C CA . LEU A 1 298 ? 6.365 -0.359 20.926 1.00 92.56 298 LEU A CA 1
ATOM 2375 C C . LEU A 1 298 ? 7.487 -1.108 21.661 1.00 92.56 298 LEU A C 1
ATOM 2377 O O . LEU A 1 298 ? 7.607 -0.996 22.878 1.00 92.56 298 LEU A O 1
ATOM 2381 N N . ILE A 1 299 ? 8.345 -1.839 20.943 1.00 88.75 299 ILE A N 1
ATOM 2382 C CA . ILE A 1 299 ? 9.496 -2.528 21.552 1.00 88.75 299 ILE A CA 1
ATOM 2383 C C . ILE A 1 299 ? 10.523 -1.531 22.087 1.00 88.75 299 ILE A C 1
ATOM 2385 O O . ILE A 1 299 ? 11.064 -1.742 23.175 1.00 88.75 299 ILE A O 1
ATOM 2389 N N . LEU A 1 300 ? 10.792 -0.454 21.345 1.00 91.56 300 LEU A N 1
ATOM 2390 C CA . LEU A 1 300 ? 11.681 0.608 21.802 1.00 91.56 300 LEU A CA 1
ATOM 2391 C C . LEU A 1 300 ? 11.140 1.257 23.079 1.00 91.56 300 LEU A C 1
ATOM 2393 O O . LEU A 1 300 ? 11.896 1.412 24.031 1.00 91.56 300 LEU A O 1
ATOM 2397 N N . ALA A 1 301 ? 9.843 1.558 23.132 1.00 92.00 301 ALA A N 1
ATOM 2398 C CA . ALA A 1 301 ? 9.197 2.101 24.323 1.00 92.00 301 ALA A CA 1
ATOM 2399 C C . ALA A 1 301 ? 9.256 1.125 25.512 1.00 92.00 301 ALA A C 1
ATOM 2401 O O . ALA A 1 301 ? 9.471 1.548 26.642 1.00 92.00 301 ALA A O 1
ATOM 2402 N N . ALA A 1 302 ? 9.118 -0.181 25.262 1.00 87.75 302 ALA A N 1
ATOM 2403 C CA . ALA A 1 302 ? 9.127 -1.197 26.312 1.00 87.75 302 ALA A CA 1
ATOM 2404 C C . ALA A 1 302 ? 10.524 -1.496 26.885 1.00 87.75 302 ALA A C 1
ATOM 2406 O O . ALA A 1 302 ? 10.632 -1.876 28.048 1.00 87.75 302 ALA A O 1
ATOM 2407 N N . ARG A 1 303 ? 11.589 -1.398 26.076 1.00 84.94 303 ARG A N 1
ATOM 2408 C CA . ARG A 1 303 ? 12.949 -1.812 26.480 1.00 84.94 303 ARG A CA 1
ATOM 2409 C C . ARG A 1 303 ? 13.953 -0.668 26.601 1.00 84.94 303 ARG A C 1
ATOM 2411 O O . ARG A 1 303 ? 14.960 -0.847 27.274 1.00 84.94 303 ARG A O 1
ATOM 2418 N N . LEU A 1 304 ? 13.724 0.457 25.920 1.00 90.31 304 LEU A N 1
ATOM 2419 C CA . LEU A 1 304 ? 14.599 1.641 25.879 1.00 90.31 304 LEU A CA 1
ATOM 2420 C C . LEU A 1 304 ? 16.090 1.326 25.631 1.00 90.31 304 LEU A C 1
ATOM 2422 O O . LEU A 1 304 ? 16.986 2.002 26.126 1.00 90.31 304 LEU A O 1
ATOM 2426 N N . THR A 1 305 ? 16.379 0.292 24.837 1.00 89.62 305 THR A N 1
ATOM 2427 C CA . THR A 1 305 ? 17.756 -0.106 24.503 1.00 89.62 305 THR A CA 1
ATOM 2428 C C . THR A 1 305 ? 18.269 0.606 23.254 1.00 89.62 305 THR A C 1
ATOM 2430 O O . THR A 1 305 ? 17.534 0.725 22.272 1.00 89.62 305 THR A O 1
ATOM 2433 N N . ILE A 1 306 ? 19.564 0.942 23.229 1.00 90.12 306 ILE A N 1
ATOM 2434 C CA . ILE A 1 306 ? 20.252 1.501 22.047 1.00 90.12 306 ILE A CA 1
ATOM 2435 C C . ILE A 1 306 ? 20.112 0.576 20.827 1.00 90.12 306 ILE A C 1
ATOM 2437 O O . ILE A 1 306 ? 19.897 1.051 19.716 1.00 90.12 306 ILE A O 1
ATOM 2441 N N . ALA A 1 307 ? 20.159 -0.745 21.028 1.00 89.19 307 ALA A N 1
ATOM 2442 C CA . ALA A 1 307 ? 19.964 -1.717 19.952 1.00 89.19 307 ALA A CA 1
ATOM 2443 C C . ALA A 1 307 ? 18.592 -1.560 19.271 1.00 89.19 307 ALA A C 1
ATOM 2445 O O . ALA A 1 307 ? 18.527 -1.442 18.051 1.00 89.19 307 ALA A O 1
ATOM 2446 N N . ALA A 1 308 ? 17.506 -1.470 20.049 1.00 89.06 308 ALA A N 1
ATOM 2447 C CA . ALA A 1 308 ? 16.160 -1.240 19.516 1.00 89.06 308 ALA A CA 1
ATOM 2448 C C . ALA A 1 308 ? 16.032 0.116 18.794 1.00 89.06 308 ALA A C 1
ATOM 2450 O O . ALA A 1 308 ? 15.329 0.211 17.788 1.00 89.06 308 ALA A O 1
ATOM 2451 N N . LEU A 1 309 ? 16.733 1.151 19.273 1.00 92.94 309 LEU A N 1
ATOM 2452 C CA . LEU A 1 309 ? 16.759 2.465 18.626 1.00 92.94 309 LEU A CA 1
ATOM 2453 C C . LEU A 1 309 ? 17.456 2.398 17.261 1.00 92.94 309 LEU A C 1
ATOM 2455 O O . LEU A 1 309 ? 16.912 2.885 16.272 1.00 92.94 309 LEU A O 1
ATOM 2459 N N . LEU A 1 310 ? 18.630 1.764 17.191 1.00 93.00 310 LEU A N 1
ATOM 2460 C CA . LEU A 1 310 ? 19.377 1.577 15.944 1.00 93.00 310 LEU A CA 1
ATOM 2461 C C . LEU A 1 310 ? 18.613 0.698 14.951 1.00 93.00 310 LEU A C 1
ATOM 2463 O O . LEU A 1 310 ? 18.590 0.989 13.756 1.00 93.00 310 LEU A O 1
ATOM 2467 N N . GLU A 1 311 ? 17.948 -0.345 15.440 1.00 92.19 311 GLU A N 1
ATOM 2468 C CA . GLU A 1 311 ? 17.061 -1.195 14.652 1.00 92.19 311 GLU A CA 1
ATOM 2469 C C . GLU A 1 311 ? 15.891 -0.396 14.055 1.00 92.19 311 GLU A C 1
ATOM 2471 O O . GLU A 1 311 ? 15.582 -0.555 12.872 1.00 92.19 311 GLU A O 1
ATOM 2476 N N . LEU A 1 312 ? 15.240 0.472 14.835 1.00 94.38 312 LEU A N 1
ATOM 2477 C CA . LEU A 1 312 ? 14.165 1.341 14.349 1.00 94.38 312 LEU A CA 1
ATOM 2478 C C . LEU A 1 312 ? 14.683 2.356 13.321 1.00 94.38 312 LEU A C 1
ATOM 2480 O O . LEU A 1 312 ? 14.106 2.484 12.242 1.00 94.38 312 LEU A O 1
ATOM 2484 N N . LEU A 1 313 ? 15.791 3.036 13.626 1.00 95.56 313 LEU A N 1
ATOM 2485 C CA . LEU A 1 313 ? 16.395 4.027 12.737 1.00 95.56 313 LEU A CA 1
ATOM 2486 C C . LEU A 1 313 ? 16.799 3.401 11.398 1.00 95.56 313 LEU A C 1
ATOM 2488 O O . LEU A 1 313 ? 16.526 3.968 10.344 1.00 95.56 313 LEU A O 1
ATOM 2492 N N . SER A 1 314 ? 17.382 2.202 11.431 1.00 94.75 314 SER A N 1
ATOM 2493 C CA . SER A 1 314 ? 17.780 1.468 10.226 1.00 94.75 314 SER A CA 1
ATOM 2494 C C . SER A 1 314 ? 16.579 1.142 9.335 1.00 94.75 314 SER A C 1
ATOM 2496 O O . SER A 1 314 ? 16.659 1.301 8.120 1.00 94.75 314 SER A O 1
ATOM 2498 N N . VAL A 1 315 ? 15.445 0.744 9.923 1.00 95.56 315 VAL A N 1
ATOM 2499 C CA . VAL A 1 315 ? 14.202 0.507 9.169 1.00 95.56 315 VAL A CA 1
ATOM 2500 C C . VAL A 1 315 ? 13.687 1.791 8.529 1.00 95.56 315 VAL A C 1
ATOM 2502 O O . VAL A 1 315 ? 13.313 1.760 7.360 1.00 95.56 315 VAL A O 1
ATOM 2505 N N . ILE A 1 316 ? 13.708 2.911 9.256 1.00 95.94 316 ILE A N 1
ATOM 2506 C CA . ILE A 1 316 ? 13.281 4.214 8.727 1.00 95.94 316 ILE A CA 1
ATOM 2507 C C . ILE A 1 316 ? 14.182 4.648 7.566 1.00 95.94 316 ILE A C 1
ATOM 2509 O O . ILE A 1 316 ? 13.675 5.085 6.535 1.00 95.94 316 ILE A O 1
ATOM 2513 N N . ILE A 1 317 ? 15.502 4.488 7.697 1.00 96.25 317 ILE A N 1
ATOM 2514 C CA . ILE A 1 317 ? 16.467 4.820 6.641 1.00 96.25 317 ILE A CA 1
ATOM 2515 C C . ILE A 1 317 ? 16.222 3.958 5.400 1.00 96.25 317 ILE A C 1
ATOM 2517 O O . ILE A 1 317 ? 16.116 4.498 4.300 1.00 96.25 317 ILE A O 1
ATOM 2521 N N . ILE A 1 318 ? 16.089 2.637 5.564 1.00 95.62 318 ILE A N 1
ATOM 2522 C CA . ILE A 1 318 ? 15.828 1.717 4.448 1.00 95.62 318 ILE A CA 1
ATOM 2523 C C . ILE A 1 318 ? 14.485 2.043 3.782 1.00 95.62 318 ILE A C 1
ATOM 2525 O O . ILE A 1 318 ? 14.417 2.130 2.557 1.00 95.62 318 ILE A O 1
ATOM 2529 N N . GLY A 1 319 ? 13.433 2.281 4.570 1.00 94.69 319 GLY A N 1
ATOM 2530 C CA . GLY A 1 319 ? 12.107 2.630 4.062 1.00 94.69 319 GLY A CA 1
ATOM 2531 C C . GLY A 1 319 ? 12.093 3.959 3.307 1.00 94.69 319 GLY A C 1
ATOM 2532 O O . GLY A 1 319 ? 11.529 4.041 2.218 1.00 94.69 319 GLY A O 1
ATOM 2533 N N . ASN A 1 320 ? 12.771 4.985 3.827 1.00 94.44 320 ASN A N 1
ATOM 2534 C CA . ASN A 1 320 ? 12.876 6.280 3.156 1.00 94.44 320 ASN A CA 1
ATOM 2535 C C . ASN A 1 320 ? 13.725 6.196 1.877 1.00 94.44 320 ASN A C 1
ATOM 2537 O O . ASN A 1 320 ? 13.372 6.769 0.849 1.00 94.44 320 ASN A O 1
ATOM 2541 N N . HIS A 1 321 ? 14.815 5.428 1.902 1.00 94.81 321 HIS A N 1
ATOM 2542 C CA . HIS A 1 321 ? 15.620 5.183 0.708 1.00 94.81 321 HIS A CA 1
ATOM 2543 C C . HIS A 1 321 ? 14.807 4.428 -0.359 1.00 94.81 321 HIS A C 1
ATOM 2545 O O . HIS A 1 321 ? 14.823 4.799 -1.531 1.00 94.81 321 HIS A O 1
ATOM 2551 N N . TYR A 1 322 ? 14.023 3.418 0.027 1.00 93.50 322 TYR A N 1
ATOM 2552 C CA . TYR A 1 322 ? 13.083 2.759 -0.883 1.00 93.50 322 TYR A CA 1
ATOM 2553 C C . TYR A 1 322 ? 12.051 3.742 -1.460 1.00 93.50 322 TYR A C 1
ATOM 2555 O O . TYR A 1 322 ? 11.809 3.735 -2.668 1.00 93.50 322 TYR A O 1
ATOM 2563 N N . TYR A 1 323 ? 11.484 4.615 -0.624 1.00 93.19 323 TYR A N 1
ATOM 2564 C CA . TYR A 1 323 ? 10.513 5.617 -1.054 1.00 93.19 323 TYR A CA 1
ATOM 2565 C C . TYR A 1 323 ? 11.084 6.540 -2.141 1.00 93.19 323 TYR A C 1
ATOM 2567 O O . TYR A 1 323 ? 10.491 6.672 -3.210 1.00 93.19 323 TYR A O 1
ATOM 2575 N N . ILE A 1 324 ? 12.263 7.120 -1.900 1.00 91.19 324 ILE A N 1
ATOM 2576 C CA . ILE A 1 324 ? 12.893 8.095 -2.802 1.00 91.19 324 ILE A CA 1
ATOM 2577 C C . ILE A 1 324 ? 13.373 7.441 -4.103 1.00 91.19 324 ILE A C 1
ATOM 2579 O O . ILE A 1 324 ? 13.181 8.002 -5.179 1.00 91.19 324 ILE A O 1
ATOM 2583 N N . PHE A 1 325 ? 14.014 6.272 -4.020 1.00 89.88 325 PHE A N 1
ATOM 2584 C CA . PHE A 1 325 ? 14.737 5.689 -5.158 1.00 89.88 325 PHE A CA 1
ATOM 2585 C C . PHE A 1 325 ? 13.946 4.646 -5.949 1.00 89.88 325 PHE A C 1
ATOM 2587 O O . PHE A 1 325 ? 14.352 4.298 -7.060 1.00 89.88 325 PHE A O 1
ATOM 2594 N N . VAL A 1 326 ? 12.851 4.122 -5.393 1.00 89.81 326 VAL A N 1
ATOM 2595 C CA . VAL A 1 326 ? 12.067 3.054 -6.027 1.00 89.81 326 VAL A CA 1
ATOM 2596 C C . VAL A 1 326 ? 10.597 3.430 -6.136 1.00 89.81 326 VAL A C 1
ATOM 2598 O O . VAL A 1 326 ? 10.075 3.489 -7.245 1.00 89.81 326 VAL A O 1
ATOM 2601 N N . TRP A 1 327 ? 9.931 3.721 -5.017 1.00 90.50 327 TRP A N 1
ATOM 2602 C CA . TRP A 1 327 ? 8.483 3.948 -5.010 1.00 90.50 327 TRP A CA 1
ATOM 2603 C C . TRP A 1 327 ? 8.078 5.218 -5.767 1.00 90.50 327 TRP A C 1
ATOM 2605 O O . TRP A 1 327 ? 7.263 5.150 -6.685 1.00 90.50 327 TRP A O 1
ATOM 2615 N N . LEU A 1 328 ? 8.671 6.367 -5.423 1.00 87.69 328 LEU A N 1
ATOM 2616 C CA . LEU A 1 328 ? 8.323 7.657 -6.018 1.00 87.69 328 LEU A CA 1
ATOM 2617 C C . LEU A 1 328 ? 8.598 7.683 -7.533 1.00 87.69 328 LEU A C 1
ATOM 2619 O O . LEU A 1 328 ? 7.696 8.073 -8.276 1.00 87.69 328 LEU A O 1
ATOM 2623 N N . PRO A 1 329 ? 9.762 7.220 -8.036 1.00 86.56 329 PRO A N 1
ATOM 2624 C CA . PRO A 1 329 ? 9.995 7.143 -9.473 1.00 86.56 329 PRO A CA 1
ATOM 2625 C C . PRO A 1 329 ? 8.987 6.248 -10.195 1.00 86.56 329 PRO A C 1
ATOM 2627 O O . PRO A 1 329 ? 8.516 6.623 -11.263 1.00 86.56 329 PRO A O 1
ATOM 2630 N N . LEU A 1 330 ? 8.605 5.109 -9.606 1.00 85.75 330 LEU A N 1
ATOM 2631 C CA . LEU A 1 330 ? 7.630 4.199 -10.213 1.00 85.75 330 LEU A CA 1
ATOM 2632 C C . LEU A 1 330 ? 6.232 4.808 -10.315 1.00 85.75 330 LEU A C 1
ATOM 2634 O O . LEU A 1 330 ? 5.583 4.631 -11.342 1.00 85.75 330 LEU A O 1
ATOM 2638 N N . MET A 1 331 ? 5.792 5.545 -9.294 1.00 83.75 331 MET A N 1
ATOM 2639 C CA . MET A 1 331 ? 4.474 6.193 -9.292 1.00 83.75 331 MET A CA 1
ATOM 2640 C C . MET A 1 331 ? 4.407 7.417 -10.211 1.00 83.75 331 MET A C 1
ATOM 2642 O O . MET A 1 331 ? 3.355 7.715 -10.762 1.00 83.75 331 MET A O 1
ATOM 2646 N N . VAL A 1 332 ? 5.524 8.129 -10.388 1.00 82.88 332 VAL A N 1
ATOM 2647 C CA . VAL A 1 332 ? 5.605 9.326 -11.248 1.00 82.88 332 VAL A CA 1
ATOM 2648 C C . VAL A 1 332 ? 5.999 8.970 -12.693 1.00 82.88 332 VAL A C 1
ATOM 2650 O O . VAL A 1 332 ? 5.997 9.828 -13.571 1.00 82.88 332 VAL A O 1
ATOM 2653 N N . GLY A 1 333 ? 6.338 7.706 -12.969 1.00 76.88 333 GLY A N 1
ATOM 2654 C CA . GLY A 1 333 ? 6.794 7.261 -14.290 1.00 76.88 333 GLY A CA 1
ATOM 2655 C C . GLY A 1 333 ? 8.213 7.725 -14.647 1.00 76.88 333 GLY A C 1
ATOM 2656 O O . GLY A 1 333 ? 8.563 7.806 -15.822 1.00 76.88 333 GLY A O 1
ATOM 2657 N N . MET A 1 334 ? 9.043 8.043 -13.652 1.00 74.69 334 MET A N 1
ATOM 2658 C CA . MET A 1 334 ? 10.450 8.405 -13.843 1.00 74.69 334 MET A CA 1
ATOM 2659 C C . MET A 1 334 ? 11.344 7.157 -13.947 1.00 74.69 334 MET A C 1
ATOM 2661 O O . MET A 1 334 ? 11.024 6.110 -13.376 1.00 74.69 334 MET A O 1
ATOM 2665 N N . PRO A 1 335 ? 12.502 7.241 -14.634 1.00 73.75 335 PRO A N 1
ATOM 2666 C CA . PRO A 1 335 ? 13.441 6.129 -14.694 1.00 73.75 335 PRO A CA 1
ATOM 2667 C C . PRO A 1 335 ? 13.973 5.778 -13.299 1.00 73.75 335 PRO A C 1
ATOM 2669 O O . PRO A 1 335 ? 14.377 6.647 -12.525 1.00 73.75 335 PRO A O 1
ATOM 2672 N N . LEU A 1 336 ? 14.009 4.481 -12.998 1.00 78.50 336 LEU A N 1
ATOM 2673 C CA . LEU A 1 336 ? 14.576 3.969 -11.756 1.00 78.50 336 LEU A CA 1
ATOM 2674 C C . LEU A 1 336 ? 16.093 4.150 -11.722 1.00 78.50 336 LEU A C 1
ATOM 2676 O O . LEU A 1 336 ? 16.808 3.733 -12.632 1.00 78.50 336 LEU A O 1
ATOM 2680 N N . THR A 1 337 ? 16.583 4.688 -10.613 1.00 75.88 337 THR A N 1
ATOM 2681 C CA . THR A 1 337 ? 18.015 4.835 -10.315 1.00 75.88 337 THR A CA 1
ATOM 2682 C C . THR A 1 337 ? 18.539 3.746 -9.377 1.00 75.88 337 THR A C 1
ATOM 2684 O O . THR A 1 337 ? 19.748 3.622 -9.185 1.00 75.88 337 THR A O 1
ATOM 2687 N N . SER A 1 338 ? 17.651 2.924 -8.805 1.00 74.56 338 SER A N 1
ATOM 2688 C CA . SER A 1 338 ? 18.031 1.798 -7.949 1.00 74.56 338 SER A CA 1
ATOM 2689 C C . SER A 1 338 ? 18.950 0.827 -8.694 1.00 74.56 338 SER A C 1
ATOM 2691 O O . SER A 1 338 ? 18.703 0.500 -9.855 1.00 74.56 338 SER A O 1
ATOM 2693 N N . THR A 1 339 ? 19.990 0.336 -8.015 1.00 83.62 339 THR A N 1
ATOM 2694 C CA . THR A 1 339 ? 20.927 -0.698 -8.491 1.00 83.62 339 THR A CA 1
ATOM 2695 C C . THR A 1 339 ? 20.677 -2.030 -7.776 1.00 83.62 339 THR A C 1
ATOM 2697 O O . THR A 1 339 ? 20.107 -2.049 -6.687 1.00 83.62 339 THR A O 1
ATOM 2700 N N . SER A 1 340 ? 21.139 -3.164 -8.322 1.00 85.94 340 SER A N 1
ATOM 2701 C CA . SER A 1 340 ? 20.996 -4.479 -7.657 1.00 85.94 340 SER A CA 1
ATOM 2702 C C . SER A 1 340 ? 21.606 -4.507 -6.250 1.00 85.94 340 SER A C 1
ATOM 2704 O O . SER A 1 340 ? 21.108 -5.204 -5.369 1.00 85.94 340 SER A O 1
ATOM 2706 N N . TRP A 1 341 ? 22.642 -3.695 -6.024 1.00 90.56 341 TRP A N 1
ATOM 2707 C CA . TRP A 1 341 ? 23.264 -3.505 -4.717 1.00 90.56 341 TRP A CA 1
ATOM 2708 C C . TRP A 1 341 ? 22.316 -2.921 -3.674 1.00 90.56 341 TRP A C 1
ATOM 2710 O O . TRP A 1 341 ? 22.417 -3.291 -2.510 1.00 90.56 341 TRP A O 1
ATOM 2720 N N . THR A 1 342 ? 21.372 -2.062 -4.071 1.00 91.31 342 THR A N 1
ATOM 2721 C CA . THR A 1 342 ? 20.399 -1.490 -3.126 1.00 91.31 342 THR A CA 1
ATOM 2722 C C . THR A 1 342 ? 19.484 -2.569 -2.547 1.00 91.31 342 THR A C 1
ATOM 2724 O O . THR A 1 342 ? 19.365 -2.674 -1.331 1.00 91.31 342 THR A O 1
ATOM 2727 N N . TYR A 1 343 ? 18.925 -3.446 -3.388 1.00 91.69 343 TYR A N 1
ATOM 2728 C CA . TYR A 1 343 ? 18.096 -4.565 -2.923 1.00 91.69 343 TYR A CA 1
ATOM 2729 C C . TYR A 1 343 ? 18.885 -5.576 -2.096 1.00 91.69 343 TYR A C 1
ATOM 2731 O O . TYR A 1 343 ? 18.389 -6.052 -1.072 1.00 91.69 343 TYR A O 1
ATOM 2739 N N . PHE A 1 344 ? 20.132 -5.849 -2.487 1.00 94.38 344 PHE A N 1
ATOM 2740 C CA . PHE A 1 344 ? 21.011 -6.702 -1.699 1.00 94.38 344 PHE A CA 1
ATOM 2741 C C . PHE A 1 344 ? 21.259 -6.104 -0.308 1.00 94.38 344 PHE A C 1
ATOM 2743 O O . PHE A 1 344 ? 21.072 -6.792 0.694 1.00 94.38 344 PHE A O 1
ATOM 2750 N N . ALA A 1 345 ? 21.588 -4.813 -0.228 1.00 94.75 345 ALA A N 1
ATOM 2751 C CA . ALA A 1 345 ? 21.803 -4.116 1.036 1.00 94.75 345 ALA A CA 1
ATOM 2752 C C . ALA A 1 345 ? 20.555 -4.139 1.932 1.00 94.75 345 ALA A C 1
ATOM 2754 O O . ALA A 1 345 ? 20.676 -4.402 3.128 1.00 94.75 345 ALA A O 1
ATOM 2755 N N . TYR A 1 346 ? 19.355 -3.950 1.368 1.00 94.69 346 TYR A N 1
ATOM 2756 C CA . TYR A 1 346 ? 18.110 -4.089 2.130 1.00 94.69 346 TYR A CA 1
ATOM 2757 C C . TYR A 1 346 ? 17.955 -5.503 2.687 1.00 94.69 346 TYR A C 1
ATOM 2759 O O . TYR A 1 346 ? 17.689 -5.667 3.876 1.00 94.69 346 TYR A O 1
ATOM 2767 N N . SER A 1 347 ? 18.164 -6.525 1.849 1.00 94.81 347 SER A N 1
ATOM 2768 C CA . SER A 1 347 ? 18.038 -7.924 2.265 1.00 94.81 347 SER A CA 1
ATOM 2769 C C . SER A 1 347 ? 18.979 -8.256 3.423 1.00 94.81 347 SER A C 1
ATOM 2771 O O . SER A 1 347 ? 18.540 -8.795 4.437 1.00 94.81 347 SER A O 1
ATOM 2773 N N . VAL A 1 348 ? 20.245 -7.842 3.324 1.00 95.75 348 VAL A N 1
ATOM 2774 C CA . VAL A 1 348 ? 21.252 -8.044 4.367 1.00 95.75 348 VAL A CA 1
ATOM 2775 C C . VAL A 1 348 ? 20.868 -7.293 5.639 1.00 95.75 348 VAL A C 1
ATOM 2777 O O . VAL A 1 348 ? 20.924 -7.877 6.716 1.00 95.75 348 VAL A O 1
ATOM 2780 N N . GLY A 1 349 ? 20.412 -6.042 5.531 1.00 94.44 349 GLY A N 1
ATOM 2781 C CA . GLY A 1 349 ? 19.977 -5.245 6.680 1.00 94.44 349 GLY A CA 1
ATOM 2782 C C . GLY A 1 349 ? 18.860 -5.921 7.478 1.00 94.44 349 GLY A C 1
ATOM 2783 O O . GLY A 1 349 ? 18.979 -6.080 8.692 1.00 94.44 349 GLY A O 1
ATOM 2784 N N . TYR A 1 350 ? 17.802 -6.383 6.806 1.00 94.56 350 TYR A N 1
ATOM 2785 C CA . TYR A 1 350 ? 16.696 -7.074 7.474 1.00 94.56 350 TYR A CA 1
ATOM 2786 C C . TYR A 1 350 ? 17.102 -8.446 8.028 1.00 94.56 350 TYR A C 1
ATOM 2788 O O . TYR A 1 350 ? 16.731 -8.782 9.151 1.00 94.56 350 TYR A O 1
ATOM 2796 N N . LEU A 1 351 ? 17.907 -9.223 7.297 1.00 92.62 351 LEU A N 1
ATOM 2797 C CA . LEU A 1 351 ? 18.395 -10.519 7.782 1.00 92.62 351 LEU A CA 1
ATOM 2798 C C . LEU A 1 351 ? 19.314 -10.371 9.001 1.00 92.62 351 LEU A C 1
ATOM 2800 O O 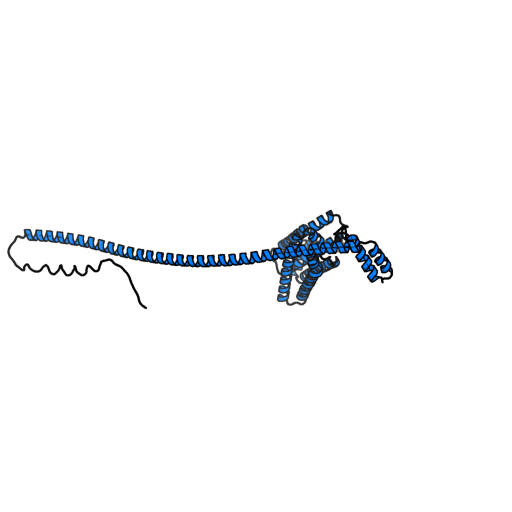. LEU A 1 351 ? 19.225 -11.175 9.930 1.00 92.62 351 LEU A O 1
ATOM 2804 N N . LEU A 1 352 ? 20.148 -9.327 9.042 1.00 93.00 352 LEU A N 1
ATOM 2805 C CA . LEU A 1 352 ? 20.973 -9.008 10.206 1.00 93.00 352 LEU A CA 1
ATOM 2806 C C . LEU A 1 352 ? 20.102 -8.691 11.427 1.00 93.00 352 LEU A C 1
ATOM 2808 O O . LEU A 1 352 ? 20.331 -9.281 12.480 1.00 93.00 352 LEU A O 1
ATOM 2812 N N . MET A 1 353 ? 19.062 -7.862 11.287 1.00 91.56 353 MET A N 1
ATOM 2813 C CA . MET A 1 353 ? 18.110 -7.586 12.379 1.00 91.56 353 MET A CA 1
ATOM 2814 C C . MET A 1 353 ? 17.332 -8.835 12.826 1.00 91.56 353 MET A C 1
ATOM 2816 O O . MET A 1 353 ? 17.054 -9.017 14.010 1.00 91.56 353 MET A O 1
ATOM 2820 N N . GLY A 1 354 ? 17.014 -9.744 11.902 1.00 88.31 354 GLY A N 1
ATOM 2821 C CA . GLY A 1 354 ? 16.456 -11.046 12.263 1.00 88.31 354 GLY A CA 1
ATOM 2822 C C . GLY A 1 354 ? 17.448 -11.876 13.087 1.00 88.31 354 GLY A C 1
ATOM 2823 O O . GLY A 1 354 ? 17.089 -12.461 14.110 1.00 88.31 354 GLY A O 1
ATOM 2824 N N . SER A 1 355 ? 18.719 -11.890 12.680 1.00 86.19 355 SER A N 1
ATOM 2825 C CA . SER A 1 355 ? 19.771 -12.654 13.355 1.00 86.19 355 SER A CA 1
ATOM 2826 C C . SER A 1 355 ? 20.083 -12.134 14.762 1.00 86.19 355 SER A C 1
ATOM 2828 O O . SER A 1 355 ? 20.212 -12.946 15.677 1.00 86.19 355 SER A O 1
ATOM 2830 N N . THR A 1 356 ? 20.114 -10.812 14.986 1.00 85.56 356 THR A N 1
ATOM 2831 C CA . THR A 1 356 ? 20.359 -10.228 16.320 1.00 85.56 356 THR A CA 1
ATOM 2832 C C . THR A 1 356 ? 19.325 -10.707 17.333 1.00 85.56 356 THR A C 1
ATOM 2834 O O . THR A 1 356 ? 19.668 -11.011 18.475 1.00 85.56 356 THR A O 1
ATOM 2837 N N . ARG A 1 357 ? 18.067 -10.874 16.912 1.00 80.31 357 ARG A N 1
ATOM 2838 C CA . ARG A 1 357 ? 17.000 -11.399 17.776 1.00 80.31 357 ARG A CA 1
ATOM 2839 C C . ARG A 1 357 ? 17.089 -12.889 18.032 1.00 80.31 357 ARG A C 1
ATOM 2841 O O . ARG A 1 357 ? 16.704 -13.321 19.115 1.00 80.31 357 ARG A O 1
ATOM 2848 N N . LEU A 1 358 ? 17.600 -13.660 17.074 1.00 76.94 358 LEU A N 1
ATOM 2849 C CA . LEU A 1 358 ? 17.871 -15.079 17.286 1.00 76.94 358 LEU A CA 1
ATOM 2850 C C . LEU A 1 358 ? 18.940 -15.266 18.373 1.00 76.94 358 LEU A C 1
ATOM 2852 O O . LEU A 1 358 ? 18.780 -16.121 19.238 1.00 76.94 358 LEU A O 1
ATOM 2856 N N . TYR A 1 359 ? 19.980 -14.425 18.375 1.00 74.00 359 TYR A N 1
ATOM 2857 C CA . TYR A 1 359 ? 21.018 -14.438 19.410 1.00 74.00 359 TYR A CA 1
ATOM 2858 C C . TYR A 1 359 ? 20.533 -13.896 20.763 1.00 74.00 359 TYR A C 1
ATOM 2860 O O . TYR A 1 359 ? 20.923 -14.415 21.804 1.00 74.00 359 TYR A O 1
ATOM 2868 N N . ALA A 1 360 ? 19.660 -12.885 20.768 1.00 67.94 360 ALA A N 1
ATOM 2869 C CA . ALA A 1 360 ? 19.146 -12.274 21.997 1.00 67.94 360 ALA A CA 1
ATOM 2870 C C . ALA A 1 360 ? 18.042 -13.091 22.703 1.00 67.94 360 ALA A C 1
ATOM 2872 O O . ALA A 1 360 ? 17.660 -12.758 23.825 1.00 67.94 360 ALA A O 1
ATOM 2873 N N . ALA A 1 361 ? 17.503 -14.135 22.066 1.00 64.12 361 ALA A N 1
ATOM 2874 C CA . ALA A 1 361 ? 16.443 -14.974 22.620 1.00 64.12 361 ALA A CA 1
ATOM 2875 C C . ALA A 1 361 ? 16.870 -16.458 22.635 1.00 64.12 361 ALA A C 1
ATOM 2877 O O . ALA A 1 361 ? 16.605 -17.180 21.669 1.00 64.12 361 ALA A O 1
ATOM 2878 N N . PRO A 1 362 ? 17.469 -16.952 23.741 1.00 57.88 362 PRO A N 1
ATOM 2879 C CA . PRO A 1 362 ? 17.948 -18.335 23.858 1.00 57.88 362 PRO A CA 1
ATOM 2880 C C . PRO A 1 362 ? 16.855 -19.371 23.582 1.00 57.88 362 PRO A C 1
ATOM 2882 O O . PRO A 1 362 ? 17.103 -20.378 22.931 1.00 57.88 362 PRO A O 1
ATOM 2885 N N . THR A 1 363 ? 15.614 -19.081 23.981 1.00 59.84 363 THR A N 1
ATOM 2886 C CA . THR A 1 363 ? 14.446 -19.944 23.742 1.00 59.84 363 THR A CA 1
ATOM 2887 C C . THR A 1 363 ? 14.044 -20.030 22.268 1.00 59.84 363 THR A C 1
ATOM 2889 O O . THR A 1 363 ? 13.463 -21.022 21.843 1.00 59.84 363 THR A O 1
ATOM 2892 N N . LEU A 1 364 ? 14.347 -19.008 21.462 1.00 57.06 364 LEU A N 1
ATOM 2893 C CA . LEU A 1 364 ? 14.143 -18.997 20.009 1.00 57.06 364 LEU A CA 1
ATOM 2894 C C . LEU A 1 364 ? 15.278 -19.742 19.298 1.00 57.06 364 LEU A C 1
ATOM 2896 O O . LEU A 1 364 ? 15.022 -20.478 18.348 1.00 57.06 364 LEU A O 1
ATOM 2900 N N . TYR A 1 365 ? 16.510 -19.600 19.791 1.00 57.28 365 TYR A N 1
ATOM 2901 C CA . TYR A 1 365 ? 17.654 -20.379 19.326 1.00 57.28 365 TYR A CA 1
ATOM 2902 C C . TYR A 1 365 ? 17.471 -21.876 19.607 1.00 57.28 365 TYR A C 1
ATOM 2904 O O . TYR A 1 365 ? 17.600 -22.680 18.689 1.00 57.28 365 TYR A O 1
ATOM 2912 N N . GLU A 1 366 ? 17.080 -22.255 20.827 1.00 54.94 366 GLU A N 1
ATOM 2913 C CA . GLU A 1 366 ? 16.723 -23.635 21.179 1.00 54.94 366 GLU A CA 1
ATOM 2914 C C . GLU A 1 366 ? 15.553 -24.151 20.347 1.00 54.94 366 GLU A C 1
ATOM 2916 O O . GLU A 1 366 ? 15.560 -25.302 19.934 1.00 54.94 366 GLU A O 1
ATOM 2921 N N . TYR A 1 367 ? 14.574 -23.305 20.028 1.00 58.66 367 TYR A N 1
ATOM 2922 C CA . TYR A 1 367 ? 13.449 -23.675 19.174 1.00 58.66 367 TYR A CA 1
ATOM 2923 C C . TYR A 1 367 ? 13.869 -23.948 17.717 1.00 58.66 367 TYR A C 1
ATOM 2925 O O . TYR A 1 367 ? 13.452 -24.941 17.122 1.00 58.66 367 TYR A O 1
ATOM 2933 N N . VAL A 1 368 ? 14.748 -23.120 17.140 1.00 60.03 368 VAL A N 1
ATOM 2934 C CA . VAL A 1 368 ? 15.331 -23.367 15.808 1.00 60.03 368 VAL A CA 1
ATOM 2935 C C . VAL A 1 368 ? 16.268 -24.581 15.839 1.00 60.03 368 VAL A C 1
ATOM 2937 O O . VAL A 1 368 ? 16.236 -25.400 14.919 1.00 60.03 368 VAL A O 1
ATOM 2940 N N . ALA A 1 369 ? 17.038 -24.765 16.911 1.00 58.75 369 ALA A N 1
ATOM 2941 C CA . ALA A 1 369 ? 17.902 -25.926 17.127 1.00 58.75 369 ALA A CA 1
ATOM 2942 C C . ALA A 1 369 ? 17.121 -27.229 17.403 1.00 58.75 369 ALA A C 1
ATOM 2944 O O . ALA A 1 369 ? 17.606 -28.310 17.078 1.00 58.75 369 ALA A O 1
ATOM 2945 N N . ASN A 1 370 ? 15.899 -27.140 17.933 1.00 51.81 370 ASN A N 1
ATOM 2946 C CA . ASN A 1 370 ? 14.969 -28.259 18.120 1.00 51.81 370 ASN A CA 1
ATOM 2947 C C . ASN A 1 370 ? 13.996 -28.424 16.943 1.00 51.81 370 ASN A C 1
ATOM 2949 O O . ASN A 1 370 ? 13.188 -29.352 16.925 1.00 51.81 370 ASN A O 1
ATOM 2953 N N . SER A 1 371 ? 14.066 -27.572 15.918 1.00 63.19 371 SER A N 1
ATOM 2954 C CA . SER A 1 371 ? 13.390 -27.848 14.653 1.00 63.19 371 SER A CA 1
ATOM 2955 C C . SER A 1 371 ? 13.992 -29.106 14.014 1.00 63.19 371 SER A C 1
ATOM 2957 O O . SER A 1 371 ? 15.139 -29.471 14.276 1.00 63.19 371 SER A O 1
ATOM 2959 N N . ARG A 1 372 ? 13.246 -29.781 13.130 1.00 57.53 372 ARG A N 1
ATOM 2960 C CA . ARG A 1 372 ? 13.704 -31.006 12.441 1.00 57.53 372 ARG A CA 1
ATOM 2961 C C . ARG A 1 372 ? 15.082 -30.832 11.772 1.00 57.53 372 ARG A C 1
ATOM 2963 O O . ARG A 1 372 ? 15.855 -31.781 11.710 1.00 57.53 372 ARG A O 1
ATOM 2970 N N . LEU A 1 373 ? 15.404 -29.612 11.326 1.00 61.59 373 LEU A N 1
ATOM 2971 C CA . LEU A 1 373 ? 16.707 -29.247 10.766 1.00 61.59 373 LEU A CA 1
ATOM 2972 C C . LEU A 1 373 ? 17.815 -29.215 11.831 1.00 61.59 373 LEU A C 1
ATOM 2974 O O . LEU A 1 373 ? 18.910 -29.720 11.596 1.00 61.59 373 LEU A O 1
ATOM 2978 N N . GLY A 1 374 ? 17.527 -28.673 13.011 1.00 61.56 374 GLY A N 1
ATOM 2979 C CA . GLY A 1 374 ? 18.461 -28.667 14.131 1.00 61.56 374 GLY A CA 1
ATOM 2980 C C . GLY A 1 374 ? 18.675 -30.059 14.741 1.00 61.56 374 GLY A C 1
ATOM 2981 O O . GLY A 1 374 ? 19.818 -30.426 15.014 1.00 61.56 374 GLY A O 1
ATOM 2982 N N . TYR A 1 375 ? 17.636 -30.905 14.798 1.00 65.88 375 TYR A N 1
ATOM 2983 C CA . TYR A 1 375 ? 17.788 -32.334 15.115 1.00 65.88 375 TYR A CA 1
ATOM 2984 C C . TYR A 1 375 ? 18.691 -33.055 14.105 1.00 65.88 375 TYR A C 1
ATOM 2986 O O . TYR A 1 375 ? 19.582 -33.799 14.510 1.00 65.88 375 TYR A O 1
ATOM 2994 N N . MET A 1 376 ? 18.521 -32.805 12.801 1.00 69.94 376 MET A N 1
ATOM 2995 C CA . MET A 1 376 ? 19.379 -33.384 11.755 1.00 69.94 376 MET A CA 1
ATOM 2996 C C . MET A 1 376 ? 20.840 -32.925 11.873 1.00 69.94 376 MET A C 1
ATOM 2998 O O . MET A 1 376 ? 21.759 -33.725 11.701 1.00 69.94 376 MET A O 1
ATOM 3002 N N . LEU A 1 377 ? 21.077 -31.652 12.201 1.00 72.50 377 LEU A N 1
ATOM 3003 C CA . LEU A 1 377 ? 22.425 -31.120 12.428 1.00 72.50 377 LEU A CA 1
ATOM 3004 C C . LEU A 1 377 ? 23.068 -31.700 13.697 1.00 72.50 377 LEU A C 1
ATOM 3006 O O . LEU A 1 377 ? 24.256 -32.026 13.687 1.00 72.50 377 LEU A O 1
ATOM 3010 N N . LYS A 1 378 ? 22.288 -31.881 14.768 1.00 76.94 378 LYS A N 1
ATOM 3011 C CA . LYS A 1 378 ? 22.739 -32.524 16.010 1.00 76.94 378 LYS A CA 1
ATOM 3012 C C . LYS A 1 378 ? 23.084 -33.998 15.784 1.00 76.94 378 LYS A C 1
ATOM 3014 O O . LYS A 1 378 ? 24.141 -34.434 16.231 1.00 76.94 378 LYS A O 1
ATOM 3019 N N . LEU A 1 379 ? 22.258 -34.728 15.030 1.00 80.38 379 LEU A N 1
ATOM 3020 C CA . LEU A 1 379 ? 22.520 -36.114 14.626 1.00 80.38 379 LEU A CA 1
ATOM 3021 C C . LEU A 1 379 ? 23.807 -36.230 13.803 1.00 80.38 379 LEU A C 1
ATOM 3023 O O . LEU A 1 379 ? 24.664 -37.033 14.152 1.00 80.38 379 LEU A O 1
ATOM 3027 N N . ARG A 1 380 ? 24.012 -35.363 12.802 1.00 85.44 380 ARG A N 1
ATOM 3028 C CA . ARG A 1 380 ? 25.273 -35.331 12.035 1.00 85.44 380 ARG A CA 1
ATOM 3029 C C . ARG A 1 380 ? 26.495 -35.045 12.903 1.00 85.44 380 ARG A C 1
ATOM 3031 O O . ARG A 1 380 ? 27.564 -35.591 12.650 1.00 85.44 380 ARG A O 1
ATOM 3038 N N . LYS A 1 381 ? 26.372 -34.168 13.904 1.00 86.31 381 LYS A N 1
ATOM 3039 C CA . LYS A 1 381 ? 27.482 -33.863 14.817 1.00 86.31 381 LYS A CA 1
ATOM 3040 C C . LYS A 1 381 ? 27.835 -35.075 15.684 1.00 86.31 381 LYS A C 1
ATOM 3042 O O . LYS A 1 381 ? 29.017 -35.369 15.827 1.00 86.31 381 LYS A O 1
ATOM 3047 N N . LEU A 1 382 ? 26.829 -35.780 16.203 1.00 91.12 382 LEU A N 1
ATOM 3048 C CA . LEU A 1 382 ? 27.010 -37.011 16.981 1.00 91.12 382 LEU A CA 1
ATOM 3049 C C . LEU A 1 382 ? 27.590 -38.147 16.129 1.00 91.12 382 LEU A C 1
ATOM 3051 O O . LEU A 1 382 ? 28.507 -38.831 16.567 1.00 91.12 382 LEU A O 1
ATOM 3055 N N . GLU A 1 383 ? 27.122 -38.303 14.892 1.00 92.94 383 GLU A N 1
ATOM 3056 C CA . GLU A 1 383 ? 27.655 -39.277 13.934 1.00 92.94 383 GLU A CA 1
ATOM 3057 C C . GLU A 1 383 ? 29.127 -38.992 13.605 1.00 92.94 383 GLU A C 1
ATOM 3059 O O . GLU A 1 383 ? 29.962 -39.890 13.645 1.00 92.94 383 GLU A O 1
ATOM 3064 N N . LYS A 1 384 ? 29.485 -37.720 13.388 1.00 91.62 384 LYS A N 1
ATOM 3065 C CA . LYS A 1 384 ? 30.878 -37.319 13.152 1.00 91.62 384 LYS A CA 1
ATOM 3066 C C . LYS A 1 384 ? 31.771 -37.561 14.373 1.00 91.62 384 LYS A C 1
ATOM 3068 O O . LYS A 1 384 ? 32.915 -37.961 14.204 1.00 91.62 384 LYS A O 1
ATOM 3073 N N . GLN A 1 385 ? 31.265 -37.334 15.587 1.00 93.75 385 GLN A N 1
ATOM 3074 C CA . GLN A 1 385 ? 31.993 -37.640 16.825 1.00 93.75 385 GLN A CA 1
ATOM 3075 C C . GLN A 1 385 ? 32.195 -39.147 17.008 1.00 93.75 385 GLN A C 1
ATOM 3077 O O . GLN A 1 385 ? 33.287 -39.565 17.377 1.00 93.75 385 GLN A O 1
ATOM 3082 N N . ARG A 1 386 ? 31.183 -39.958 16.684 1.00 93.44 386 ARG A N 1
ATOM 3083 C CA . ARG A 1 386 ? 31.281 -41.420 16.707 1.00 93.44 386 ARG A CA 1
ATOM 3084 C C . ARG A 1 386 ? 32.324 -41.942 15.715 1.00 93.44 386 ARG A C 1
ATOM 3086 O O . ARG A 1 386 ? 33.148 -42.756 16.099 1.00 93.44 386 ARG A O 1
ATOM 3093 N N . LEU A 1 387 ? 32.339 -41.432 14.481 1.00 94.19 387 LEU A N 1
ATOM 3094 C CA . LEU A 1 387 ? 33.318 -41.839 13.461 1.00 94.19 387 LEU A CA 1
ATOM 3095 C C . LEU A 1 387 ? 34.763 -41.458 13.817 1.00 94.19 387 LEU A C 1
ATOM 3097 O O . LEU A 1 387 ? 35.689 -42.140 13.395 1.00 94.19 387 LEU A O 1
ATOM 3101 N N . VAL A 1 388 ? 34.968 -40.365 14.560 1.00 94.75 388 VAL A N 1
ATOM 3102 C CA . VAL A 1 388 ? 36.298 -40.007 15.081 1.00 94.75 388 VAL A CA 1
ATOM 3103 C C . VAL A 1 388 ? 36.699 -40.966 16.203 1.00 94.75 388 VAL A C 1
ATOM 3105 O O . VAL A 1 388 ? 37.801 -41.489 16.168 1.00 94.75 388 VAL A O 1
ATOM 3108 N N . ALA A 1 389 ? 35.783 -41.273 17.126 1.00 91.25 389 ALA A N 1
ATOM 3109 C CA . ALA A 1 389 ? 36.034 -42.210 18.222 1.00 91.25 389 ALA A CA 1
ATOM 3110 C C . ALA A 1 389 ? 36.217 -43.676 17.780 1.00 91.25 389 ALA A C 1
ATOM 3112 O O . ALA A 1 389 ? 36.790 -44.452 18.525 1.00 91.25 389 ALA A O 1
ATOM 3113 N N . GLU A 1 390 ? 35.706 -44.075 16.611 1.00 92.88 390 GLU A N 1
ATOM 3114 C CA . GLU A 1 390 ? 35.954 -45.404 16.019 1.00 92.88 390 GLU A CA 1
ATOM 3115 C C . GLU A 1 390 ? 37.279 -45.465 15.231 1.00 92.88 390 GLU A C 1
ATOM 3117 O O . GLU A 1 390 ? 37.712 -46.551 14.843 1.00 92.88 390 GLU A O 1
ATOM 3122 N N . ARG A 1 391 ? 37.900 -44.311 14.941 1.00 90.44 391 ARG A N 1
ATOM 3123 C CA . ARG A 1 391 ? 39.168 -44.211 14.201 1.00 90.44 391 ARG A CA 1
ATOM 3124 C C . ARG A 1 391 ? 40.388 -44.148 15.123 1.00 90.44 391 ARG A C 1
ATOM 3126 O O . ARG A 1 391 ? 41.457 -44.594 14.703 1.00 90.44 391 ARG A O 1
ATOM 3133 N N . ASP A 1 392 ? 40.218 -43.553 16.297 1.00 85.50 392 ASP A N 1
ATOM 3134 C CA . ASP A 1 392 ? 41.196 -43.530 17.392 1.00 85.50 392 ASP A CA 1
ATOM 3135 C C . ASP A 1 392 ? 41.108 -44.829 18.207 1.00 85.50 392 ASP A C 1
ATOM 3137 O O . ASP A 1 392 ? 42.179 -45.332 18.622 1.00 85.50 392 ASP A O 1
#

Foldseek 3Di:
DDDDDDDDDDDDDPPDPPPVVPPVVPPDDDDDDDDDDDDPVVVVVVVVVVVVVVVVVVVVVVVVVVVVVVVVVVVVV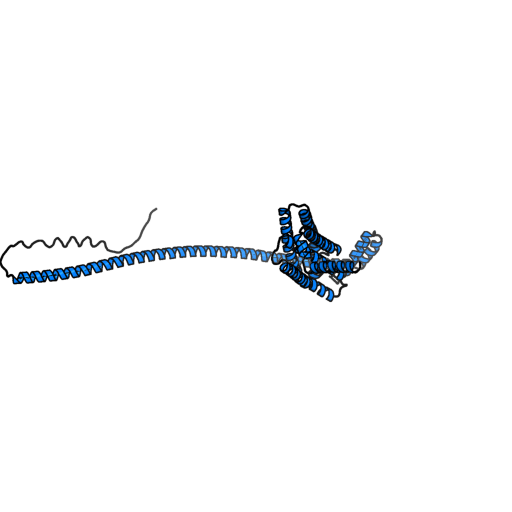VVVVVVVVVVVVVVVVVVVVVVVVVVVVVVVVVVVVVVVVVVVVVVVVVVVVVVVVVVVVVVVVVVVVVVVLVVCPPPVNLVVCLVCLVVDPPVVVVVNVVVCVVSVVVPPDPDPPDDPQPPDDPVLLVVLLCCVVVVLVVVLVVLVVVLCVLCVNPDDLLSVLLSVLLSQLVNLVVQLVSCVVSVDRSLLSNCVVPVPVSVVVVVVVVVVLVVSLVSLVVVCVVPVDPLSVVLSVLSVVLVVCCCVQPVVCSVVVHDGPDDSVSSNVSSCSSVVVSVVSCVVDVVNVVSVLPPPVVVVVVVVVVVVVVVVVVVD

Organism: NCBI:txid101924

Sequence (392 aa):
MMVSTISGMCSGKWLPLVLVLWSCWAIGSRGVEDPGNQSVEDLDRLGADLDEKTAQIELELVELEKQYAEMAQNETKIETDLEGATKLKDQEKDERVGMEEQLKKAKREVQDKKDTISKLSARISEIQRQEKSLHAKMMSLLDTTKTAVRNISDPSFALVLENNANEWGELPRSMFARTQRVMGSGVLSLPIHTKLHDKLSPTMNVILTAFMLYGGILGFLFVTYRVYAQLQGHLTIARMLFVADLLIGAFWLFCTLLRIVSKRDPLYSFNERYENAFFIFQAMALVFYICYVLIRVLILAARLTIAALLELLSVIIIGNHYYIFVWLPLMVGMPLTSTSWTYFAYSVGYLLMGSTRLYAAPTLYEYVANSRLGYMLKLRKLEKQRLVAERD

Radius of gyration: 53.4 Å; Cα contacts (8 Å, |Δi|>4): 132; chains: 1; bounding box: 157×88×114 Å

Secondary structure (DSSP, 8-state):
---------------SSSSSSSSSSS-------------HHHHHHHHHHHHHHHHHHHHHHHHHHHHHHHHHHHHHHHHHHHHHHHHHHHHHHHHHHHHHHHHHHHHHHHHHHHHHHHHHHHHHHHHHHHHHHHHHHHHHHHHHHHHHHHHHT-HHHHHHHHHHHTSS-HHHHHHHHHHHHHHHTTTT---TTSTTTTTS-HHHHHHHHHIIIIIHHHHHHHHHHHHHHHTTT---HHHHHHHHHHHHHHHHHHHHHHHHHHSS-HHHHHHHH-HHHHHHHHHHHHHHHHHHHHHHHHHHHHH--HHHHHHHHHHHHHHHHHIIIIIHHHHHTPPP---HHHHHHHHHHHHHHHHHHHHH-HHHHHHHHTSHHHHHHHHHHHHHHHHHHTT-

Solvent-accessible surface area (backbone atoms only — not comparable to full-atom values): 22276 Å² total; per-residue (Å²): 135,85,83,89,84,85,89,82,85,88,76,91,82,94,73,80,83,74,67,77,78,65,70,81,78,75,82,77,91,88,76,96,78,85,85,82,90,79,62,78,70,59,56,57,51,49,50,50,53,48,52,53,49,50,53,50,51,51,52,49,48,54,52,48,52,49,51,50,52,52,49,55,54,48,51,54,50,51,52,53,51,52,54,51,52,52,54,52,53,51,50,54,51,53,52,52,54,53,50,52,52,51,52,53,50,51,52,50,54,52,49,55,49,52,55,50,51,53,56,50,52,55,50,51,55,51,51,55,51,50,51,54,53,51,52,53,50,51,53,51,52,51,51,52,48,54,51,51,50,55,67,60,63,37,71,68,57,52,50,53,50,56,62,53,38,73,77,44,59,71,67,64,33,52,54,48,57,51,49,50,55,57,55,72,48,59,84,85,48,94,66,89,82,49,86,88,68,76,83,64,57,73,65,56,56,53,50,51,40,47,44,55,60,51,47,46,51,52,49,51,50,50,51,51,48,51,51,47,67,66,48,71,77,68,80,44,72,70,56,52,51,36,51,49,23,43,50,55,11,48,51,28,40,48,51,24,51,48,24,66,76,61,76,41,59,60,67,57,56,32,34,79,74,38,48,71,62,40,50,52,50,51,53,52,49,50,54,52,48,51,54,51,51,50,54,43,50,52,51,25,72,74,65,71,40,70,66,45,49,52,55,45,50,51,51,51,51,52,51,51,49,42,39,66,40,47,50,49,24,63,77,72,71,45,84,74,75,68,50,66,64,55,34,41,51,50,12,51,54,28,39,49,58,22,48,56,51,42,72,74,30,64,73,54,39,52,48,55,45,66,30,77,67,26,48,51,53,50,49,52,52,52,52,53,52,48,58,51,65,73,71,108